Protein AF-A0A7S4VEE1-F1 (afdb_monomer_lite)

Foldseek 3Di:
DPDPPVVLVVVVVVLVVVLVVQLVVLCVPPNPDVSVVVSVVSVVVVVVVSVVVVVVVVVVVVVVVVVVVVVVVVVVVVPPPDDPVVVVVVVVVVVVVVVVVCVPVVVVVVVVVVVVVVVVVVVPDDDDDDDDDDDPDDDDDDDDDDDDDDDDDDDDDDDDDDDDDDPPDPPPDLQNVLLCQLPDPPDDLLSNLVSLLVVLCQFQDHRCPVPQLSVLLSLQCSLVSDLQGAQLAEEEEEEEAEFQQCADVVSVHLVLFPDHLCVLVVLVVCVLVLNHLLSVLCVVLVYHAAYEYQHRADDPDDDDRPVRRYDYFPLHDYRGFHHLLVWWRADLVSLVSLLVSLQVVLVVVCVVRVGQAYEYFYGYRCLLLLLLLLLCLAVVDQSLLFFDQFPVQDPVGRPVVSSVSSNVSSVSSPVVDDSVQRYLNLSSSCRNRNGSSLSSLLSNLLNCLVSSHAYEAAERSSLSSLLSNCSVPVSSQSRYDAQEDERGSNSVVSLVSNQVSCVVVVHHRRDDHPDYPNDRPIRSSRSSVCSVSSRVSSCSSNPRHGSVVVVPDPPPDD

Secondary structure (DSSP, 8-state):
--SHHHHHHHHHHHHHHHHHHHHHHHHHHH-THHHHHHHHHHHHHHHHHHHHHHHHHHHHHHHHHHHHHHHHHHHHHHH-TT-HHHHHHHHHHHHHHHHHS-HHHHHHHHHHHHHHHHHHHHHHSPPPPPP-PPP--------------------------------SS----HHHHHHHHHH-TT--HHHHHHHHHHHHHHBSS-TTTTTHHHHHHHHHHHHHTSSS---SSEEEEEEEE--GGGS-GGGTS---SSS-TTHHHHHHHHHHTT-SHHHHHHHHTTEEEEEEEEEPPP-SS-----SSSEEE-TT--TT----TTSS-SS-HHHHHHHHHHHHHHHHHHHHHHT-SEEEEEEE-TTHHHHHHHHHHHHH---HHHH---GGG-BTTB--HHHHHHHHHHHHHHHHHS-HHHHTT-HHHHHHHH--HHHHHHHHHHHHHHHTT--EEE-SHHHHHHHHHHHHH-GGGGGGEEE-B--S-THHHHHHHHHHHHHHHTT-PPPPPPSB-S-----TTHHHHHHHHHHHHHHHHHHHPPBHHHHHT------

Structure (mmCIF, N/CA/C/O backbone):
data_AF-A0A7S4VEE1-F1
#
_entry.id   AF-A0A7S4VEE1-F1
#
loop_
_atom_site.group_PDB
_atom_site.id
_atom_site.type_symbol
_atom_site.label_atom_id
_atom_site.label_alt_id
_atom_site.label_comp_id
_atom_site.label_asym_id
_atom_site.label_entity_id
_atom_site.label_seq_id
_atom_site.pdbx_PDB_ins_code
_atom_site.Cartn_x
_atom_site.Cartn_y
_atom_site.Cartn_z
_atom_site.occupancy
_atom_site.B_iso_or_equiv
_atom_site.auth_seq_id
_atom_site.auth_comp_id
_atom_site.auth_asym_id
_atom_site.auth_atom_id
_atom_site.pdbx_PDB_model_num
ATOM 1 N N . MET A 1 1 ? 54.048 18.039 34.818 1.00 51.41 1 MET A N 1
ATOM 2 C CA . MET A 1 1 ? 53.442 19.394 34.863 1.00 51.41 1 MET A CA 1
ATOM 3 C C . MET A 1 1 ? 53.688 20.056 33.507 1.00 51.41 1 MET A C 1
ATOM 5 O O . MET A 1 1 ? 54.845 20.262 33.199 1.00 51.41 1 MET A O 1
ATOM 9 N N . THR A 1 2 ? 52.765 20.179 32.546 1.00 41.47 2 THR A N 1
ATOM 10 C CA . THR A 1 2 ? 51.559 21.043 32.506 1.00 41.47 2 THR A CA 1
ATOM 11 C C . THR A 1 2 ? 50.584 20.598 31.384 1.00 41.47 2 THR A C 1
ATOM 13 O O . THR A 1 2 ? 49.963 21.420 30.729 1.00 41.47 2 THR A O 1
ATOM 16 N N . TYR A 1 3 ? 50.426 19.295 31.116 1.00 40.19 3 TYR A N 1
ATOM 17 C CA . TYR A 1 3 ? 49.527 18.819 30.039 1.00 40.19 3 TYR A CA 1
ATOM 18 C C . TYR A 1 3 ? 48.192 18.215 30.510 1.00 40.19 3 TYR A C 1
ATOM 20 O O . TYR A 1 3 ? 47.357 17.897 29.669 1.00 40.19 3 TYR A O 1
ATOM 28 N N . GLY A 1 4 ? 47.960 18.075 31.821 1.00 51.72 4 GLY A N 1
ATOM 29 C CA . GLY A 1 4 ? 46.763 17.407 32.360 1.00 51.72 4 GLY A CA 1
ATOM 30 C C . GLY A 1 4 ? 45.521 18.300 32.429 1.00 51.72 4 GLY A C 1
ATOM 31 O O . GLY A 1 4 ? 44.492 17.979 31.844 1.00 51.72 4 GLY A O 1
ATOM 32 N N . LEU A 1 5 ? 45.622 19.455 33.098 1.00 45.16 5 LEU A N 1
ATOM 33 C CA . LEU A 1 5 ? 44.452 20.284 33.411 1.00 45.16 5 LEU A CA 1
ATOM 34 C C . LEU A 1 5 ? 43.862 20.978 32.174 1.00 45.16 5 LEU A C 1
ATOM 36 O O . LEU A 1 5 ? 42.659 20.930 31.956 1.00 45.16 5 LEU A O 1
ATOM 40 N N . GLN A 1 6 ? 44.706 21.570 31.322 1.00 47.50 6 GLN A N 1
ATOM 41 C CA . GLN A 1 6 ? 44.251 22.265 30.111 1.00 47.50 6 GLN A CA 1
ATOM 42 C C . GLN A 1 6 ? 43.619 21.311 29.093 1.00 47.50 6 GLN A C 1
ATOM 44 O O . GLN A 1 6 ? 42.583 21.635 28.521 1.00 47.50 6 GLN A O 1
ATOM 49 N N . ARG A 1 7 ? 44.202 20.119 28.889 1.00 50.69 7 ARG A N 1
ATOM 50 C CA . ARG A 1 7 ? 43.610 19.099 28.011 1.00 50.69 7 ARG A CA 1
ATOM 51 C C . ARG A 1 7 ? 42.337 18.513 28.613 1.00 50.69 7 ARG A C 1
ATOM 53 O O . ARG A 1 7 ? 41.392 18.309 27.866 1.00 50.69 7 ARG A O 1
ATOM 60 N N . GLY A 1 8 ? 42.280 18.325 29.934 1.00 51.59 8 GLY A N 1
ATOM 61 C CA . GLY A 1 8 ? 41.064 17.914 30.638 1.00 51.59 8 GLY A CA 1
ATOM 62 C C . GLY A 1 8 ? 39.929 18.928 30.485 1.00 51.59 8 GLY A C 1
ATOM 63 O O . GLY A 1 8 ? 38.824 18.550 30.114 1.00 51.59 8 GLY A O 1
ATOM 64 N N . MET A 1 9 ? 40.208 20.223 30.665 1.00 50.81 9 MET A N 1
ATOM 65 C CA . MET A 1 9 ? 39.218 21.285 30.446 1.00 50.81 9 MET A CA 1
ATOM 66 C C . MET A 1 9 ? 38.770 21.359 28.982 1.00 50.81 9 MET A C 1
ATOM 68 O O . MET A 1 9 ? 37.578 21.500 28.723 1.00 50.81 9 MET A O 1
ATOM 72 N N . LEU A 1 10 ? 39.692 21.216 28.023 1.00 50.31 10 LEU A N 1
ATOM 73 C CA . LEU A 1 10 ? 39.355 21.194 26.597 1.00 50.31 10 LEU A CA 1
ATOM 74 C C . LEU A 1 10 ? 38.472 19.987 26.244 1.00 50.31 10 LEU A C 1
ATOM 76 O O . LEU A 1 10 ? 37.531 20.126 25.466 1.00 50.31 10 LEU A O 1
ATOM 80 N N . LEU A 1 11 ? 38.748 18.824 26.845 1.00 50.19 11 LEU A N 1
ATOM 81 C CA . LEU A 1 11 ? 37.956 17.610 26.668 1.00 50.19 11 LEU A CA 1
ATOM 82 C C . LEU A 1 11 ? 36.548 17.786 27.248 1.00 50.19 11 LEU A C 1
ATOM 84 O O . LEU A 1 11 ? 35.578 17.478 26.570 1.00 50.19 11 LEU A O 1
ATOM 88 N N . VAL A 1 12 ? 36.427 18.347 28.456 1.00 52.78 12 VAL A N 1
ATOM 89 C CA . VAL A 1 12 ? 35.132 18.637 29.097 1.00 52.78 12 VAL A CA 1
ATOM 90 C C . VAL A 1 12 ? 34.303 19.596 28.246 1.00 52.78 12 VAL A C 1
ATOM 92 O O . VAL A 1 12 ? 33.126 19.342 28.012 1.00 52.78 12 VAL A O 1
ATOM 95 N N . VAL A 1 13 ? 34.909 20.667 27.730 1.00 54.66 13 VAL A N 1
ATOM 96 C CA . VAL A 1 13 ? 34.211 21.618 26.852 1.00 54.66 13 VAL A CA 1
ATOM 97 C C . VAL A 1 13 ? 33.791 20.952 25.539 1.00 54.66 13 VAL A C 1
ATOM 99 O O . VAL A 1 13 ? 32.652 21.129 25.113 1.00 54.66 13 VAL A O 1
ATOM 102 N N . ALA A 1 14 ? 34.661 20.148 24.921 1.00 49.41 14 ALA A N 1
ATOM 103 C CA . ALA A 1 14 ? 34.333 19.415 23.699 1.00 49.41 14 ALA A CA 1
ATOM 104 C C . ALA A 1 14 ? 33.188 18.410 23.915 1.00 49.41 14 ALA A C 1
ATOM 106 O O . ALA A 1 14 ? 32.283 18.337 23.087 1.00 49.41 14 ALA A O 1
ATOM 107 N N . VAL A 1 15 ? 33.184 17.694 25.043 1.00 49.94 15 VAL A N 1
ATOM 108 C CA . VAL A 1 15 ? 32.118 16.751 25.410 1.00 49.94 15 VAL A CA 1
ATOM 109 C C . VAL A 1 15 ? 30.804 17.483 25.692 1.00 49.94 15 VAL A C 1
ATOM 111 O O . VAL A 1 15 ? 29.784 17.092 25.141 1.00 49.94 15 VAL A O 1
ATOM 114 N N . ILE A 1 16 ? 30.807 18.599 26.431 1.00 53.84 16 ILE A N 1
ATOM 115 C CA . ILE A 1 16 ? 29.593 19.412 26.662 1.00 53.84 16 ILE A CA 1
ATOM 116 C C . ILE A 1 16 ? 28.991 19.898 25.337 1.00 53.84 16 ILE A C 1
ATOM 118 O O . ILE A 1 16 ? 27.774 19.861 25.156 1.00 53.84 16 ILE A O 1
ATOM 122 N N . ILE A 1 17 ? 29.833 20.334 24.397 1.00 55.50 17 ILE A N 1
ATOM 123 C CA . ILE A 1 17 ? 29.384 20.761 23.067 1.00 55.50 17 ILE A CA 1
ATOM 124 C C . ILE A 1 17 ? 28.786 19.576 22.300 1.00 55.50 17 ILE A C 1
ATOM 126 O O . ILE A 1 17 ? 27.693 19.701 21.752 1.00 55.50 17 ILE A O 1
ATOM 130 N N . MET A 1 18 ? 29.456 18.421 22.287 1.00 50.56 18 MET A N 1
ATOM 131 C CA . MET A 1 18 ? 28.979 17.219 21.593 1.00 50.56 18 MET A CA 1
ATOM 132 C C . MET A 1 18 ? 27.688 16.660 22.204 1.00 50.56 18 MET A C 1
ATOM 134 O O . MET A 1 18 ? 26.802 16.248 21.456 1.00 50.56 18 MET A O 1
ATOM 138 N N . ALA A 1 19 ? 27.537 16.712 23.528 1.00 52.22 19 ALA A N 1
ATOM 139 C CA . ALA A 1 19 ? 26.326 16.324 24.244 1.00 52.22 19 ALA A CA 1
ATOM 140 C C . ALA A 1 19 ? 25.167 17.285 23.950 1.00 52.22 19 ALA A C 1
ATOM 142 O O . ALA A 1 19 ? 24.053 16.845 23.676 1.00 52.22 19 ALA A O 1
ATOM 143 N N . TYR A 1 20 ? 25.423 18.597 23.915 1.00 55.44 20 TYR A N 1
ATOM 144 C CA . TYR A 1 20 ? 24.416 19.588 23.528 1.00 55.44 20 TYR A CA 1
ATOM 145 C C . TYR A 1 20 ? 23.972 19.407 22.070 1.00 55.44 20 TYR A C 1
ATOM 147 O O . TYR A 1 20 ? 22.776 19.425 21.778 1.00 55.44 20 TYR A O 1
ATOM 155 N N . VAL A 1 21 ? 24.916 19.176 21.153 1.00 53.34 21 VAL A N 1
ATOM 156 C CA . VAL A 1 21 ? 24.619 18.904 19.738 1.00 53.34 21 VAL A CA 1
ATOM 157 C C . VAL A 1 21 ? 23.849 17.591 19.586 1.00 53.34 21 VAL A C 1
ATOM 159 O O . VAL A 1 21 ? 22.845 17.572 18.881 1.00 53.34 21 VAL A O 1
ATOM 162 N N . SER A 1 22 ? 24.255 16.526 20.280 1.00 51.62 22 SER A N 1
ATOM 163 C CA . SER A 1 22 ? 23.598 15.213 20.216 1.00 51.62 22 SER A CA 1
ATOM 164 C C . SER A 1 22 ? 22.211 15.227 20.852 1.00 51.62 22 SER A C 1
ATOM 166 O O . SER A 1 22 ? 21.291 14.652 20.286 1.00 51.62 22 SER A O 1
ATOM 168 N N . GLY A 1 23 ? 22.023 15.932 21.971 1.00 54.59 23 GLY A N 1
ATOM 169 C CA . GLY A 1 23 ? 20.714 16.127 22.596 1.00 54.59 23 GLY A CA 1
ATOM 170 C C . GLY A 1 23 ? 19.766 16.918 21.697 1.00 54.59 23 GLY A C 1
ATOM 171 O O . GLY A 1 23 ? 18.631 16.507 21.488 1.00 54.59 23 GLY A O 1
ATOM 172 N N . ARG A 1 24 ? 20.247 17.998 21.067 1.00 56.12 24 ARG A N 1
ATOM 173 C CA . ARG A 1 24 ? 19.463 18.765 20.081 1.00 56.12 24 ARG A CA 1
ATOM 174 C C . ARG A 1 24 ? 19.172 17.961 18.814 1.00 56.12 24 ARG A C 1
ATOM 176 O O . ARG A 1 24 ? 18.100 18.118 18.244 1.00 56.12 24 ARG A O 1
ATOM 183 N N . TYR A 1 25 ? 20.103 17.115 18.380 1.00 49.31 25 TYR A N 1
ATOM 184 C CA . TYR A 1 25 ? 19.931 16.224 17.233 1.00 49.31 25 TYR A CA 1
ATOM 185 C C . TYR A 1 25 ? 18.924 15.106 17.528 1.00 49.31 25 TYR A C 1
ATOM 187 O O . TYR A 1 25 ? 18.059 14.845 16.700 1.00 49.31 25 TYR A O 1
ATOM 195 N N . ALA A 1 26 ? 18.983 14.494 18.714 1.00 50.03 26 ALA A N 1
ATOM 196 C CA . ALA A 1 26 ? 18.046 13.465 19.159 1.00 50.03 26 ALA A CA 1
ATOM 197 C C . ALA A 1 26 ? 16.633 14.026 19.385 1.00 50.03 26 ALA A C 1
ATOM 199 O O . ALA A 1 26 ? 15.668 13.414 18.937 1.00 50.03 26 ALA A O 1
ATOM 200 N N . ASP A 1 27 ? 16.510 15.208 19.994 1.00 55.62 27 ASP A N 1
ATOM 201 C CA . ASP A 1 27 ? 15.243 15.943 20.132 1.00 55.62 27 ASP A CA 1
ATOM 202 C C . ASP A 1 27 ? 14.642 16.276 18.753 1.00 55.62 27 ASP A C 1
ATOM 204 O O . ASP A 1 27 ? 13.466 16.029 18.497 1.00 55.62 27 ASP A O 1
ATOM 208 N N . TYR A 1 28 ? 15.480 16.724 17.810 1.00 53.06 28 TYR A N 1
ATOM 209 C CA . TYR A 1 28 ? 15.073 17.016 16.433 1.00 53.06 28 TYR A CA 1
ATOM 210 C C . TYR A 1 28 ? 14.645 15.772 15.630 1.00 53.06 28 TYR A C 1
ATOM 212 O O . TYR A 1 28 ? 13.734 15.865 14.811 1.00 53.06 28 TYR A O 1
ATOM 220 N N . LEU A 1 29 ? 15.289 14.617 15.834 1.00 44.94 29 LEU A N 1
ATOM 221 C CA . LEU A 1 29 ? 15.017 13.390 15.071 1.00 44.94 29 LEU A CA 1
ATOM 222 C C . LEU A 1 29 ? 13.914 12.511 15.653 1.00 44.94 29 LEU A C 1
ATOM 224 O O . LEU A 1 29 ? 13.184 11.878 14.889 1.00 44.94 29 LEU A O 1
ATOM 228 N N . LEU A 1 30 ? 13.840 12.402 16.978 1.00 47.19 30 LEU A N 1
ATOM 229 C CA . LEU A 1 30 ? 13.014 11.396 17.647 1.00 47.19 30 LEU A CA 1
ATOM 230 C C . LEU A 1 30 ? 11.790 12.006 18.331 1.00 47.19 30 LEU A C 1
ATOM 232 O O . LEU A 1 30 ? 10.740 11.368 18.313 1.00 47.19 30 LEU A O 1
ATOM 236 N N . GLY A 1 31 ? 11.898 13.234 18.850 1.00 44.31 31 GLY A N 1
ATOM 237 C CA . GLY A 1 31 ? 10.835 13.927 19.578 1.00 44.31 31 GLY A CA 1
ATOM 238 C C . GLY A 1 31 ? 10.405 13.239 20.886 1.00 44.31 31 GLY A C 1
ATOM 239 O O . GLY A 1 31 ? 10.328 12.015 20.998 1.00 44.31 31 GLY A O 1
ATOM 240 N N . GLY A 1 32 ? 10.074 14.039 21.901 1.00 57.16 32 GLY A N 1
ATOM 241 C CA . GLY A 1 32 ? 9.481 13.554 23.151 1.00 57.16 32 GLY A CA 1
ATOM 242 C C . GLY A 1 32 ? 10.414 12.722 24.047 1.00 57.16 32 GLY A C 1
ATOM 243 O O . GLY A 1 32 ? 11.635 12.737 23.917 1.00 57.16 32 GLY A O 1
ATOM 244 N N . VAL A 1 33 ? 9.805 11.975 24.975 1.00 48.56 33 VAL A N 1
ATOM 245 C CA . VAL A 1 33 ? 10.440 11.349 26.159 1.00 48.56 33 VAL A CA 1
ATOM 246 C C . VAL A 1 33 ? 11.609 10.402 25.825 1.00 48.56 33 VAL A C 1
ATOM 248 O O . VAL A 1 33 ? 12.536 10.247 26.617 1.00 48.56 33 VAL A O 1
ATOM 251 N N . MET A 1 34 ? 11.608 9.787 24.639 1.00 45.50 34 MET A N 1
ATOM 252 C CA . MET A 1 34 ? 12.690 8.905 24.175 1.00 45.50 34 MET A CA 1
ATOM 253 C C . MET A 1 34 ? 13.987 9.664 23.849 1.00 45.50 34 MET A C 1
ATOM 255 O O . MET A 1 34 ? 15.077 9.153 24.114 1.00 45.50 34 MET A O 1
ATOM 259 N N . GLY A 1 35 ? 13.886 10.889 23.318 1.00 53.41 35 GLY A N 1
ATOM 260 C CA . GLY A 1 35 ? 15.044 11.752 23.067 1.00 53.41 35 GLY A CA 1
ATOM 261 C C . GLY A 1 35 ? 15.725 12.180 24.368 1.00 53.41 35 GLY A C 1
ATOM 262 O O . GLY A 1 35 ? 16.952 12.112 24.479 1.00 53.41 35 GLY A O 1
ATOM 263 N N . ASP A 1 36 ? 14.921 12.504 25.384 1.00 53.38 36 ASP A N 1
ATOM 264 C CA . ASP A 1 36 ? 15.398 12.863 26.724 1.00 53.38 36 ASP A CA 1
ATOM 265 C C . ASP A 1 36 ? 16.105 11.689 27.419 1.00 53.38 36 ASP A C 1
ATOM 267 O O . ASP A 1 36 ? 17.149 11.868 28.053 1.00 53.38 36 ASP A O 1
ATOM 271 N N . TYR A 1 37 ? 15.588 10.466 27.259 1.00 51.28 37 TYR A N 1
ATOM 272 C CA . TYR A 1 37 ? 16.158 9.264 27.874 1.00 51.28 37 TYR A CA 1
ATOM 273 C C . TYR A 1 37 ? 17.517 8.880 27.266 1.00 51.28 37 TYR A C 1
ATOM 275 O O . TYR A 1 37 ? 18.470 8.569 27.988 1.00 51.28 37 TYR A O 1
ATOM 283 N N . ILE A 1 38 ? 17.642 8.949 25.937 1.00 52.41 38 ILE A N 1
ATOM 284 C CA . ILE A 1 38 ? 18.903 8.665 25.235 1.00 52.41 38 ILE A CA 1
ATOM 285 C C . ILE A 1 38 ? 19.933 9.761 25.525 1.00 52.41 38 ILE A C 1
ATOM 287 O O . ILE A 1 38 ? 21.083 9.445 25.840 1.00 52.41 38 ILE A O 1
ATOM 291 N N . GLY A 1 39 ? 19.520 11.033 25.512 1.00 54.72 39 GLY A N 1
ATOM 292 C CA . GLY A 1 39 ? 20.377 12.152 25.912 1.00 54.72 39 GLY A CA 1
ATOM 293 C C . GLY A 1 39 ? 20.894 12.005 27.347 1.00 54.72 39 GLY A C 1
ATOM 294 O O . GLY A 1 39 ? 22.089 12.170 27.596 1.00 54.72 39 GLY A O 1
ATOM 295 N N . GLY A 1 40 ? 20.030 11.606 28.284 1.00 54.09 40 GLY A N 1
ATOM 296 C CA . GLY A 1 40 ? 20.411 11.332 29.672 1.00 54.09 40 GLY A CA 1
ATOM 297 C C . GLY A 1 40 ? 21.395 10.167 29.817 1.00 54.09 40 GLY A C 1
ATOM 298 O O . GLY A 1 40 ? 22.369 10.269 30.563 1.00 54.09 40 GLY A O 1
ATOM 299 N N . THR A 1 41 ? 21.191 9.083 29.067 1.00 54.16 41 THR A N 1
ATOM 300 C CA . THR A 1 41 ? 22.048 7.884 29.126 1.00 54.16 41 THR A CA 1
ATOM 301 C C . THR A 1 41 ? 23.458 8.161 28.594 1.00 54.16 41 THR A C 1
ATOM 303 O O . THR A 1 41 ? 24.447 7.696 29.173 1.00 54.16 41 THR A O 1
ATOM 306 N N . ILE A 1 42 ? 23.569 8.970 27.535 1.00 58.00 42 ILE A N 1
ATOM 307 C CA . ILE A 1 42 ? 24.856 9.424 26.987 1.00 58.00 42 ILE A CA 1
ATOM 308 C C . ILE A 1 42 ? 25.587 10.290 28.021 1.00 58.00 42 ILE A C 1
ATOM 310 O O . ILE A 1 42 ? 26.726 9.980 28.367 1.00 58.00 42 ILE A O 1
ATOM 314 N N . CYS A 1 43 ? 24.908 11.277 28.616 1.00 54.38 43 CYS A N 1
ATOM 315 C CA . CYS A 1 43 ? 25.486 12.131 29.658 1.00 54.38 43 CYS A CA 1
ATOM 316 C C . CYS A 1 43 ? 26.007 11.333 30.871 1.00 54.38 43 CYS A C 1
ATOM 318 O O . CYS A 1 43 ? 27.092 11.617 31.379 1.00 54.38 43 CYS A O 1
ATOM 320 N N . VAL A 1 44 ? 25.269 10.320 31.344 1.00 52.59 44 VAL A N 1
ATOM 321 C CA . VAL A 1 44 ? 25.695 9.477 32.481 1.00 52.59 44 VAL A CA 1
ATOM 322 C C . VAL A 1 44 ? 26.923 8.636 32.126 1.00 52.59 44 VAL A C 1
ATOM 324 O O . VAL A 1 44 ? 27.866 8.551 32.917 1.00 52.59 44 VAL A O 1
ATOM 327 N N . THR A 1 45 ? 26.945 8.054 30.926 1.00 51.34 45 THR A N 1
ATOM 328 C CA . THR A 1 45 ? 28.079 7.251 30.440 1.00 51.34 45 THR A CA 1
ATOM 329 C C . THR A 1 45 ? 29.337 8.110 30.271 1.00 51.34 45 THR A C 1
ATOM 331 O O . THR A 1 45 ? 30.441 7.685 30.617 1.00 51.34 45 THR A O 1
ATOM 334 N N . GLU A 1 46 ? 29.178 9.352 29.814 1.00 58.50 46 GLU A N 1
ATOM 335 C CA . GLU A 1 46 ? 30.267 10.319 29.661 1.00 58.50 46 GLU A CA 1
ATOM 336 C C . GLU A 1 46 ? 30.830 10.786 31.006 1.00 58.50 46 GLU A C 1
ATOM 338 O O . GLU A 1 46 ? 32.049 10.813 31.177 1.00 58.50 46 GLU A O 1
ATOM 343 N N . VAL A 1 47 ? 29.981 11.083 31.997 1.00 56.19 47 VAL A N 1
ATOM 344 C CA . VAL A 1 47 ? 30.433 11.419 33.361 1.00 56.19 47 VAL A CA 1
ATOM 345 C C . VAL A 1 47 ? 31.187 10.247 33.991 1.00 56.19 47 VAL A C 1
ATOM 347 O O . VAL A 1 47 ? 32.206 10.458 34.655 1.00 56.19 47 VAL A O 1
ATOM 350 N N . TYR A 1 48 ? 30.740 9.013 33.754 1.00 51.53 48 TYR A N 1
ATOM 351 C CA . TYR A 1 48 ? 31.418 7.807 34.227 1.00 51.53 48 TYR A CA 1
ATOM 352 C C . TYR A 1 48 ? 32.813 7.644 33.597 1.00 51.53 48 TYR A C 1
ATOM 354 O O . TYR A 1 48 ? 33.799 7.469 34.315 1.00 51.53 48 TYR A O 1
ATOM 362 N N . LEU A 1 49 ? 32.933 7.801 32.274 1.00 49.62 49 LEU A N 1
ATOM 363 C CA . LEU A 1 49 ? 34.217 7.746 31.562 1.00 49.62 49 LEU A CA 1
ATOM 364 C C . LEU A 1 49 ? 35.165 8.887 31.962 1.00 49.62 49 LEU A C 1
ATOM 366 O O . LEU A 1 49 ? 36.349 8.645 32.197 1.00 49.62 49 LEU A O 1
ATOM 370 N N . LEU A 1 50 ? 34.658 10.115 32.098 1.00 53.53 50 LEU A N 1
ATOM 371 C CA . LEU A 1 50 ? 35.437 11.270 32.559 1.00 53.53 50 LEU A CA 1
ATOM 372 C C . LEU A 1 50 ? 35.931 11.083 33.997 1.00 53.53 50 LEU A C 1
ATOM 374 O O . LEU A 1 50 ? 37.065 11.450 34.300 1.00 53.53 50 LEU A O 1
ATOM 378 N N . SER A 1 51 ? 35.123 10.463 34.860 1.00 53.22 51 SER A N 1
ATOM 379 C CA . SER A 1 51 ? 35.522 10.124 36.229 1.00 53.22 51 SER A CA 1
ATOM 380 C C . SER A 1 51 ? 36.655 9.099 36.232 1.00 53.22 51 SER A C 1
ATOM 382 O O . SER A 1 51 ? 37.641 9.296 36.937 1.00 53.22 51 SER A O 1
ATOM 384 N N . ILE A 1 52 ? 36.576 8.057 35.395 1.00 51.44 52 ILE A N 1
ATOM 385 C CA . ILE A 1 52 ? 37.644 7.053 35.244 1.00 51.44 52 ILE A CA 1
ATOM 386 C C . ILE A 1 52 ? 38.934 7.698 34.728 1.00 51.44 52 ILE A C 1
ATOM 388 O O . ILE A 1 52 ? 40.001 7.464 35.290 1.00 51.44 52 ILE A O 1
ATOM 392 N N . ILE A 1 53 ? 38.856 8.544 33.700 1.00 52.91 53 ILE A N 1
ATOM 393 C CA . ILE A 1 53 ? 40.033 9.189 33.097 1.00 52.91 53 ILE A CA 1
ATOM 394 C C . ILE A 1 53 ? 40.675 10.195 34.067 1.00 52.91 53 ILE A C 1
ATOM 396 O O . ILE A 1 53 ? 41.901 10.240 34.189 1.00 52.91 53 ILE A O 1
ATOM 400 N N . ALA A 1 54 ? 39.871 10.970 34.801 1.00 52.78 54 ALA A N 1
ATOM 401 C CA . ALA A 1 54 ? 40.365 11.880 35.833 1.00 52.78 54 ALA A CA 1
ATOM 402 C C . ALA A 1 54 ? 41.024 11.113 36.993 1.00 52.78 54 ALA A C 1
ATOM 404 O O . ALA A 1 54 ? 42.123 11.475 37.426 1.00 52.78 54 ALA A O 1
ATOM 405 N N . LEU A 1 55 ? 40.408 10.011 37.437 1.00 51.84 55 LEU A N 1
ATOM 406 C CA . LEU A 1 55 ? 40.941 9.136 38.484 1.00 51.84 55 LEU A CA 1
ATOM 407 C C . LEU A 1 55 ? 42.220 8.417 38.043 1.00 51.84 55 LEU A C 1
ATOM 409 O O . LEU A 1 55 ? 43.137 8.307 38.847 1.00 51.84 55 LEU A O 1
ATOM 413 N N . MET A 1 56 ? 42.351 8.010 36.776 1.00 48.12 56 MET A N 1
ATOM 414 C CA . MET A 1 56 ? 43.582 7.388 36.264 1.00 48.12 56 MET A CA 1
ATOM 415 C C . MET A 1 56 ? 44.802 8.309 36.388 1.00 48.12 56 MET A C 1
ATOM 417 O O . MET A 1 56 ? 45.899 7.827 36.665 1.00 48.12 56 MET A O 1
ATOM 421 N N . SER A 1 57 ? 44.618 9.625 36.235 1.00 50.84 57 SER A N 1
ATOM 422 C CA . SER A 1 57 ? 45.708 10.597 36.388 1.00 50.84 57 SER A CA 1
ATOM 423 C C . SER A 1 57 ? 46.116 10.836 37.848 1.00 50.84 57 SER A C 1
ATOM 425 O O . SER A 1 57 ? 47.297 11.046 38.110 1.00 50.84 57 SER A O 1
ATOM 427 N N . LEU A 1 58 ? 45.176 10.731 38.800 1.00 50.69 58 LEU A N 1
ATOM 428 C CA . LEU A 1 58 ? 45.475 10.772 40.238 1.00 50.69 58 LEU A CA 1
ATOM 429 C C . LEU A 1 58 ? 46.057 9.443 40.744 1.00 50.69 58 LEU A C 1
ATOM 431 O O . LEU A 1 58 ? 46.951 9.433 41.586 1.00 50.69 58 LEU A O 1
ATOM 435 N N . CYS A 1 59 ? 45.586 8.307 40.231 1.00 45.69 59 CYS A N 1
ATOM 436 C CA . CYS A 1 59 ? 46.009 6.992 40.701 1.00 45.69 59 CYS A CA 1
ATOM 437 C C . CYS A 1 59 ? 47.464 6.662 40.352 1.00 45.69 59 CYS A C 1
ATOM 439 O O . CYS A 1 59 ? 48.052 5.836 41.035 1.00 45.69 59 CYS A O 1
ATOM 441 N N . GLN A 1 60 ? 48.081 7.285 39.344 1.00 47.03 60 GLN A N 1
ATOM 442 C CA . GLN A 1 60 ? 49.435 6.905 38.926 1.00 47.03 60 GLN A CA 1
ATOM 443 C C . GLN A 1 60 ? 50.524 7.315 39.941 1.00 47.03 60 GLN A C 1
ATOM 445 O O . GLN A 1 60 ? 51.425 6.522 40.210 1.00 47.03 60 GLN A O 1
ATOM 450 N N . GLU A 1 61 ? 50.414 8.494 40.567 1.00 47.97 61 GLU A N 1
ATOM 451 C CA . GLU A 1 61 ? 51.321 8.913 41.655 1.00 47.97 61 GLU A CA 1
ATOM 452 C C . GLU A 1 61 ? 51.033 8.156 42.961 1.00 47.97 61 GLU A C 1
ATOM 454 O O . GLU A 1 61 ? 51.960 7.732 43.653 1.00 47.97 61 GLU A O 1
ATOM 459 N N . HIS A 1 62 ? 49.757 7.895 43.264 1.00 48.34 62 HIS A N 1
ATOM 460 C CA . HIS A 1 62 ? 49.373 7.155 44.467 1.00 48.34 62 HIS A CA 1
ATOM 461 C C . HIS A 1 62 ? 49.695 5.655 44.385 1.00 48.34 62 HIS A C 1
ATOM 463 O O . HIS A 1 62 ? 50.086 5.077 45.392 1.00 48.34 62 HIS A O 1
ATOM 469 N N . ILE A 1 63 ? 49.608 5.019 43.212 1.00 44.69 63 ILE A N 1
ATOM 470 C CA . ILE A 1 63 ? 49.987 3.608 43.025 1.00 44.69 63 ILE A CA 1
ATOM 471 C C . ILE A 1 63 ? 51.493 3.425 43.222 1.00 44.69 63 ILE A C 1
ATOM 473 O O . ILE A 1 63 ? 51.895 2.455 43.858 1.00 44.69 63 ILE A O 1
ATOM 477 N N . LEU A 1 64 ? 52.329 4.348 42.735 1.00 48.28 64 LEU A N 1
ATOM 478 C CA . LEU A 1 64 ? 53.781 4.292 42.942 1.00 48.28 64 LEU A CA 1
ATOM 479 C C . LEU A 1 64 ? 54.159 4.495 44.416 1.00 48.28 64 LEU A C 1
ATOM 481 O O . LEU A 1 64 ? 54.974 3.735 44.934 1.00 48.28 64 LEU A O 1
ATOM 485 N N . LEU A 1 65 ? 53.523 5.453 45.099 1.00 49.62 65 LEU A N 1
ATOM 486 C CA . LEU A 1 65 ? 53.748 5.718 46.523 1.00 49.62 65 LEU A CA 1
ATOM 487 C C . LEU A 1 65 ? 53.269 4.560 47.415 1.00 49.62 65 LEU A C 1
ATOM 489 O O . LEU A 1 65 ? 53.982 4.134 48.319 1.00 49.62 65 LEU A O 1
ATOM 493 N N . VAL A 1 66 ? 52.083 4.010 47.137 1.00 46.84 66 VAL A N 1
ATOM 494 C CA . VAL A 1 66 ? 51.531 2.859 47.869 1.00 46.84 66 VAL A CA 1
ATOM 495 C C . VAL A 1 66 ? 52.360 1.605 47.602 1.00 46.84 66 VAL A C 1
ATOM 497 O O . VAL A 1 66 ? 52.625 0.853 48.533 1.00 46.84 66 VAL A O 1
ATOM 500 N N . SER A 1 67 ? 52.836 1.396 46.371 1.00 44.19 67 SER A N 1
ATOM 501 C CA . SER A 1 67 ? 53.691 0.249 46.040 1.00 44.19 67 SER A CA 1
ATOM 502 C C . SER A 1 67 ? 55.069 0.343 46.699 1.00 44.19 67 SER A C 1
ATOM 504 O O . SER A 1 67 ? 55.570 -0.674 47.175 1.00 44.19 67 SER A O 1
ATOM 506 N N . SER A 1 68 ? 55.677 1.536 46.779 1.00 49.53 68 SER A N 1
ATOM 507 C CA . SER A 1 68 ? 56.972 1.707 47.453 1.00 49.53 68 SER A CA 1
ATOM 508 C C . SER A 1 68 ? 56.851 1.544 48.967 1.00 49.53 68 SER A C 1
ATOM 510 O O . SER A 1 68 ? 57.671 0.862 49.573 1.00 49.53 68 SER A O 1
ATOM 512 N N . GLN A 1 69 ? 55.797 2.102 49.573 1.00 51.62 69 GLN A N 1
ATOM 513 C CA . GLN A 1 69 ? 55.524 1.924 51.000 1.00 51.62 69 GLN A CA 1
ATOM 514 C C . GLN A 1 69 ? 55.214 0.459 51.324 1.00 51.62 69 GLN A C 1
ATOM 516 O O . GLN A 1 69 ? 55.743 -0.070 52.295 1.00 51.62 69 GLN A O 1
ATOM 521 N N . PHE A 1 70 ? 54.429 -0.228 50.489 1.00 43.78 70 PHE A N 1
ATOM 522 C CA . PHE A 1 70 ? 54.119 -1.651 50.650 1.00 43.78 70 PHE A CA 1
ATOM 523 C C . PHE A 1 70 ? 55.371 -2.539 50.585 1.00 43.78 70 PHE A C 1
ATOM 525 O O . PHE A 1 70 ? 55.505 -3.463 51.383 1.00 43.78 70 PHE A O 1
ATOM 532 N N . LEU A 1 71 ? 56.320 -2.233 49.695 1.00 47.31 71 LEU A N 1
ATOM 533 C CA . LEU A 1 71 ? 57.604 -2.938 49.601 1.00 47.31 71 LEU A CA 1
ATOM 534 C C . LEU A 1 71 ? 58.497 -2.728 50.835 1.00 47.31 71 LEU A C 1
ATOM 536 O O . LEU A 1 71 ? 59.043 -3.707 51.346 1.00 47.31 71 LEU A O 1
ATOM 540 N N . ASP A 1 72 ? 58.597 -1.503 51.360 1.00 51.03 72 ASP A N 1
ATOM 541 C CA . ASP A 1 72 ? 59.316 -1.232 52.619 1.00 51.03 72 ASP A CA 1
ATOM 542 C C . ASP A 1 72 ? 58.682 -1.974 53.805 1.00 51.03 72 ASP A C 1
ATOM 544 O O . ASP A 1 72 ? 59.377 -2.525 54.663 1.00 51.03 72 ASP A O 1
ATOM 548 N N . ILE A 1 73 ? 57.351 -2.065 53.827 1.00 48.00 73 ILE A N 1
ATOM 549 C CA . ILE A 1 73 ? 56.605 -2.792 54.857 1.00 48.00 73 ILE A CA 1
ATOM 550 C C . ILE A 1 73 ? 56.861 -4.292 54.761 1.00 48.00 73 ILE A C 1
ATOM 552 O O . ILE A 1 73 ? 57.144 -4.908 55.783 1.00 48.00 73 ILE A O 1
ATOM 556 N N . CYS A 1 74 ? 56.814 -4.885 53.565 1.00 43.38 74 CYS A N 1
ATOM 557 C CA . CYS A 1 74 ? 57.129 -6.301 53.375 1.00 43.38 74 CYS A CA 1
ATOM 558 C C . CYS A 1 74 ? 58.560 -6.632 53.819 1.00 43.38 74 CYS A C 1
ATOM 560 O O . CYS A 1 74 ? 58.763 -7.658 54.464 1.00 43.38 74 CYS A O 1
ATOM 562 N N . ASN A 1 75 ? 59.529 -5.753 53.554 1.00 49.28 75 ASN A N 1
ATOM 563 C CA . ASN A 1 75 ? 60.909 -5.935 54.015 1.00 49.28 75 ASN A CA 1
ATOM 564 C C . ASN A 1 75 ? 61.023 -5.850 55.545 1.00 49.28 75 ASN A C 1
ATOM 566 O O . ASN A 1 75 ? 61.655 -6.704 56.162 1.00 49.28 75 ASN A O 1
ATOM 570 N N . THR A 1 76 ? 60.323 -4.901 56.173 1.00 50.69 76 THR A N 1
ATOM 571 C CA . THR A 1 76 ? 60.266 -4.781 57.643 1.00 50.69 76 THR A CA 1
ATOM 572 C C . THR A 1 76 ? 59.553 -5.985 58.288 1.00 50.69 76 THR A C 1
ATOM 574 O O . THR A 1 76 ? 59.901 -6.417 59.385 1.00 50.69 76 THR A O 1
ATOM 577 N N . PHE A 1 77 ? 58.575 -6.571 57.587 1.00 43.50 77 PHE A N 1
ATOM 578 C CA . PHE A 1 77 ? 57.824 -7.761 58.008 1.00 43.50 77 PHE A CA 1
ATOM 579 C C . PHE A 1 77 ? 58.663 -9.047 57.937 1.00 43.50 77 PHE A C 1
ATOM 581 O O . PHE A 1 77 ? 58.460 -9.958 58.737 1.00 43.50 77 PHE A O 1
ATOM 588 N N . ILE A 1 78 ? 59.609 -9.121 56.994 1.00 47.50 78 ILE A N 1
ATOM 589 C CA . ILE A 1 78 ? 60.536 -10.251 56.835 1.00 47.50 78 ILE A CA 1
ATOM 590 C C . ILE A 1 78 ? 61.612 -10.247 57.935 1.00 47.50 78 ILE A C 1
ATOM 592 O O . ILE A 1 78 ? 62.038 -11.317 58.365 1.00 47.50 78 ILE A O 1
ATOM 596 N N . GLU A 1 79 ? 62.017 -9.077 58.439 1.00 50.72 79 GLU A N 1
ATOM 597 C CA . GLU A 1 79 ? 63.024 -8.962 59.508 1.00 50.72 79 GLU A CA 1
ATOM 598 C C . GLU A 1 79 ? 62.455 -9.181 60.925 1.00 50.72 79 GLU A C 1
ATOM 600 O O . GLU A 1 79 ? 63.182 -9.586 61.833 1.00 50.72 79 GLU A O 1
ATOM 605 N N . ALA A 1 80 ? 61.151 -8.978 61.132 1.00 53.62 80 ALA A N 1
ATOM 606 C CA . ALA A 1 80 ? 60.491 -9.099 62.434 1.00 53.62 80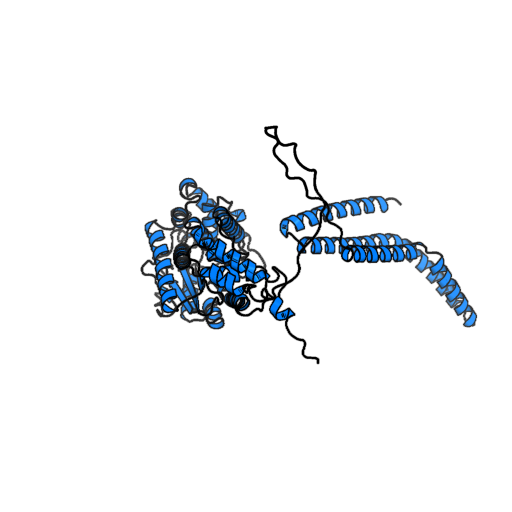 ALA A CA 1
ATOM 607 C C . ALA A 1 80 ? 59.867 -10.491 62.677 1.00 53.62 80 ALA A C 1
ATOM 609 O O . ALA A 1 80 ? 58.686 -10.622 63.003 1.00 53.62 80 ALA A O 1
ATOM 610 N N . THR A 1 81 ? 60.646 -11.566 62.551 1.00 51.47 81 THR A N 1
ATOM 611 C CA . THR A 1 81 ? 60.196 -12.909 62.952 1.00 51.47 81 THR A CA 1
ATOM 612 C C . THR A 1 81 ? 60.361 -13.102 64.464 1.00 51.47 81 THR A C 1
ATOM 614 O O . THR A 1 81 ? 61.473 -13.397 64.900 1.00 51.47 81 THR A O 1
ATOM 617 N N . ASN A 1 82 ? 59.284 -12.907 65.251 1.00 52.31 82 ASN A N 1
ATOM 618 C CA . ASN A 1 82 ? 58.903 -13.733 66.430 1.00 52.31 82 ASN A CA 1
ATOM 619 C C . ASN A 1 82 ? 57.858 -13.124 67.400 1.00 52.31 82 ASN A C 1
ATOM 621 O O . ASN A 1 82 ? 57.640 -13.701 68.463 1.00 52.31 82 ASN A O 1
ATOM 625 N N . ASP A 1 83 ? 57.156 -12.032 67.077 1.00 53.00 83 ASP A N 1
ATOM 626 C CA . ASP A 1 83 ? 56.083 -11.538 67.963 1.00 53.00 83 ASP A CA 1
ATOM 627 C C . ASP A 1 83 ? 54.851 -11.020 67.205 1.00 53.00 83 ASP A C 1
ATOM 629 O O . ASP A 1 83 ? 54.826 -9.899 66.701 1.00 53.00 83 ASP A O 1
ATOM 633 N N . THR A 1 84 ? 53.811 -11.856 67.150 1.00 47.47 84 THR A N 1
ATOM 634 C CA . THR A 1 84 ? 52.552 -11.653 66.412 1.00 47.47 84 THR A CA 1
ATOM 635 C C . THR A 1 84 ? 51.628 -10.572 66.990 1.00 47.47 84 THR A C 1
ATOM 637 O O . THR A 1 84 ? 50.770 -10.044 66.275 1.00 47.47 84 THR A O 1
ATOM 640 N N . ALA A 1 85 ? 51.762 -10.217 68.273 1.00 43.97 85 ALA A N 1
ATOM 641 C CA . ALA A 1 85 ? 50.889 -9.214 68.896 1.00 43.97 85 ALA A CA 1
ATOM 642 C C . ALA A 1 85 ? 51.276 -7.789 68.464 1.00 43.97 85 ALA A C 1
ATOM 644 O O . ALA A 1 85 ? 50.418 -6.962 68.140 1.00 43.97 85 ALA A O 1
ATOM 645 N N . THR A 1 86 ? 52.580 -7.536 68.373 1.00 49.38 86 THR A N 1
ATOM 646 C CA . THR A 1 86 ? 53.146 -6.237 67.999 1.00 49.38 86 THR A CA 1
ATOM 647 C C . THR A 1 86 ? 52.924 -5.932 66.509 1.00 49.38 86 THR A C 1
ATOM 649 O O . THR A 1 86 ? 52.614 -4.795 66.143 1.00 49.38 86 THR A O 1
ATOM 652 N N . THR A 1 87 ? 52.935 -6.961 65.655 1.00 48.66 87 THR A N 1
ATOM 653 C CA . THR A 1 87 ? 52.676 -6.852 64.205 1.00 48.66 87 THR A CA 1
ATOM 654 C C . THR A 1 87 ? 51.239 -6.433 63.887 1.00 48.66 87 THR A C 1
ATOM 656 O O . THR A 1 87 ? 50.993 -5.632 62.985 1.00 48.66 87 THR A O 1
ATOM 659 N N . THR A 1 88 ? 50.271 -6.939 64.655 1.00 42.66 88 THR A N 1
ATOM 660 C CA . THR A 1 88 ? 48.844 -6.669 64.425 1.00 42.66 88 THR A CA 1
ATOM 661 C C . THR A 1 88 ? 48.476 -5.237 64.835 1.00 42.66 88 THR A C 1
ATOM 663 O O . THR A 1 88 ? 47.750 -4.546 64.120 1.00 42.66 88 THR A O 1
ATOM 666 N N . ALA A 1 89 ? 49.040 -4.742 65.942 1.00 46.16 89 ALA A N 1
ATOM 667 C CA . ALA A 1 89 ? 48.838 -3.365 66.395 1.00 46.16 89 ALA A CA 1
ATOM 668 C C . ALA A 1 89 ? 49.455 -2.329 65.434 1.00 46.16 89 ALA A C 1
ATOM 670 O O . ALA A 1 89 ? 48.860 -1.275 65.186 1.00 46.16 89 ALA A O 1
ATOM 671 N N . GLN A 1 90 ? 50.612 -2.638 64.841 1.00 49.84 90 GLN A N 1
ATOM 672 C CA . GLN A 1 90 ? 51.247 -1.779 63.839 1.00 49.84 90 GLN A CA 1
ATOM 673 C C . GLN A 1 90 ? 50.445 -1.736 62.531 1.00 49.84 90 GLN A C 1
ATOM 675 O O . GLN A 1 90 ? 50.201 -0.645 62.022 1.00 49.84 90 GLN A O 1
ATOM 680 N N . ALA A 1 91 ? 49.932 -2.872 62.046 1.00 43.94 91 ALA A N 1
ATOM 681 C CA . ALA A 1 91 ? 49.091 -2.926 60.845 1.00 43.94 91 ALA A CA 1
ATOM 682 C C . ALA A 1 91 ? 47.788 -2.110 60.984 1.00 43.94 91 ALA A C 1
ATOM 684 O O . ALA A 1 91 ? 47.403 -1.383 60.067 1.00 43.94 91 ALA A O 1
ATOM 685 N N . VAL A 1 92 ? 47.136 -2.165 62.151 1.00 45.28 92 VAL A N 1
ATOM 686 C CA . VAL A 1 92 ? 45.901 -1.406 62.431 1.00 45.28 92 VAL A CA 1
ATOM 687 C C . VAL A 1 92 ? 46.166 0.099 62.559 1.00 45.28 92 VAL A C 1
ATOM 689 O O . VAL A 1 92 ? 45.402 0.904 62.028 1.00 45.28 92 VAL A O 1
ATOM 692 N N . THR A 1 93 ? 47.272 0.494 63.199 1.00 47.41 93 THR A N 1
ATOM 693 C CA . THR A 1 93 ? 47.684 1.910 63.314 1.00 47.41 93 THR A CA 1
ATOM 694 C C . THR A 1 93 ? 48.085 2.505 61.956 1.00 47.41 93 THR A C 1
ATOM 696 O O . THR A 1 93 ? 47.980 3.709 61.726 1.00 47.41 93 THR A O 1
ATOM 699 N N . MET A 1 94 ? 48.529 1.660 61.028 1.00 49.31 94 MET A N 1
ATOM 700 C CA . MET A 1 94 ? 48.914 2.063 59.678 1.00 49.31 94 MET A CA 1
ATOM 701 C C . MET A 1 94 ? 47.707 2.176 58.736 1.00 49.31 94 MET A C 1
ATOM 703 O O . MET A 1 94 ? 47.612 3.137 57.973 1.00 49.31 94 MET A O 1
ATOM 707 N N . ALA A 1 95 ? 46.749 1.247 58.833 1.00 43.91 95 ALA A N 1
ATOM 708 C CA . ALA A 1 95 ? 45.489 1.306 58.091 1.00 43.91 95 ALA A CA 1
ATOM 709 C C . ALA A 1 95 ? 44.665 2.550 58.462 1.00 43.91 95 ALA A C 1
ATOM 711 O O . ALA A 1 95 ? 44.078 3.192 57.591 1.00 43.91 95 ALA A O 1
ATOM 712 N N . SER A 1 96 ? 44.671 2.939 59.741 1.00 43.03 96 SER A N 1
ATOM 713 C CA . SER A 1 96 ? 44.011 4.164 60.195 1.00 43.03 96 SER A CA 1
ATOM 714 C C . SER A 1 96 ? 44.700 5.435 59.684 1.00 43.03 96 SER A C 1
ATOM 716 O O . SER A 1 96 ? 44.001 6.361 59.286 1.00 43.03 96 SER A O 1
ATOM 718 N N . LYS A 1 97 ? 46.037 5.480 59.580 1.00 45.16 97 LYS A N 1
ATOM 719 C CA . LYS A 1 97 ? 46.757 6.610 58.952 1.00 45.16 97 LYS A CA 1
ATOM 720 C C . LYS A 1 97 ? 46.449 6.771 57.460 1.00 45.16 97 LYS A C 1
ATOM 722 O O . LYS A 1 97 ? 46.161 7.878 57.019 1.00 45.16 97 LYS A O 1
ATOM 727 N N . LEU A 1 98 ? 46.416 5.671 56.705 1.00 46.22 98 LEU A N 1
ATOM 728 C CA . LEU A 1 98 ? 46.061 5.665 55.276 1.00 46.22 98 LEU A CA 1
ATOM 729 C C . LEU A 1 98 ? 44.628 6.158 55.003 1.00 46.22 98 LEU A C 1
ATOM 731 O O . LEU A 1 98 ? 44.382 6.791 53.975 1.00 46.22 98 LEU A O 1
ATOM 735 N N . LEU A 1 99 ? 43.699 5.882 55.924 1.00 43.84 99 LEU A N 1
ATOM 736 C CA . LEU A 1 99 ? 42.297 6.307 55.849 1.00 43.84 99 LEU A CA 1
ATOM 737 C C . LEU A 1 99 ? 42.064 7.751 56.322 1.00 43.84 99 LEU A C 1
ATOM 739 O O . LEU A 1 99 ? 41.139 8.395 55.835 1.00 43.84 99 LEU A O 1
ATOM 743 N N . ILE A 1 100 ? 42.877 8.261 57.254 1.00 45.47 100 ILE A N 1
ATOM 744 C CA . ILE A 1 100 ? 42.721 9.606 57.834 1.00 45.47 100 ILE A CA 1
ATOM 745 C C . ILE A 1 100 ? 43.431 10.686 56.997 1.00 45.47 100 ILE A C 1
ATOM 747 O O . ILE A 1 100 ? 42.938 11.807 56.925 1.00 45.47 100 ILE A O 1
ATOM 751 N N . GLU A 1 101 ? 44.543 10.376 56.324 1.00 44.59 101 GLU A N 1
ATOM 752 C CA . GLU A 1 101 ? 45.339 11.379 55.587 1.00 44.59 101 GLU A CA 1
ATOM 753 C C . GLU A 1 101 ? 44.856 11.652 54.144 1.00 44.59 101 GLU A C 1
ATOM 755 O O . GLU A 1 101 ? 45.353 12.568 53.493 1.00 44.59 101 GLU A O 1
ATOM 760 N N . ASN A 1 102 ? 43.865 10.911 53.631 1.00 51.97 102 ASN A N 1
ATOM 761 C CA . ASN A 1 102 ? 43.363 11.053 52.254 1.00 51.97 102 ASN A CA 1
ATOM 762 C C . ASN A 1 102 ? 41.961 11.694 52.184 1.00 51.97 102 ASN A C 1
ATOM 764 O O . ASN A 1 102 ? 40.971 11.037 51.848 1.00 51.97 102 ASN A O 1
ATOM 768 N N . GLU A 1 103 ? 41.871 13.010 52.426 1.00 46.31 103 GLU A N 1
ATOM 769 C CA . GLU A 1 103 ? 40.628 13.795 52.244 1.00 46.31 103 GLU A CA 1
ATOM 770 C C . GLU A 1 103 ? 40.015 13.639 50.836 1.00 46.31 103 GLU A C 1
ATOM 772 O O . GLU A 1 103 ? 38.793 13.677 50.671 1.00 46.31 103 GLU A O 1
ATOM 777 N N . SER A 1 104 ? 40.846 13.398 49.819 1.00 46.53 104 SER A N 1
ATOM 778 C CA . SER A 1 104 ? 40.447 13.276 48.412 1.00 46.53 104 SER A CA 1
ATOM 779 C C . SER A 1 104 ? 39.531 12.078 48.138 1.00 46.53 104 SER A C 1
ATOM 781 O O . SER A 1 104 ? 38.595 12.185 47.347 1.00 46.53 104 SER A O 1
ATOM 783 N N . ILE A 1 105 ? 39.741 10.947 48.820 1.00 47.25 105 ILE A N 1
ATOM 784 C CA . ILE A 1 105 ? 38.896 9.750 48.655 1.00 47.25 105 ILE A CA 1
ATOM 785 C C . ILE A 1 105 ? 37.527 9.986 49.307 1.00 47.25 105 ILE A C 1
ATOM 787 O O . ILE A 1 105 ? 36.488 9.635 48.744 1.00 47.25 105 ILE A O 1
ATOM 791 N N . PHE A 1 106 ? 37.505 10.675 50.450 1.00 42.12 106 PHE A N 1
ATOM 792 C CA . PHE A 1 106 ? 36.270 11.050 51.138 1.00 42.12 106 PHE A CA 1
ATOM 793 C C . PHE A 1 106 ? 35.469 12.111 50.359 1.00 42.12 106 PHE A C 1
ATOM 795 O O . PHE A 1 106 ? 34.236 12.073 50.340 1.00 42.12 106 PHE A O 1
ATOM 802 N N . ALA A 1 107 ? 36.152 13.023 49.658 1.00 45.69 107 ALA A N 1
ATOM 803 C CA . ALA A 1 107 ? 35.539 14.017 48.779 1.00 45.69 107 ALA A CA 1
ATOM 804 C C . ALA A 1 107 ? 34.884 13.381 47.542 1.00 45.69 107 ALA A C 1
ATOM 806 O O . ALA A 1 107 ? 33.774 13.770 47.183 1.00 45.69 107 ALA A O 1
ATOM 807 N N . VAL A 1 108 ? 35.511 12.367 46.936 1.00 47.25 108 VAL A N 1
ATOM 808 C CA . VAL A 1 108 ? 34.944 11.631 45.791 1.00 47.25 108 VAL A CA 1
ATOM 809 C C . VAL A 1 108 ? 33.695 10.849 46.200 1.00 47.25 108 VAL A C 1
ATOM 811 O O . VAL A 1 108 ? 32.679 10.917 45.510 1.00 47.25 108 VAL A O 1
ATOM 814 N N . VAL A 1 109 ? 33.708 10.182 47.357 1.00 45.28 109 VAL A N 1
ATOM 815 C CA . VAL A 1 109 ? 32.523 9.470 47.870 1.00 45.28 109 VAL A CA 1
ATOM 816 C C . VAL A 1 109 ? 31.396 10.447 48.223 1.00 45.28 109 VAL A C 1
ATOM 818 O O . VAL A 1 109 ? 30.244 10.204 47.857 1.00 45.28 109 VAL A O 1
ATOM 821 N N . LYS A 1 110 ? 31.697 11.598 48.844 1.00 40.97 110 LYS A N 1
ATOM 822 C CA . LYS A 1 110 ? 30.703 12.665 49.078 1.00 40.97 110 LYS A CA 1
ATOM 823 C C . LYS A 1 110 ? 30.144 13.235 47.773 1.00 40.97 110 LYS A C 1
ATOM 825 O O . LYS A 1 110 ? 28.934 13.404 47.668 1.00 40.97 110 LYS A O 1
ATOM 830 N N . PHE A 1 111 ? 30.990 13.495 46.778 1.00 45.00 111 PHE A N 1
ATOM 831 C CA . PHE A 1 111 ? 30.587 14.041 45.479 1.00 45.00 111 PHE A CA 1
ATOM 832 C C . PHE A 1 111 ? 29.674 13.077 44.712 1.00 45.00 111 PHE A C 1
ATOM 834 O O . PHE A 1 111 ? 28.613 13.480 44.237 1.00 45.00 111 PHE A O 1
ATOM 841 N N . LEU A 1 112 ? 30.019 11.786 44.681 1.00 43.84 112 LEU A N 1
ATOM 842 C CA . LEU A 1 112 ? 29.190 10.743 44.073 1.00 43.84 112 LEU A CA 1
ATOM 843 C C . LEU A 1 112 ? 27.858 10.570 44.813 1.00 43.84 112 LEU A C 1
ATOM 845 O O . LEU A 1 112 ? 26.814 10.442 44.175 1.00 43.84 112 LEU A O 1
ATOM 849 N N . THR A 1 113 ? 27.863 10.649 46.145 1.00 41.41 113 THR A N 1
ATOM 850 C CA . THR A 1 113 ? 26.634 10.570 46.951 1.00 41.41 113 THR A CA 1
ATOM 851 C C . THR A 1 113 ? 25.720 11.772 46.686 1.00 41.41 113 THR A C 1
ATOM 853 O O . THR A 1 113 ? 24.526 11.589 46.469 1.00 41.41 113 THR A O 1
ATOM 856 N N . VAL A 1 114 ? 26.267 12.992 46.608 1.00 41.00 114 VAL A N 1
ATOM 857 C CA . VAL A 1 114 ? 25.505 14.221 46.316 1.00 41.00 114 VAL A CA 1
ATOM 858 C C . VAL A 1 114 ? 24.938 14.214 44.895 1.00 41.00 114 VAL A C 1
ATOM 860 O O . VAL A 1 114 ? 23.779 14.584 44.715 1.00 41.00 114 VAL A O 1
ATOM 863 N N . ILE A 1 115 ? 25.691 13.761 43.889 1.00 44.88 115 ILE A N 1
ATOM 864 C CA . ILE A 1 115 ? 25.193 13.665 42.505 1.00 44.88 115 ILE A CA 1
ATOM 865 C C . ILE A 1 115 ? 24.075 12.633 42.398 1.00 44.88 115 ILE A C 1
ATOM 867 O O . ILE A 1 115 ? 23.035 12.928 41.811 1.00 44.88 115 ILE A O 1
ATOM 871 N N . THR A 1 116 ? 24.251 11.461 43.009 1.00 40.97 116 THR A N 1
ATOM 872 C CA . THR A 1 116 ? 23.235 10.401 42.985 1.00 40.97 116 THR A CA 1
ATOM 873 C C . THR A 1 116 ? 21.958 10.870 43.686 1.00 40.97 116 THR A C 1
ATOM 875 O O . THR A 1 116 ? 20.863 10.694 43.159 1.00 40.97 116 THR A O 1
ATOM 878 N N . PHE A 1 117 ? 22.085 11.578 44.812 1.00 36.38 117 PHE A N 1
ATOM 879 C CA . PHE A 1 117 ? 20.939 12.148 45.522 1.00 36.38 117 PHE A CA 1
ATOM 880 C C . PHE A 1 117 ? 20.277 13.301 44.748 1.00 36.38 117 PHE A C 1
ATOM 882 O O . PHE A 1 117 ? 19.056 13.390 44.714 1.00 36.38 117 PHE A O 1
ATOM 889 N N . THR A 1 118 ? 21.050 14.152 44.063 1.00 39.16 118 THR A N 1
ATOM 890 C CA . THR A 1 118 ? 20.525 15.277 43.260 1.00 39.16 118 THR A CA 1
ATOM 891 C C . THR A 1 118 ? 19.828 14.798 41.985 1.00 39.16 118 THR A C 1
ATOM 893 O O . THR A 1 118 ? 18.809 15.366 41.593 1.00 39.16 118 THR A O 1
ATOM 896 N N . ALA A 1 119 ? 20.338 13.739 41.351 1.00 42.59 119 ALA A N 1
ATOM 897 C CA . ALA A 1 119 ? 19.717 13.102 40.193 1.00 42.59 119 ALA A CA 1
ATOM 898 C C . ALA A 1 119 ? 18.384 12.435 40.570 1.00 42.59 119 ALA A C 1
ATOM 900 O O . ALA A 1 119 ? 17.386 12.661 39.892 1.00 42.59 119 ALA A O 1
ATOM 901 N N . VAL A 1 120 ? 18.341 11.721 41.703 1.00 38.31 120 VAL A N 1
ATOM 902 C CA . VAL A 1 120 ? 17.115 11.096 42.236 1.00 38.31 120 VAL A CA 1
ATOM 903 C C . VAL A 1 120 ? 16.102 12.142 42.731 1.00 38.31 120 VAL A C 1
ATOM 905 O O . VAL A 1 120 ? 14.894 11.970 42.559 1.00 38.31 120 VAL A O 1
ATOM 908 N N . TYR A 1 121 ? 16.564 13.259 43.302 1.00 35.31 121 TYR A N 1
ATOM 909 C CA . TYR A 1 121 ? 15.694 14.360 43.734 1.00 35.31 121 TYR A CA 1
ATOM 910 C C . TYR A 1 121 ? 15.095 15.128 42.543 1.00 35.31 121 TYR A C 1
ATOM 912 O O . TYR A 1 121 ? 13.925 15.505 42.583 1.00 35.31 121 TYR A O 1
ATOM 920 N N . ARG A 1 122 ? 15.848 15.302 41.445 1.00 42.47 122 ARG A N 1
ATOM 921 C CA . ARG A 1 122 ? 15.344 15.920 40.203 1.00 42.47 122 ARG A CA 1
ATOM 922 C C . ARG A 1 122 ? 14.303 15.075 39.473 1.00 42.47 122 ARG A C 1
ATOM 924 O O . ARG A 1 122 ? 13.461 15.646 38.793 1.00 42.47 122 ARG A O 1
ATOM 931 N N . THR A 1 123 ? 14.338 13.753 39.618 1.00 47.31 123 THR A N 1
ATOM 932 C CA . THR A 1 123 ? 13.321 12.865 39.036 1.00 47.31 123 THR A CA 1
ATOM 933 C C . THR A 1 123 ? 12.045 12.762 39.877 1.00 47.31 123 THR A C 1
ATOM 935 O O . THR A 1 123 ? 11.012 12.402 39.328 1.00 47.31 123 THR A O 1
ATOM 938 N N . ASN A 1 124 ? 12.085 13.094 41.177 1.00 36.69 124 ASN A N 1
ATOM 939 C CA . ASN A 1 124 ? 10.954 12.894 42.101 1.00 36.69 124 ASN A CA 1
ATOM 940 C C . ASN A 1 124 ? 10.279 14.175 42.621 1.00 36.69 124 ASN A C 1
ATOM 942 O O . ASN A 1 124 ? 9.219 14.081 43.236 1.00 36.69 124 ASN A O 1
ATOM 946 N N . VAL A 1 125 ? 10.832 15.368 42.382 1.00 38.16 125 VAL A N 1
ATOM 947 C CA . VAL A 1 125 ? 10.174 16.634 42.748 1.00 38.16 125 VAL A CA 1
ATOM 948 C C . VAL A 1 125 ? 9.804 17.386 41.475 1.00 38.16 125 VAL A C 1
ATOM 950 O O . VAL A 1 125 ? 10.642 18.035 40.852 1.00 38.16 125 VAL A O 1
ATOM 953 N N . GLY A 1 126 ? 8.536 17.251 41.076 1.00 36.84 126 GLY A N 1
ATOM 954 C CA . GLY A 1 126 ? 7.956 17.936 39.924 1.00 36.84 126 GLY A CA 1
ATOM 955 C C . GLY A 1 126 ? 8.193 19.445 39.986 1.00 36.84 126 GLY A C 1
ATOM 956 O O . GLY A 1 126 ? 7.922 20.092 40.999 1.00 36.84 126 GLY A O 1
ATOM 957 N N . TYR A 1 127 ? 8.710 20.009 38.896 1.00 33.72 127 TYR A N 1
ATOM 958 C CA . TYR A 1 127 ? 8.816 21.456 38.763 1.00 33.72 127 TYR A CA 1
ATOM 959 C C . TYR A 1 127 ? 7.436 22.072 38.463 1.00 33.72 127 TYR A C 1
ATOM 961 O O . TYR A 1 127 ? 6.677 21.511 37.670 1.00 33.72 127 TYR A O 1
ATOM 969 N N . PRO A 1 128 ? 7.114 23.239 39.056 1.00 32.62 128 PRO A N 1
ATOM 970 C CA . PRO A 1 128 ? 5.946 24.033 38.685 1.00 32.62 128 PRO A CA 1
ATOM 971 C C . PRO A 1 128 ? 6.085 24.565 37.245 1.00 32.62 128 PRO A C 1
ATOM 973 O O . PRO A 1 128 ? 7.207 24.685 36.741 1.00 32.62 128 PRO A O 1
ATOM 976 N N . PRO A 1 129 ? 4.972 24.907 36.569 1.00 30.34 129 PRO A N 1
ATOM 977 C CA . PRO A 1 129 ? 4.999 25.280 35.162 1.00 30.34 129 PRO A CA 1
ATOM 978 C C . PRO A 1 129 ? 5.766 26.594 34.971 1.00 30.34 129 PRO A C 1
ATOM 980 O O . PRO A 1 129 ? 5.462 27.606 35.603 1.00 30.34 129 PRO A O 1
ATOM 983 N N . LEU A 1 130 ? 6.761 26.584 34.082 1.00 29.45 130 LEU A N 1
ATOM 984 C CA . LEU A 1 130 ? 7.440 27.792 33.609 1.00 29.45 130 LEU A CA 1
ATOM 985 C C . LEU A 1 130 ? 6.732 28.349 32.357 1.00 29.45 130 LEU A C 1
ATOM 987 O O . LEU A 1 130 ? 6.113 27.596 31.606 1.00 29.45 130 LEU A O 1
ATOM 991 N N . PRO A 1 131 ? 6.766 29.678 32.155 1.00 28.59 131 PRO A N 1
ATOM 992 C CA . PRO A 1 131 ? 5.737 30.413 31.430 1.00 28.59 131 PRO A CA 1
ATOM 993 C C . PRO A 1 131 ? 5.802 30.220 29.912 1.00 28.59 131 PRO A C 1
ATOM 995 O O . PRO A 1 131 ? 6.876 30.160 29.312 1.00 28.59 131 PRO A O 1
ATOM 998 N N . LEU A 1 132 ? 4.613 30.205 29.303 1.00 29.25 132 LEU A N 1
ATOM 999 C CA . LEU A 1 132 ? 4.371 30.167 27.862 1.00 29.25 132 LEU A CA 1
ATOM 1000 C C . LEU A 1 132 ? 5.279 31.144 27.098 1.00 29.25 132 LEU A C 1
ATOM 1002 O O . LEU A 1 132 ? 5.288 32.357 27.333 1.00 29.25 132 LEU A O 1
ATOM 1006 N N . ARG A 1 133 ? 6.030 30.599 26.137 1.00 26.08 133 ARG A N 1
ATOM 1007 C CA . ARG A 1 133 ? 6.847 31.360 25.193 1.00 26.08 133 ARG A CA 1
ATOM 1008 C C . ARG A 1 133 ? 5.919 32.152 24.271 1.00 26.08 133 ARG A C 1
ATOM 1010 O O . ARG A 1 133 ? 5.120 31.576 23.542 1.00 26.08 133 ARG A O 1
ATOM 1017 N N . LYS A 1 134 ? 6.053 33.481 24.320 1.00 26.94 134 LYS A N 1
ATOM 1018 C CA . LYS A 1 134 ? 5.353 34.445 23.463 1.00 26.94 134 LYS A CA 1
ATOM 1019 C C . LYS A 1 134 ? 5.436 34.034 21.991 1.00 26.94 134 LYS A C 1
ATOM 1021 O O . LYS A 1 134 ? 6.526 33.942 21.426 1.00 26.94 134 LYS A O 1
ATOM 1026 N N . THR A 1 135 ? 4.267 33.862 21.389 1.00 26.80 135 THR A N 1
ATOM 1027 C CA . THR A 1 135 ? 4.031 33.949 19.952 1.00 26.80 135 THR A CA 1
ATOM 1028 C C . THR A 1 135 ? 4.661 35.225 19.401 1.00 26.80 135 THR A C 1
ATOM 1030 O O . THR A 1 135 ? 4.413 36.324 19.906 1.00 26.80 135 THR A O 1
ATOM 1033 N N . VAL A 1 136 ? 5.466 35.073 18.350 1.00 27.23 136 VAL A N 1
ATOM 1034 C CA . VAL A 1 136 ? 5.854 36.171 17.464 1.00 27.23 136 VAL A CA 1
ATOM 1035 C C . VAL A 1 136 ? 4.567 36.671 16.814 1.00 27.23 136 VAL A C 1
ATOM 1037 O O . VAL A 1 136 ? 4.058 36.073 15.874 1.00 27.23 136 VAL A O 1
ATOM 1040 N N . THR A 1 137 ? 3.998 37.731 17.377 1.00 26.33 137 THR A N 1
ATOM 1041 C CA . THR A 1 137 ? 2.952 38.514 16.731 1.00 26.33 137 THR A CA 1
ATOM 1042 C C . THR A 1 137 ? 3.631 39.533 15.831 1.00 26.33 137 THR A C 1
ATOM 1044 O O . THR A 1 137 ? 4.445 40.349 16.269 1.00 26.33 137 THR A O 1
ATOM 1047 N N . SER A 1 138 ? 3.300 39.458 14.547 1.00 27.12 138 SER A N 1
ATOM 1048 C CA . SER A 1 138 ? 3.487 40.534 13.587 1.00 27.12 138 SER A CA 1
ATOM 1049 C C . SER A 1 138 ? 2.827 41.800 14.132 1.00 27.12 138 SER A C 1
ATOM 1051 O O . SER A 1 138 ? 1.603 41.873 14.243 1.00 27.12 138 SER A O 1
ATOM 1053 N N . LYS A 1 139 ? 3.629 42.807 14.483 1.00 27.84 139 LYS A N 1
ATOM 1054 C CA . LYS A 1 139 ? 3.126 44.171 14.640 1.00 27.84 139 LYS A CA 1
ATOM 1055 C C . LYS A 1 139 ? 2.947 44.774 13.251 1.00 27.84 139 LYS A C 1
ATOM 1057 O O . LYS A 1 139 ? 3.926 45.099 12.588 1.00 27.84 139 LYS A O 1
ATOM 1062 N N . GLY A 1 140 ? 1.687 44.927 12.874 1.00 23.47 140 GLY A N 1
ATOM 1063 C CA . GLY A 1 140 ? 1.206 45.733 11.765 1.00 23.47 140 GLY A CA 1
ATOM 1064 C C . GLY A 1 140 ? -0.237 46.136 12.057 1.00 23.47 140 GLY A C 1
ATOM 1065 O O . GLY A 1 140 ? -1.150 45.420 11.683 1.00 23.47 140 GLY A O 1
ATOM 1066 N N . GLU A 1 141 ? -0.368 47.272 12.746 1.00 26.11 141 GLU A N 1
ATOM 1067 C CA . GLU A 1 141 ? -1.509 48.200 12.725 1.00 26.11 141 GLU A CA 1
ATOM 1068 C C . GLU A 1 141 ? -2.768 47.976 13.595 1.00 26.11 141 GLU A C 1
ATOM 1070 O O . GLU A 1 141 ? -3.353 46.906 13.693 1.00 26.11 141 GLU A O 1
ATOM 1075 N N . MET A 1 142 ? -3.187 49.130 14.136 1.00 25.09 142 MET A N 1
ATOM 1076 C CA . MET A 1 142 ? -4.486 49.537 14.688 1.00 25.09 142 MET A CA 1
ATOM 1077 C C . MET A 1 142 ? -4.799 49.307 16.175 1.00 25.09 142 MET A C 1
ATOM 1079 O O . MET A 1 142 ? -5.431 48.355 16.616 1.00 25.09 142 MET A O 1
ATOM 1083 N N . ASP A 1 143 ? -4.362 50.331 16.904 1.00 24.78 143 ASP A N 1
ATOM 1084 C CA . ASP A 1 143 ? -4.971 51.012 18.044 1.00 24.78 143 ASP A CA 1
ATOM 1085 C C . ASP A 1 143 ? -6.514 51.002 18.179 1.00 24.78 143 ASP A C 1
ATOM 1087 O O . ASP A 1 143 ? -7.259 51.027 17.203 1.00 24.78 143 ASP A O 1
ATOM 1091 N N . GLN A 1 144 ? -6.919 51.197 19.444 1.00 25.78 144 GLN A N 1
ATOM 1092 C CA . GLN A 1 144 ? -8.202 51.691 19.980 1.00 25.78 144 GLN A CA 1
ATOM 1093 C C . GLN A 1 144 ? -9.376 50.722 20.220 1.00 25.78 144 GLN A C 1
ATOM 1095 O O . GLN A 1 144 ? -10.155 50.410 19.327 1.00 25.78 144 GLN A O 1
ATOM 1100 N N . LYS A 1 145 ? -9.585 50.480 21.527 1.00 25.58 145 LYS A N 1
ATOM 1101 C CA . LYS A 1 145 ? -10.840 50.347 22.309 1.00 25.58 145 LYS A CA 1
ATOM 1102 C C . LYS A 1 145 ? -10.797 49.085 23.166 1.00 25.58 145 LYS A C 1
ATOM 1104 O O . LYS A 1 145 ? -10.878 47.991 22.636 1.00 25.58 145 LYS A O 1
ATOM 1109 N N . GLN A 1 146 ? -10.668 49.243 24.485 1.00 25.38 146 GLN A N 1
ATOM 1110 C CA . GLN A 1 146 ? -11.762 49.024 25.445 1.00 25.38 146 GLN A CA 1
ATOM 1111 C C . GLN A 1 146 ? -11.190 49.036 26.873 1.00 25.38 146 GLN A C 1
ATOM 1113 O O . GLN A 1 146 ? -10.752 48.026 27.413 1.00 25.38 146 GLN A O 1
ATOM 1118 N N . THR A 1 147 ? -11.189 50.209 27.498 1.00 24.28 147 THR A N 1
ATOM 1119 C CA . THR A 1 147 ? -11.157 50.353 28.954 1.00 24.28 147 THR A CA 1
ATOM 1120 C C . THR A 1 147 ? -12.582 50.625 29.404 1.00 24.28 147 THR A C 1
ATOM 1122 O O . THR A 1 147 ? -13.067 51.740 29.243 1.00 24.28 147 THR A O 1
ATOM 1125 N N . SER A 1 148 ? -13.253 49.621 29.962 1.00 23.75 148 SER A N 1
ATOM 1126 C CA . SER A 1 148 ? -14.248 49.814 31.020 1.00 23.75 148 SER A CA 1
ATOM 1127 C C . SER A 1 148 ? -14.739 48.469 31.557 1.00 23.75 148 SER A C 1
ATOM 1129 O O . SER A 1 148 ? -14.930 47.524 30.800 1.00 23.75 148 SER A O 1
ATOM 1131 N N . LEU A 1 149 ? -15.003 48.470 32.867 1.00 26.72 149 LEU A N 1
ATOM 1132 C CA . LEU A 1 149 ? -15.832 47.531 33.632 1.00 26.72 149 LEU A CA 1
ATOM 1133 C C . LEU A 1 149 ? -15.105 46.346 34.281 1.00 26.72 149 LEU A C 1
ATOM 1135 O O . LEU A 1 149 ? -15.156 45.214 33.821 1.00 26.72 149 LEU A O 1
ATOM 1139 N N . ASN A 1 150 ? -14.539 46.631 35.452 1.00 23.27 150 ASN A N 1
ATOM 1140 C CA . ASN A 1 150 ? -14.734 45.797 36.633 1.00 23.27 150 ASN A CA 1
ATOM 1141 C C . ASN A 1 150 ? -14.925 46.736 37.825 1.00 23.27 150 ASN A C 1
ATOM 1143 O O . ASN A 1 150 ? -13.995 47.461 38.155 1.00 23.27 150 ASN A O 1
ATOM 1147 N N . GLU A 1 151 ? -16.123 46.751 38.415 1.00 25.06 151 GLU A N 1
ATOM 1148 C CA . GLU A 1 151 ? -16.337 46.808 39.868 1.00 25.06 151 GLU A CA 1
ATOM 1149 C C . GLU A 1 151 ? -17.834 46.804 40.224 1.00 25.06 151 GLU A C 1
ATOM 1151 O O . GLU A 1 151 ? -18.680 47.338 39.507 1.00 25.06 151 GLU A O 1
ATOM 1156 N N . SER A 1 152 ? -18.117 46.230 41.397 1.00 24.28 152 SER A N 1
ATOM 1157 C CA . SER A 1 152 ? -19.426 45.970 42.016 1.00 24.28 152 SER A CA 1
ATOM 1158 C C . SER A 1 152 ? -20.101 44.691 41.482 1.00 24.28 152 SER A C 1
ATOM 1160 O O . SER A 1 152 ? -20.297 44.528 40.288 1.00 24.28 152 SER A O 1
ATOM 1162 N N . THR A 1 153 ? -20.468 43.696 42.287 1.00 27.02 153 THR A N 1
ATOM 1163 C CA . THR A 1 153 ? -20.955 43.729 43.670 1.00 27.02 153 THR A CA 1
ATOM 1164 C C . THR A 1 153 ? -20.824 42.338 44.305 1.00 27.02 153 THR A C 1
ATOM 1166 O O . THR A 1 153 ? -21.064 41.320 43.662 1.00 27.02 153 THR A O 1
ATOM 1169 N N . ALA A 1 154 ? -20.489 42.309 45.595 1.00 24.84 154 ALA A N 1
ATOM 1170 C CA . ALA A 1 154 ? -20.704 41.177 46.491 1.00 24.84 154 ALA A CA 1
ATOM 1171 C C . ALA A 1 154 ? -21.729 41.577 47.570 1.00 24.84 154 ALA A C 1
ATOM 1173 O O . ALA A 1 154 ? -21.783 42.747 47.947 1.00 24.84 154 ALA A O 1
ATOM 1174 N N . ALA A 1 155 ? -22.456 40.573 48.084 1.00 25.08 155 ALA A N 1
ATOM 1175 C CA . ALA A 1 155 ? -23.571 40.601 49.052 1.00 25.08 155 ALA A CA 1
ATOM 1176 C C . ALA A 1 155 ? -24.942 40.943 48.419 1.00 25.08 155 ALA A C 1
ATOM 1178 O O . ALA A 1 155 ? -25.086 41.936 47.726 1.00 25.08 155 ALA A O 1
ATOM 1179 N N . THR A 1 156 ? -26.029 40.184 48.620 1.00 25.89 156 THR A N 1
ATOM 1180 C CA . THR A 1 156 ? -26.566 39.760 49.924 1.00 25.89 156 THR A CA 1
ATOM 1181 C C . THR A 1 156 ? -27.617 38.629 49.781 1.00 25.89 156 THR A C 1
ATOM 1183 O O . THR A 1 156 ? -28.513 38.715 48.955 1.00 25.89 156 THR A O 1
ATOM 1186 N N . SER A 1 157 ? -27.474 37.595 50.621 1.00 24.92 157 SER A N 1
ATOM 1187 C CA . SER A 1 157 ? -28.485 36.780 51.336 1.00 24.92 157 SER A CA 1
ATOM 1188 C C . SER A 1 157 ? -29.786 36.218 50.699 1.00 24.92 157 SER A C 1
ATOM 1190 O O . SER A 1 157 ? -30.735 36.923 50.391 1.00 24.92 157 SER A O 1
ATOM 1192 N N . LYS A 1 158 ? -29.889 34.885 50.880 1.00 25.70 158 LYS A N 1
ATOM 1193 C CA . LYS A 1 158 ? -31.009 34.099 51.459 1.00 25.70 158 LYS A CA 1
ATOM 1194 C C . LYS A 1 158 ? -32.303 33.903 50.649 1.00 25.70 158 LYS A C 1
ATOM 1196 O O . LYS A 1 158 ? -33.110 34.815 50.533 1.00 25.70 158 LYS A O 1
ATOM 1201 N N . SER A 1 159 ? -32.599 32.620 50.379 1.00 24.31 159 SER A N 1
ATOM 1202 C CA . SER A 1 159 ? -33.794 31.878 50.857 1.00 24.31 159 SER A CA 1
ATOM 1203 C C . SER A 1 159 ? -34.400 30.960 49.782 1.00 24.31 159 SER A C 1
ATOM 1205 O O . SER A 1 159 ? -35.121 31.441 48.914 1.00 24.31 159 SER A O 1
ATOM 1207 N N . LYS A 1 160 ? -34.168 29.642 49.872 1.00 28.03 160 LYS A N 1
ATOM 1208 C CA . LYS A 1 160 ? -35.204 28.614 50.128 1.00 28.03 160 LYS A CA 1
ATOM 1209 C C . LYS A 1 160 ? -34.661 27.199 49.900 1.00 28.03 160 LYS A C 1
ATOM 1211 O O . LYS A 1 160 ? -34.066 26.900 48.875 1.00 28.03 160 LYS A O 1
ATOM 1216 N N . ASN A 1 161 ? -34.895 26.380 50.918 1.00 28.34 161 ASN A N 1
ATOM 1217 C CA . ASN A 1 161 ? -34.705 24.939 50.977 1.00 28.34 161 ASN A CA 1
ATOM 1218 C C . ASN A 1 161 ? -35.799 24.190 50.190 1.00 28.34 161 ASN A C 1
ATOM 1220 O O . ASN A 1 161 ? -36.932 24.666 50.129 1.00 28.34 161 ASN A O 1
ATOM 1224 N N . GLU A 1 162 ? -35.431 22.965 49.797 1.00 30.66 162 GLU A N 1
ATOM 1225 C CA . GLU A 1 162 ? -36.248 21.739 49.668 1.00 30.66 162 GLU A CA 1
ATOM 1226 C C . GLU A 1 162 ? -37.075 21.472 48.390 1.00 30.66 162 GLU A C 1
ATOM 1228 O O . GLU A 1 162 ? -37.809 22.328 47.905 1.00 30.66 162 GLU A O 1
ATOM 1233 N N . ASN A 1 163 ? -36.990 20.190 47.968 1.00 25.14 163 ASN A N 1
ATOM 1234 C CA . ASN A 1 163 ? -37.635 19.454 46.854 1.00 25.14 163 ASN A CA 1
ATOM 1235 C C . ASN A 1 163 ? -36.899 19.568 45.500 1.00 25.14 163 ASN A C 1
ATOM 1237 O O . ASN A 1 163 ? -36.768 20.667 44.987 1.00 25.14 163 ASN A O 1
ATOM 1241 N N . ASN A 1 164 ? -36.381 18.537 44.817 1.00 28.11 164 ASN A N 1
ATOM 1242 C CA . ASN A 1 164 ? -36.430 17.064 44.865 1.00 28.11 164 ASN A CA 1
ATOM 1243 C C . ASN A 1 164 ? -35.065 16.576 44.310 1.00 28.11 164 ASN A C 1
ATOM 1245 O O . ASN A 1 164 ? -34.580 17.135 43.339 1.00 28.11 164 ASN A O 1
ATOM 1249 N N . LYS A 1 165 ? -34.291 15.671 44.923 1.00 29.92 165 LYS A N 1
ATOM 1250 C CA . LYS A 1 165 ? -34.389 14.204 44.766 1.00 29.92 165 LYS A CA 1
ATOM 1251 C C . LYS A 1 165 ? -35.078 13.734 43.473 1.00 29.92 165 LYS A C 1
ATOM 1253 O O . LYS A 1 165 ? -36.096 13.073 43.560 1.00 29.92 165 LYS A O 1
ATOM 1258 N N . GLU A 1 166 ? -34.516 14.078 42.317 1.00 31.22 166 GLU A N 1
ATOM 1259 C CA . GLU A 1 166 ? -34.727 13.405 41.019 1.00 31.22 166 GLU A CA 1
ATOM 1260 C C . GLU A 1 166 ? -33.712 13.976 40.006 1.00 31.22 166 GLU A C 1
ATOM 1262 O O . GLU A 1 166 ? -34.052 14.679 39.069 1.00 31.22 166 GLU A O 1
ATOM 1267 N N . GLU A 1 167 ? -32.419 13.762 40.258 1.00 28.98 167 GLU A N 1
ATOM 1268 C CA . GLU A 1 167 ? -31.339 14.116 39.315 1.00 28.98 167 GLU A CA 1
ATOM 1269 C C . GLU A 1 167 ? -30.159 13.147 39.510 1.00 28.98 167 GLU A C 1
ATOM 1271 O O . GLU A 1 167 ? -29.001 13.505 39.709 1.00 28.98 167 GLU A O 1
ATOM 1276 N N . LYS A 1 168 ? -30.490 11.858 39.563 1.00 33.97 168 LYS A N 1
ATOM 1277 C CA . LYS A 1 168 ? -29.554 10.764 39.319 1.00 33.97 168 LYS A CA 1
ATOM 1278 C C . LYS A 1 168 ? -30.181 9.935 38.210 1.00 33.97 168 LYS A C 1
ATOM 1280 O O . LYS A 1 168 ? -31.373 9.662 38.303 1.00 33.97 168 LYS A O 1
ATOM 1285 N N . ASP A 1 169 ? -29.376 9.597 37.207 1.00 35.00 169 ASP A N 1
ATOM 1286 C CA . ASP A 1 169 ? -29.670 8.677 36.093 1.00 35.00 169 ASP A CA 1
ATOM 1287 C C . ASP A 1 169 ? -29.947 9.316 34.718 1.00 35.00 169 ASP A C 1
ATOM 1289 O O . ASP A 1 169 ? -30.724 8.776 33.945 1.00 35.00 169 ASP A O 1
ATOM 1293 N N . ASN A 1 170 ? -29.266 10.415 34.367 1.00 32.72 170 ASN A N 1
ATOM 1294 C CA . ASN A 1 170 ? -29.113 10.848 32.964 1.00 32.72 170 ASN A CA 1
ATOM 1295 C C . ASN A 1 170 ? -27.674 11.327 32.664 1.00 32.72 170 ASN A C 1
ATOM 1297 O O . ASN A 1 170 ? -27.471 12.314 31.964 1.00 32.72 170 ASN A O 1
ATOM 1301 N N . GLU A 1 171 ? -26.651 10.655 33.204 1.00 43.53 171 GLU A N 1
ATOM 1302 C CA . GLU A 1 171 ? -25.353 10.657 32.513 1.00 43.53 171 GLU A CA 1
ATOM 1303 C C . GLU A 1 171 ? -25.498 9.660 31.358 1.00 43.53 171 GLU A C 1
ATOM 1305 O O . GLU A 1 171 ? -25.514 8.447 31.581 1.00 43.53 171 GLU A O 1
ATOM 1310 N N . GLU A 1 172 ? -25.718 10.158 30.136 1.00 50.59 172 GLU A N 1
ATOM 1311 C CA . GLU A 1 172 ? -25.675 9.317 28.938 1.00 50.59 172 GLU A CA 1
ATOM 1312 C C . GLU A 1 172 ? -24.327 8.587 28.918 1.00 50.59 172 GLU A C 1
ATOM 1314 O O . GLU A 1 172 ? -23.263 9.196 29.012 1.00 50.59 172 GLU A O 1
ATOM 1319 N N . GLN A 1 173 ? -24.366 7.252 28.877 1.00 61.97 173 GLN A N 1
ATOM 1320 C CA . GLN A 1 173 ? -23.140 6.461 28.855 1.00 61.97 173 GLN A CA 1
ATOM 1321 C C . GLN A 1 173 ? -22.323 6.837 27.604 1.00 61.97 173 GLN A C 1
ATOM 1323 O O . GLN A 1 173 ? -22.911 6.898 26.521 1.00 61.97 173 GLN A O 1
ATOM 1328 N N . PRO A 1 174 ? -20.988 7.013 27.699 1.00 69.44 174 PRO A N 1
ATOM 1329 C CA . PRO A 1 174 ? -20.131 7.414 26.573 1.00 69.44 174 PRO A CA 1
ATOM 1330 C C . PRO A 1 174 ? -20.290 6.552 25.309 1.00 69.44 174 PRO A C 1
ATOM 1332 O O . PRO A 1 174 ? -20.048 7.008 24.193 1.00 69.44 174 PRO A O 1
ATOM 1335 N N . SER A 1 175 ? -20.718 5.296 25.469 1.00 76.31 175 SER A N 1
ATOM 1336 C CA . SER A 1 175 ? -21.050 4.392 24.366 1.00 76.31 175 SER A CA 1
ATOM 1337 C C . SER A 1 175 ? -22.268 4.842 23.552 1.00 76.31 175 SER A C 1
ATOM 1339 O O . SER A 1 175 ? -22.255 4.713 22.332 1.00 76.31 175 SER A O 1
ATOM 1341 N N . ASN A 1 176 ? -23.302 5.388 24.197 1.00 82.25 176 ASN A N 1
ATOM 1342 C CA . ASN A 1 176 ? -24.548 5.797 23.541 1.00 82.25 176 ASN A CA 1
ATOM 1343 C C . ASN A 1 176 ? -24.342 7.064 22.700 1.00 82.25 176 ASN A C 1
ATOM 1345 O O . ASN A 1 176 ? -24.843 7.150 21.578 1.00 82.25 176 ASN A O 1
ATOM 1349 N N . GLU A 1 177 ? -23.553 8.016 23.206 1.00 88.94 177 GLU A N 1
ATOM 1350 C CA . GLU A 1 177 ? -23.165 9.218 22.458 1.00 88.94 177 GLU A CA 1
ATOM 1351 C C . GLU A 1 177 ? -22.338 8.858 21.216 1.00 88.94 177 GLU A C 1
ATOM 1353 O O . GLU A 1 177 ? -22.576 9.384 20.124 1.00 88.94 177 GLU A O 1
ATOM 1358 N N . LEU A 1 178 ? -21.399 7.914 21.354 1.00 94.38 178 LEU A N 1
ATOM 1359 C CA . LEU A 1 178 ? -20.609 7.437 20.224 1.00 94.38 178 LEU A CA 1
ATOM 1360 C C . LEU A 1 178 ? -21.482 6.741 19.171 1.00 94.38 178 LEU A C 1
ATOM 1362 O O . LEU A 1 178 ? -21.321 7.007 17.979 1.00 94.38 178 LEU A O 1
ATOM 1366 N N . GLU A 1 179 ? -22.400 5.862 19.578 1.00 94.75 179 GLU A N 1
ATOM 1367 C CA . GLU A 1 179 ? -23.313 5.192 18.643 1.00 94.75 179 GLU A CA 1
ATOM 1368 C C . GLU A 1 179 ? -24.129 6.204 17.836 1.00 94.75 179 GLU A C 1
ATOM 1370 O O . GLU A 1 179 ? -24.201 6.083 16.609 1.00 94.75 179 GLU A O 1
ATOM 1375 N N . ALA A 1 180 ? -24.658 7.241 18.492 1.00 94.31 180 ALA A N 1
ATOM 1376 C CA . ALA A 1 180 ? -25.375 8.325 17.827 1.00 94.31 180 ALA A CA 1
ATOM 1377 C C . ALA A 1 180 ? -24.486 9.072 16.816 1.00 94.31 180 ALA A C 1
ATOM 1379 O O . ALA A 1 180 ? -24.898 9.287 15.673 1.00 94.31 180 ALA A O 1
ATOM 1380 N N . ALA A 1 181 ? -23.248 9.410 17.193 1.00 95.38 181 ALA A N 1
ATOM 1381 C CA . ALA A 1 181 ? -22.301 10.088 16.307 1.00 95.38 181 ALA A CA 1
ATOM 1382 C C . ALA A 1 181 ? -21.902 9.234 15.086 1.00 95.38 181 ALA A C 1
ATOM 1384 O O . ALA A 1 181 ? -21.724 9.759 13.984 1.00 95.38 181 ALA A O 1
ATOM 1385 N N . LEU A 1 182 ? -21.771 7.914 15.248 1.00 96.62 182 LEU A N 1
ATOM 1386 C CA . LEU A 1 182 ? -21.379 7.008 14.164 1.00 96.62 182 LEU A CA 1
ATOM 1387 C C . LEU A 1 182 ? -22.470 6.870 13.094 1.00 96.62 182 LEU A C 1
ATOM 1389 O O . LEU A 1 182 ? -22.151 6.870 11.899 1.00 96.62 182 LEU A O 1
ATOM 1393 N N . ILE A 1 183 ? -23.738 6.778 13.501 1.00 95.88 183 ILE A N 1
ATOM 1394 C CA . ILE A 1 183 ? -24.865 6.573 12.576 1.00 95.88 183 ILE A CA 1
ATOM 1395 C C . ILE A 1 183 ? -25.419 7.874 11.985 1.00 95.88 183 ILE A C 1
ATOM 1397 O O . ILE A 1 183 ? -26.140 7.818 10.987 1.00 95.88 183 ILE A O 1
ATOM 1401 N N . ASP A 1 184 ? -25.084 9.033 12.558 1.00 94.69 184 ASP A N 1
ATOM 1402 C CA . ASP A 1 184 ? -25.552 10.330 12.072 1.00 94.69 184 ASP A CA 1
ATOM 1403 C C . ASP A 1 184 ? -25.051 10.586 10.630 1.00 94.69 184 ASP A C 1
ATOM 1405 O O . ASP A 1 184 ? -23.837 10.649 10.380 1.00 94.69 184 ASP A O 1
ATOM 1409 N N . PRO A 1 185 ? -25.962 10.727 9.643 1.00 91.00 185 PRO A N 1
ATOM 1410 C CA . PRO A 1 185 ? -25.593 10.968 8.252 1.00 91.00 185 PRO A CA 1
ATOM 1411 C C . PRO A 1 185 ? -24.984 12.358 8.021 1.00 91.00 185 PRO A C 1
ATOM 1413 O O . PRO A 1 185 ? -24.360 12.560 6.979 1.00 91.00 185 PRO A O 1
ATOM 1416 N N . GLN A 1 186 ? -25.148 13.306 8.950 1.00 93.88 186 GLN A N 1
ATOM 1417 C CA . GLN A 1 186 ? -24.550 14.641 8.858 1.00 93.88 186 GLN A CA 1
ATOM 1418 C C . GLN A 1 186 ? -23.071 14.652 9.254 1.00 93.88 186 GLN A C 1
ATOM 1420 O O . GLN A 1 186 ? -22.337 15.544 8.825 1.00 93.88 186 GLN A O 1
ATOM 1425 N N . GLN A 1 187 ? -22.617 13.659 10.025 1.00 93.06 187 GLN A N 1
ATOM 1426 C CA . GLN A 1 187 ? -21.215 13.549 10.409 1.00 93.06 187 GLN A CA 1
ATOM 1427 C C . GLN A 1 187 ? -20.375 13.090 9.218 1.00 93.06 187 GLN A C 1
ATOM 1429 O O . GLN A 1 187 ? -20.670 12.089 8.553 1.00 93.06 187 GLN A O 1
ATOM 1434 N N . ASN A 1 188 ? -19.288 13.803 8.953 1.00 96.62 188 ASN A N 1
ATOM 1435 C CA . ASN A 1 188 ? -18.264 13.343 8.027 1.00 96.62 188 ASN A CA 1
ATOM 1436 C C . ASN A 1 188 ? -17.311 12.344 8.713 1.00 96.62 188 ASN A C 1
ATOM 1438 O O . ASN A 1 188 ? -17.387 12.095 9.916 1.00 96.62 188 ASN A O 1
ATOM 1442 N N . PHE A 1 189 ? -16.404 11.751 7.933 1.00 97.88 189 PHE A N 1
ATOM 1443 C CA . PHE A 1 189 ? -15.428 10.789 8.452 1.00 97.88 189 PHE A CA 1
ATOM 1444 C C . PHE A 1 189 ? -14.593 11.352 9.612 1.00 97.88 189 PHE A C 1
ATOM 1446 O O . PHE A 1 189 ? -14.439 10.670 10.619 1.00 97.88 189 PHE A O 1
ATOM 1453 N N . THR A 1 190 ? -14.075 12.577 9.486 1.00 98.00 190 THR A N 1
ATOM 1454 C CA . THR A 1 190 ? -13.206 13.199 10.496 1.00 98.00 190 THR A CA 1
ATOM 1455 C C . THR A 1 190 ? -13.937 13.370 11.822 1.00 98.00 190 THR A C 1
ATOM 1457 O O . THR A 1 190 ? -13.404 12.999 12.858 1.00 98.00 190 THR A O 1
ATOM 1460 N N . GLN A 1 191 ? -15.193 13.819 11.792 1.00 98.12 191 GLN A N 1
ATOM 1461 C CA . GLN A 1 191 ? -15.993 13.965 13.008 1.00 98.12 191 GLN A CA 1
ATOM 1462 C C . GLN A 1 191 ? -16.280 12.617 13.682 1.00 98.12 191 GLN A C 1
ATOM 1464 O O . GLN A 1 191 ? -16.155 12.502 14.899 1.00 98.12 191 GLN A O 1
ATOM 1469 N N . ARG A 1 192 ? -16.602 11.572 12.900 1.00 98.38 192 ARG A N 1
ATOM 1470 C CA . ARG A 1 192 ? -16.745 10.207 13.436 1.00 98.38 192 ARG A CA 1
ATOM 1471 C C . ARG A 1 192 ? -15.434 9.708 14.038 1.00 98.38 192 ARG A C 1
ATOM 1473 O O . ARG A 1 192 ? -15.438 9.154 15.128 1.00 98.38 192 ARG A O 1
ATOM 1480 N N . TYR A 1 193 ? -14.318 9.915 13.344 1.00 98.50 193 TYR A N 1
ATOM 1481 C CA . TYR A 1 193 ? -12.990 9.536 13.818 1.00 98.50 193 TYR A CA 1
ATOM 1482 C C . TYR A 1 193 ? -12.648 10.226 15.148 1.00 98.50 193 TYR A C 1
ATOM 1484 O O . TYR A 1 193 ? -12.197 9.555 16.075 1.00 98.50 193 TYR A O 1
ATOM 1492 N N . ASP A 1 194 ? -12.915 11.527 15.275 1.00 98.00 194 ASP A N 1
ATOM 1493 C CA . ASP A 1 194 ? -12.658 12.291 16.500 1.00 98.00 194 ASP A CA 1
ATOM 1494 C C . ASP A 1 194 ? -13.559 11.830 17.659 1.00 98.00 194 ASP A C 1
ATOM 1496 O O . ASP A 1 194 ? -13.084 11.684 18.785 1.00 98.00 194 ASP A O 1
ATOM 1500 N N . ALA A 1 195 ? -14.829 11.506 17.390 1.00 98.00 195 ALA A N 1
ATOM 1501 C CA . ALA A 1 195 ? -15.724 10.917 18.388 1.00 98.00 195 ALA A CA 1
ATOM 1502 C C . ALA A 1 195 ? -15.207 9.558 18.893 1.00 98.00 195 ALA A C 1
ATOM 1504 O O . ALA A 1 195 ? -15.205 9.301 20.098 1.00 98.00 195 ALA A O 1
ATOM 1505 N N . VAL A 1 196 ? -14.697 8.704 17.996 1.00 98.19 196 VAL A N 1
ATOM 1506 C CA . VAL A 1 196 ? -14.091 7.422 18.394 1.00 98.19 196 VAL A CA 1
ATOM 1507 C C . VAL A 1 196 ? -12.829 7.644 19.227 1.00 98.19 196 VAL A C 1
ATOM 1509 O O . VAL A 1 196 ? -12.617 6.934 20.208 1.00 98.19 196 VAL A O 1
ATOM 1512 N N . ARG A 1 197 ? -12.004 8.644 18.895 1.00 97.56 197 ARG A N 1
ATOM 1513 C CA . ARG A 1 197 ? -10.822 8.998 19.695 1.00 97.56 197 ARG A CA 1
ATOM 1514 C C . ARG A 1 197 ? -11.184 9.408 21.117 1.00 97.56 197 ARG A C 1
ATOM 1516 O O . ARG A 1 197 ? -10.584 8.889 22.053 1.00 97.56 197 ARG A O 1
ATOM 1523 N N . LEU A 1 198 ? -12.196 10.259 21.273 1.00 96.44 198 LEU A N 1
ATOM 1524 C CA . LEU A 1 198 ? -12.698 10.661 22.589 1.00 96.44 198 LEU A CA 1
ATOM 1525 C C . LEU A 1 198 ? -13.208 9.459 23.393 1.00 96.44 198 LEU A C 1
ATOM 1527 O O . LEU A 1 198 ? -12.912 9.338 24.580 1.00 96.44 198 LEU A O 1
ATOM 1531 N N . TYR A 1 199 ? -13.914 8.533 22.742 1.00 96.75 199 TYR A N 1
ATOM 1532 C CA . TYR A 1 199 ? -14.343 7.300 23.394 1.00 96.75 199 TYR A CA 1
ATOM 1533 C C . TYR A 1 199 ? -13.155 6.422 23.816 1.00 96.75 199 TYR A C 1
ATOM 1535 O O . TYR A 1 199 ? -13.105 5.972 24.960 1.00 96.75 199 TYR A O 1
ATOM 1543 N N . LEU A 1 200 ? -12.159 6.224 22.944 1.00 96.75 200 LEU A N 1
ATOM 1544 C CA . LEU A 1 200 ? -10.947 5.456 23.259 1.00 96.75 200 LEU A CA 1
ATOM 1545 C C . LEU A 1 200 ? -10.170 6.038 24.450 1.00 96.75 200 LEU A C 1
ATOM 1547 O O . LEU A 1 200 ? -9.515 5.278 25.167 1.00 96.75 200 LEU A O 1
ATOM 1551 N N . ASP A 1 201 ? -10.228 7.349 24.676 1.00 96.25 201 ASP A N 1
ATOM 1552 C CA . ASP A 1 201 ? -9.605 8.016 25.826 1.00 96.25 201 ASP A CA 1
ATOM 1553 C C . ASP A 1 201 ? -10.333 7.740 27.152 1.00 96.25 201 ASP A C 1
ATOM 1555 O O . ASP A 1 201 ? -9.723 7.845 28.216 1.00 96.25 201 ASP A O 1
ATOM 1559 N N . SER A 1 202 ? -11.605 7.329 27.099 1.00 94.56 202 SER A N 1
ATOM 1560 C CA . SER A 1 202 ? -12.394 6.925 28.274 1.00 94.56 202 SER A CA 1
ATOM 1561 C C . SER A 1 202 ? -12.163 5.470 28.712 1.00 94.56 202 SER A C 1
ATOM 1563 O O . SER A 1 202 ? -12.559 5.073 29.814 1.00 94.56 202 SER A O 1
ATOM 1565 N N . LEU A 1 203 ? -11.523 4.660 27.862 1.00 95.56 203 LEU A N 1
ATOM 1566 C CA . LEU A 1 203 ? -11.278 3.243 28.129 1.00 95.56 203 LEU A CA 1
ATOM 1567 C C . LEU A 1 203 ? -10.258 3.036 29.252 1.00 95.56 203 LEU A C 1
ATOM 1569 O O . LEU A 1 203 ? -9.454 3.916 29.549 1.00 95.56 203 LEU A O 1
ATOM 1573 N N . ALA A 1 204 ? -10.273 1.852 29.871 1.00 94.75 204 ALA A N 1
ATOM 1574 C CA . ALA A 1 204 ? -9.437 1.476 31.014 1.00 94.75 204 ALA A CA 1
ATOM 1575 C C . ALA A 1 204 ? -7.946 1.295 30.653 1.00 94.75 204 ALA A C 1
ATOM 1577 O O . ALA A 1 204 ? -7.362 0.217 30.789 1.00 94.75 204 ALA A O 1
ATOM 1578 N N . LYS A 1 205 ? -7.321 2.373 30.183 1.00 94.88 205 LYS A N 1
ATOM 1579 C CA . LYS A 1 205 ? -5.919 2.496 29.783 1.00 94.88 205 LYS A CA 1
ATOM 1580 C C . LYS A 1 205 ? -5.463 3.952 29.961 1.00 94.88 205 LYS A C 1
ATOM 1582 O O . LYS A 1 205 ? -6.295 4.855 29.913 1.00 94.88 205 LYS A O 1
ATOM 1587 N N . PRO A 1 206 ? -4.160 4.232 30.131 1.00 95.75 206 PRO A N 1
ATOM 1588 C CA . PRO A 1 206 ? -3.675 5.600 30.000 1.00 95.75 206 PRO A CA 1
ATOM 1589 C C . PRO A 1 206 ? -3.984 6.149 28.597 1.00 95.75 206 PRO A C 1
ATOM 1591 O O . PRO A 1 206 ? -3.856 5.439 27.598 1.00 95.75 206 PRO A O 1
ATOM 1594 N N . VAL A 1 207 ? -4.377 7.420 28.519 1.00 94.94 207 VAL A N 1
ATOM 1595 C CA . VAL A 1 207 ? -4.662 8.111 27.251 1.00 94.94 207 VAL A CA 1
ATOM 1596 C C . VAL A 1 207 ? -3.482 7.959 26.284 1.00 94.94 207 VAL A C 1
ATOM 1598 O O . VAL A 1 207 ? -2.329 8.195 26.655 1.00 94.94 207 VAL A O 1
ATOM 1601 N N . GLY A 1 208 ? -3.764 7.521 25.054 1.00 92.62 208 GLY A N 1
ATOM 1602 C CA . GLY A 1 208 ? -2.766 7.294 24.006 1.00 92.62 208 GLY A CA 1
ATOM 1603 C C . GLY A 1 208 ? -1.830 6.090 24.194 1.00 92.62 208 GLY A C 1
ATOM 1604 O O . GLY A 1 208 ? -0.925 5.904 23.375 1.00 92.62 208 GLY A O 1
ATOM 1605 N N . SER A 1 209 ? -1.986 5.263 25.237 1.00 95.69 209 SER A N 1
ATOM 1606 C CA . SER A 1 209 ? -1.017 4.199 25.550 1.00 95.69 209 SER A CA 1
ATOM 1607 C C . SER A 1 209 ? -0.936 3.079 24.511 1.00 95.69 209 SER A C 1
ATOM 1609 O O . SER A 1 209 ? 0.035 2.323 24.524 1.00 95.69 209 SER A O 1
ATOM 1611 N N . LEU A 1 210 ? -1.931 2.941 23.627 1.00 95.44 210 LEU A N 1
ATOM 1612 C CA . LEU A 1 210 ? -1.919 1.948 22.543 1.00 95.44 210 LEU A CA 1
ATOM 1613 C C . LEU A 1 210 ? -1.376 2.520 21.216 1.00 95.44 210 LEU A C 1
ATOM 1615 O O . LEU A 1 210 ? -1.292 1.806 20.213 1.00 95.44 210 LEU A O 1
ATOM 1619 N N . GLY A 1 211 ? -0.961 3.792 21.198 1.00 94.06 211 GLY A N 1
ATOM 1620 C CA . GLY A 1 211 ? -0.254 4.417 20.079 1.00 94.06 211 GLY A CA 1
ATOM 1621 C C . GLY A 1 211 ? -1.007 4.324 18.747 1.00 94.06 211 GLY A C 1
ATOM 1622 O O . GLY A 1 211 ? -2.180 4.682 18.648 1.00 94.06 211 GLY A O 1
ATOM 1623 N N . SER A 1 212 ? -0.330 3.834 17.702 1.00 94.19 212 SER A N 1
ATOM 1624 C CA . SER A 1 212 ? -0.888 3.704 16.344 1.00 94.19 212 SER A CA 1
ATOM 1625 C C . SER A 1 212 ? -2.109 2.779 16.267 1.00 94.19 212 SER A C 1
ATOM 1627 O O . SER A 1 212 ? -2.928 2.933 15.367 1.00 94.19 212 SER A O 1
ATOM 1629 N N . MET A 1 213 ? -2.280 1.847 17.210 1.00 96.50 213 MET A N 1
ATOM 1630 C CA . MET A 1 213 ? -3.453 0.967 17.229 1.00 96.50 213 MET A CA 1
ATOM 1631 C C . MET A 1 213 ? -4.748 1.752 17.456 1.00 96.50 213 MET A C 1
ATOM 1633 O O . MET A 1 213 ? -5.779 1.408 16.889 1.00 96.50 213 MET A O 1
ATOM 1637 N N . GLU A 1 214 ? -4.691 2.841 18.224 1.00 97.75 214 GLU A N 1
ATOM 1638 C CA . GLU A 1 214 ? -5.849 3.710 18.442 1.00 97.75 214 GLU A CA 1
ATOM 1639 C C . GLU A 1 214 ? -6.245 4.463 17.161 1.00 97.75 214 GLU A C 1
ATOM 1641 O O . GLU A 1 214 ? -7.427 4.710 16.934 1.00 97.75 214 GLU A O 1
ATOM 1646 N N . ASP A 1 215 ? -5.281 4.785 16.286 1.00 97.88 215 ASP A N 1
ATOM 1647 C CA . ASP A 1 215 ? -5.557 5.345 14.950 1.00 97.88 215 ASP A CA 1
ATOM 1648 C C . ASP A 1 215 ? -6.297 4.339 14.081 1.00 97.88 215 ASP A C 1
ATOM 1650 O O . ASP A 1 215 ? -7.315 4.668 13.473 1.00 97.88 215 ASP A O 1
ATOM 1654 N N . TRP A 1 216 ? -5.823 3.096 14.070 1.00 98.31 216 TRP A N 1
ATOM 1655 C CA . TRP A 1 216 ? -6.438 2.037 13.279 1.00 98.31 216 TRP A CA 1
ATOM 1656 C C . TRP A 1 216 ? -7.845 1.723 13.772 1.00 98.31 216 TRP A C 1
ATOM 1658 O O . TRP A 1 216 ? -8.772 1.695 12.966 1.00 98.31 216 TRP A O 1
ATOM 1668 N N . ALA A 1 217 ? -8.020 1.574 15.088 1.00 98.25 217 ALA A N 1
ATOM 1669 C CA . ALA A 1 217 ? -9.327 1.378 15.705 1.00 98.25 217 ALA A CA 1
ATOM 1670 C C . ALA A 1 217 ? -10.284 2.513 15.315 1.00 98.25 217 ALA A C 1
ATOM 1672 O O . ALA A 1 217 ? -11.383 2.250 14.830 1.00 98.25 217 ALA A O 1
ATOM 1673 N N . SER A 1 218 ? -9.839 3.769 15.417 1.00 98.50 218 SER A N 1
ATOM 1674 C CA . SER A 1 218 ? -10.660 4.937 15.078 1.00 98.50 218 SER A CA 1
ATOM 1675 C C . SER A 1 218 ? -11.078 4.965 13.610 1.00 98.50 218 SER A C 1
ATOM 1677 O O . SER A 1 218 ? -12.247 5.197 13.308 1.00 98.50 218 SER A O 1
ATOM 1679 N N . ARG A 1 219 ? -10.156 4.671 12.684 1.00 98.56 219 ARG A N 1
ATOM 1680 C CA . ARG A 1 219 ? -10.441 4.625 11.239 1.00 98.56 219 ARG A CA 1
ATOM 1681 C C . ARG A 1 219 ? -11.461 3.553 10.897 1.00 98.56 219 ARG A C 1
ATOM 1683 O O . ARG A 1 219 ? -12.446 3.849 10.229 1.00 98.56 219 ARG A O 1
ATOM 1690 N N . ILE A 1 220 ? -11.239 2.327 11.364 1.00 98.56 220 ILE A N 1
ATOM 1691 C CA . ILE A 1 220 ? -12.106 1.188 11.042 1.00 98.56 220 ILE A CA 1
ATOM 1692 C C . ILE A 1 220 ? -13.509 1.423 11.613 1.00 98.56 220 ILE A C 1
ATOM 1694 O O . ILE A 1 220 ? -14.495 1.252 10.902 1.00 98.56 220 ILE A O 1
ATOM 1698 N N . THR A 1 221 ? -13.599 1.895 12.857 1.00 98.56 221 THR A N 1
ATOM 1699 C CA . THR A 1 221 ? -14.869 2.205 13.536 1.00 98.56 221 THR A CA 1
ATOM 1700 C C . THR A 1 221 ? -15.632 3.320 12.822 1.00 98.56 221 THR A C 1
ATOM 1702 O O . THR A 1 221 ? -16.823 3.174 12.547 1.00 98.56 221 THR A O 1
ATOM 1705 N N . ALA A 1 222 ? -14.952 4.408 12.446 1.00 98.44 222 ALA A N 1
ATOM 1706 C CA . ALA A 1 222 ? -15.563 5.526 11.727 1.00 98.44 222 ALA A CA 1
ATOM 1707 C C . ALA A 1 222 ? -16.047 5.141 10.318 1.00 98.44 222 ALA A C 1
ATOM 1709 O O . ALA A 1 222 ? -17.076 5.647 9.864 1.00 98.44 222 ALA A O 1
ATOM 1710 N N . LEU A 1 223 ? -15.328 4.244 9.635 1.00 98.12 223 LEU A N 1
ATOM 1711 C CA . LEU A 1 223 ? -15.699 3.727 8.316 1.00 98.12 223 LEU A CA 1
ATOM 1712 C C . LEU A 1 223 ? -16.886 2.767 8.385 1.00 98.12 223 LEU A C 1
ATOM 1714 O O . LEU A 1 223 ? -17.846 2.921 7.635 1.00 98.12 223 LEU A O 1
ATOM 1718 N N . GLN A 1 224 ? -16.849 1.815 9.320 1.00 97.88 224 GLN A N 1
ATOM 1719 C CA . GLN A 1 224 ? -17.899 0.806 9.483 1.00 97.88 224 GLN A CA 1
ATOM 1720 C C . GLN A 1 224 ? -19.130 1.329 10.236 1.00 97.88 224 GLN A C 1
ATOM 1722 O O . GLN A 1 224 ? -20.168 0.670 10.230 1.00 97.88 224 GLN A O 1
ATOM 1727 N N . ARG A 1 225 ? -19.031 2.512 10.862 1.00 97.56 225 ARG A N 1
ATOM 1728 C CA . ARG A 1 225 ? -20.123 3.212 11.563 1.00 97.56 225 ARG A CA 1
ATOM 1729 C C . ARG A 1 225 ? -20.782 2.345 12.638 1.00 97.56 225 ARG A C 1
ATOM 1731 O O . ARG A 1 225 ? -22.001 2.304 12.770 1.00 97.56 225 ARG A O 1
ATOM 1738 N N . THR A 1 226 ? -19.956 1.634 13.396 1.00 96.75 226 THR A N 1
ATOM 1739 C CA . THR A 1 226 ? -20.386 0.715 14.454 1.00 96.75 226 THR A CA 1
ATOM 1740 C C . THR A 1 226 ? -19.371 0.712 15.585 1.00 96.75 226 THR A C 1
ATOM 1742 O O . THR A 1 226 ? -18.173 0.745 15.325 1.00 96.75 226 THR A O 1
ATOM 1745 N N . THR A 1 227 ? -19.838 0.623 16.831 1.00 95.56 227 THR A N 1
ATOM 1746 C CA . THR A 1 227 ? -18.999 0.435 18.029 1.00 95.56 227 THR A CA 1
ATOM 1747 C C . THR A 1 227 ? -18.369 -0.954 18.106 1.00 95.56 227 THR A C 1
ATOM 1749 O O . THR A 1 227 ? -17.478 -1.181 18.916 1.00 95.56 227 THR A O 1
ATOM 1752 N N . LYS A 1 228 ? -18.798 -1.878 17.237 1.00 96.31 228 LYS A N 1
ATOM 1753 C CA . LYS A 1 228 ? -18.275 -3.246 17.128 1.00 96.31 228 LYS A CA 1
ATOM 1754 C C . LYS A 1 228 ? -17.637 -3.466 15.755 1.00 96.31 228 LYS A C 1
ATOM 1756 O O . LYS A 1 228 ? -18.186 -4.236 14.955 1.00 96.31 228 LYS A O 1
ATOM 1761 N N . PRO A 1 229 ? -16.549 -2.744 15.427 1.00 97.56 229 PRO A N 1
ATOM 1762 C CA . PRO A 1 229 ? -15.867 -2.905 14.152 1.00 97.56 229 PRO A CA 1
ATOM 1763 C C . PRO A 1 229 ? -15.319 -4.326 14.002 1.00 97.56 229 PRO A C 1
ATOM 1765 O O . PRO A 1 229 ? -14.985 -4.992 14.982 1.00 97.56 229 PRO A O 1
ATOM 1768 N N . LYS A 1 230 ? -15.192 -4.791 12.761 1.00 95.75 230 LYS A N 1
ATOM 1769 C CA . LYS A 1 230 ? -14.709 -6.137 12.439 1.00 95.75 230 LYS A CA 1
ATOM 1770 C C . LYS A 1 230 ? -13.618 -6.113 11.383 1.00 95.75 230 LYS A C 1
ATOM 1772 O O . LYS A 1 230 ? -13.612 -5.273 10.491 1.00 95.75 230 LYS A O 1
ATOM 1777 N N . ALA A 1 231 ? -12.709 -7.073 11.492 1.00 96.12 231 ALA A N 1
ATOM 1778 C CA . ALA A 1 231 ? -11.662 -7.347 10.507 1.00 96.12 231 ALA A CA 1
ATOM 1779 C C . ALA A 1 231 ? -11.526 -8.865 10.271 1.00 96.12 231 ALA A C 1
ATOM 1781 O O . ALA A 1 231 ? -10.430 -9.384 10.046 1.00 96.12 231 ALA A O 1
ATOM 1782 N N . ASP A 1 232 ? -12.644 -9.586 10.406 1.00 89.88 232 ASP A N 1
ATOM 1783 C CA . ASP A 1 232 ? -12.686 -11.049 10.344 1.00 89.88 232 ASP A CA 1
ATOM 1784 C C . ASP A 1 232 ? -12.345 -11.514 8.923 1.00 89.88 232 ASP A C 1
ATOM 1786 O O . ASP A 1 232 ? -11.362 -12.227 8.710 1.00 89.88 232 ASP A O 1
ATOM 1790 N N . ASN A 1 233 ? -13.092 -10.988 7.947 1.00 94.25 233 ASN A N 1
ATOM 1791 C CA . ASN A 1 233 ? -12.933 -11.289 6.532 1.00 94.25 233 ASN A CA 1
ATOM 1792 C C . ASN A 1 233 ? -11.981 -10.279 5.891 1.00 94.25 233 ASN A C 1
ATOM 1794 O O . ASN A 1 233 ? -12.366 -9.128 5.645 1.00 94.25 233 ASN A O 1
ATOM 1798 N N . ALA A 1 234 ? -10.756 -10.712 5.609 1.00 97.75 234 ALA A N 1
ATOM 1799 C CA . ALA A 1 234 ? -9.772 -9.938 4.867 1.00 97.75 234 ALA A CA 1
ATOM 1800 C C . ALA A 1 234 ? -9.472 -10.601 3.519 1.00 97.75 234 ALA A C 1
ATOM 1802 O O . ALA A 1 234 ? -9.377 -11.829 3.416 1.00 97.75 234 ALA A O 1
ATOM 1803 N N . VAL A 1 235 ? -9.283 -9.773 2.495 1.00 98.56 235 VAL A N 1
ATOM 1804 C CA . VAL A 1 235 ? -8.853 -10.213 1.162 1.00 98.56 235 VAL A CA 1
ATOM 1805 C C . VAL A 1 235 ? -7.502 -9.613 0.814 1.00 98.56 235 VAL A C 1
ATOM 1807 O O . VAL A 1 235 ? -7.213 -8.471 1.165 1.00 98.56 235 VAL A O 1
ATOM 1810 N N . CYS A 1 236 ? -6.676 -10.370 0.102 1.00 98.75 236 CYS A N 1
ATOM 1811 C CA . CYS A 1 236 ? -5.395 -9.932 -0.427 1.00 98.75 236 CYS A CA 1
ATOM 1812 C C . CYS A 1 236 ? -5.399 -10.047 -1.951 1.00 98.75 236 CYS A C 1
ATOM 1814 O O . CYS A 1 236 ? -5.567 -11.143 -2.488 1.00 98.75 236 CYS A O 1
ATOM 1816 N N . LEU A 1 237 ? -5.207 -8.918 -2.636 1.00 98.62 237 LEU A N 1
ATOM 1817 C CA . LEU A 1 237 ? -5.033 -8.855 -4.083 1.00 98.62 237 LEU A CA 1
ATOM 1818 C C . LEU A 1 237 ? -3.580 -8.535 -4.414 1.00 98.62 237 LEU A C 1
ATOM 1820 O O . LEU A 1 237 ? -3.077 -7.465 -4.069 1.00 98.62 237 LEU A O 1
ATOM 1824 N N . ILE A 1 238 ? -2.917 -9.446 -5.117 1.00 98.75 238 ILE A N 1
ATOM 1825 C CA . ILE A 1 238 ? -1.565 -9.235 -5.634 1.00 98.75 238 ILE A CA 1
ATOM 1826 C C . ILE A 1 238 ? -1.654 -8.963 -7.129 1.00 98.75 238 ILE A C 1
ATOM 1828 O O . ILE A 1 238 ? -2.097 -9.820 -7.888 1.00 98.75 238 ILE A O 1
ATOM 1832 N N . PHE A 1 239 ? -1.195 -7.795 -7.567 1.00 98.69 239 PHE A N 1
ATOM 1833 C CA . PHE A 1 239 ? -1.099 -7.481 -8.992 1.00 98.69 239 PHE A CA 1
ATOM 1834 C C . PHE A 1 239 ? 0.322 -7.722 -9.491 1.00 98.69 239 PHE A C 1
ATOM 1836 O O . PHE A 1 239 ? 1.294 -7.327 -8.845 1.00 98.69 239 PHE A O 1
ATOM 1843 N N . ALA A 1 240 ? 0.450 -8.364 -10.649 1.00 98.06 240 ALA A N 1
ATOM 1844 C CA . ALA A 1 240 ? 1.740 -8.761 -11.191 1.00 98.06 240 ALA A CA 1
ATOM 1845 C C . ALA A 1 240 ? 1.989 -8.184 -12.583 1.00 98.06 240 ALA A C 1
ATOM 1847 O O . ALA A 1 240 ? 1.163 -8.338 -13.490 1.00 98.06 240 ALA A O 1
ATOM 1848 N N . ALA A 1 241 ? 3.147 -7.548 -12.761 1.00 97.56 241 ALA A N 1
ATOM 1849 C CA . ALA A 1 241 ? 3.597 -7.055 -14.054 1.00 97.56 241 ALA A CA 1
ATOM 1850 C C . ALA A 1 241 ? 5.117 -6.907 -14.137 1.00 97.56 241 ALA A C 1
ATOM 1852 O O . ALA A 1 241 ? 5.798 -6.635 -13.152 1.00 97.56 241 ALA A O 1
ATOM 1853 N N . ASP A 1 242 ? 5.641 -7.041 -15.352 1.00 96.19 242 ASP A N 1
ATOM 1854 C CA . ASP A 1 242 ? 7.055 -6.876 -15.650 1.00 96.19 242 ASP A CA 1
ATOM 1855 C C . ASP A 1 242 ? 7.370 -5.495 -16.226 1.00 96.19 242 ASP A C 1
ATOM 1857 O O . ASP A 1 242 ? 6.598 -4.913 -16.996 1.00 96.19 242 ASP A O 1
ATOM 1861 N N . HIS A 1 243 ? 8.557 -4.989 -15.885 1.00 96.62 243 HIS A N 1
ATOM 1862 C CA . HIS A 1 243 ? 8.976 -3.632 -16.225 1.00 96.62 243 HIS A CA 1
ATOM 1863 C C . HIS A 1 243 ? 10.004 -3.613 -17.347 1.00 96.62 243 HIS A C 1
ATOM 1865 O O . HIS A 1 243 ? 11.072 -4.215 -17.232 1.00 96.62 243 HIS A O 1
ATOM 1871 N N . GLY A 1 244 ? 9.756 -2.855 -18.416 1.00 95.69 244 GLY A N 1
ATOM 1872 C CA . GLY A 1 244 ? 10.686 -2.778 -19.549 1.00 95.69 244 GLY A CA 1
ATOM 1873 C C . GLY A 1 244 ? 12.074 -2.243 -19.185 1.00 95.69 244 GLY A C 1
ATOM 1874 O O . GLY A 1 244 ? 13.060 -2.624 -19.811 1.00 95.69 244 GLY A O 1
ATOM 1875 N N . VAL A 1 245 ? 12.176 -1.410 -18.144 1.00 95.44 245 VAL A N 1
ATOM 1876 C CA . VAL A 1 245 ? 13.462 -0.922 -17.612 1.00 95.44 245 VAL A CA 1
ATOM 1877 C C . VAL A 1 245 ? 14.315 -2.046 -17.008 1.00 95.44 245 VAL A C 1
ATOM 1879 O O . VAL A 1 245 ? 15.539 -1.944 -16.978 1.00 95.44 245 VAL A O 1
ATOM 1882 N N . ALA A 1 246 ? 13.695 -3.137 -16.558 1.00 93.75 246 ALA A N 1
ATOM 1883 C CA . ALA A 1 246 ? 14.389 -4.243 -15.911 1.00 93.75 246 ALA A CA 1
ATOM 1884 C C . ALA A 1 246 ? 14.955 -5.277 -16.886 1.00 93.75 246 ALA A C 1
ATOM 1886 O O . ALA A 1 246 ? 15.748 -6.115 -16.466 1.00 93.75 246 ALA A O 1
ATOM 1887 N N . LYS A 1 247 ? 14.573 -5.212 -18.169 1.00 93.06 247 LYS A N 1
ATOM 1888 C CA . LYS A 1 247 ? 15.139 -6.071 -19.216 1.00 93.06 247 LYS A CA 1
ATOM 1889 C C . LYS A 1 247 ? 16.659 -5.912 -19.281 1.00 93.06 247 LYS A C 1
ATOM 1891 O O . LYS A 1 247 ? 17.199 -4.855 -18.925 1.00 93.06 247 LYS A O 1
ATOM 1896 N N . ASP A 1 248 ? 17.329 -6.946 -19.772 1.00 89.81 248 ASP A N 1
ATOM 1897 C CA . ASP A 1 248 ? 18.749 -6.868 -20.081 1.00 89.81 248 ASP A CA 1
ATOM 1898 C C . ASP A 1 248 ? 19.026 -5.746 -21.085 1.00 89.81 248 ASP A C 1
ATOM 1900 O O . ASP A 1 248 ? 18.179 -5.373 -21.905 1.00 89.81 248 ASP A O 1
ATOM 1904 N N . GLU A 1 249 ? 20.229 -5.178 -21.016 1.00 88.81 249 GLU A N 1
ATOM 1905 C CA . GLU A 1 249 ? 20.633 -4.091 -21.915 1.00 88.81 249 GLU A CA 1
ATOM 1906 C C . GLU A 1 249 ? 20.625 -4.553 -23.384 1.00 88.81 249 GLU A C 1
ATOM 1908 O O . GLU A 1 249 ? 20.239 -3.779 -24.264 1.00 88.81 249 GLU A O 1
ATOM 1913 N N . SER A 1 250 ? 20.934 -5.833 -23.638 1.00 90.31 250 SER A N 1
ATOM 1914 C CA . SER A 1 250 ? 20.814 -6.480 -24.955 1.00 90.31 250 SER A CA 1
ATOM 1915 C C . SER A 1 250 ? 19.379 -6.527 -25.482 1.00 90.31 250 SER A C 1
ATOM 1917 O O . SER A 1 250 ? 19.172 -6.422 -26.687 1.00 90.31 250 SER A O 1
ATOM 1919 N N . ASP A 1 251 ? 18.396 -6.605 -24.584 1.00 86.88 251 ASP A N 1
ATOM 1920 C CA . ASP A 1 251 ? 16.961 -6.631 -24.899 1.00 86.88 251 ASP A CA 1
ATOM 1921 C C . ASP A 1 251 ? 16.316 -5.244 -24.753 1.00 86.88 251 ASP A C 1
ATOM 1923 O O . ASP A 1 251 ? 15.093 -5.080 -24.692 1.00 86.88 251 ASP A O 1
ATOM 1927 N N . GLY A 1 252 ? 17.154 -4.207 -24.700 1.00 87.81 252 GLY A N 1
ATOM 1928 C CA . GLY A 1 252 ? 16.744 -2.816 -24.713 1.00 87.81 252 GLY A CA 1
ATOM 1929 C C . GLY A 1 252 ? 16.295 -2.254 -23.363 1.00 87.81 252 GLY A C 1
ATOM 1930 O O . GLY A 1 252 ? 15.796 -1.120 -23.354 1.00 87.81 252 GLY A O 1
ATOM 1931 N N . GLY A 1 253 ? 16.487 -2.973 -22.257 1.00 92.19 253 GLY A N 1
ATOM 1932 C CA . GLY A 1 253 ? 16.265 -2.471 -20.900 1.00 92.19 253 GLY A CA 1
ATOM 1933 C C . GLY A 1 253 ? 17.464 -1.709 -20.333 1.00 92.19 253 GLY A C 1
ATOM 1934 O O . GLY A 1 253 ? 18.292 -1.183 -21.077 1.00 92.19 253 GLY A O 1
ATOM 1935 N N . ALA A 1 254 ? 17.519 -1.610 -19.007 1.00 91.38 254 ALA A N 1
ATOM 1936 C CA . ALA A 1 254 ? 18.605 -0.983 -18.255 1.00 91.38 254 ALA A CA 1
ATOM 1937 C C . ALA A 1 254 ? 19.167 -1.906 -17.159 1.00 91.38 254 ALA A C 1
ATOM 1939 O O . ALA A 1 254 ? 19.974 -1.453 -16.350 1.00 91.38 254 ALA A O 1
ATOM 1940 N N . ASN A 1 255 ? 18.731 -3.172 -17.106 1.00 90.25 255 ASN A N 1
ATOM 1941 C CA . ASN A 1 255 ? 19.139 -4.177 -16.125 1.00 90.25 255 ASN A CA 1
ATOM 1942 C C . ASN A 1 255 ? 19.221 -3.595 -14.696 1.00 90.25 255 ASN A C 1
ATOM 1944 O O . ASN A 1 255 ? 20.302 -3.440 -14.119 1.00 90.25 255 ASN A O 1
ATOM 1948 N N . CYS A 1 256 ? 18.066 -3.151 -14.187 1.00 87.12 256 CYS A N 1
ATOM 1949 C CA . CYS A 1 256 ? 17.935 -2.419 -12.923 1.00 87.12 256 CYS A CA 1
ATOM 1950 C C . CYS A 1 256 ? 17.698 -3.320 -11.697 1.00 87.12 256 CYS A C 1
ATOM 1952 O O . CYS A 1 256 ? 17.470 -2.815 -10.597 1.00 87.12 256 CYS A O 1
ATOM 1954 N N . SER A 1 257 ? 17.723 -4.640 -11.885 1.00 85.75 257 SER A N 1
ATOM 1955 C CA . SER A 1 257 ? 17.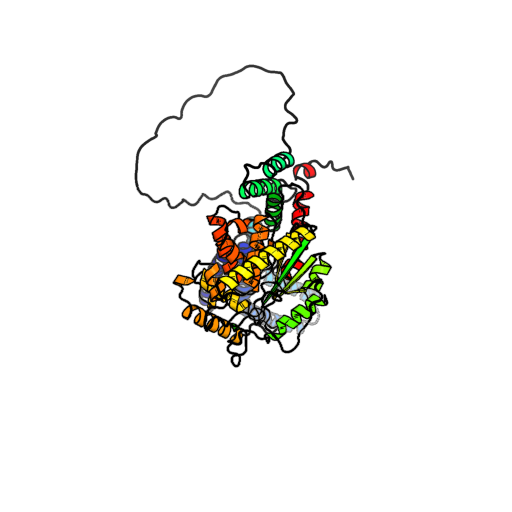441 -5.653 -10.869 1.00 85.75 257 SER A CA 1
ATOM 1956 C C . SER A 1 257 ? 18.582 -6.663 -10.802 1.00 85.75 257 SER A C 1
ATOM 1958 O O . SER A 1 257 ? 19.234 -6.936 -11.801 1.00 85.75 257 SER A O 1
ATOM 1960 N N . ALA A 1 258 ? 18.800 -7.252 -9.626 1.00 81.75 258 ALA A N 1
ATOM 1961 C CA . ALA A 1 258 ? 19.727 -8.374 -9.466 1.00 81.75 258 ALA A CA 1
ATOM 1962 C C . ALA A 1 258 ? 19.157 -9.703 -10.000 1.00 81.75 258 ALA A C 1
ATOM 1964 O O . ALA A 1 258 ? 19.897 -10.667 -10.176 1.00 81.75 258 ALA A O 1
ATOM 1965 N N . TYR A 1 259 ? 17.844 -9.760 -10.226 1.00 85.38 259 TYR A N 1
ATOM 1966 C CA . TYR A 1 259 ? 17.137 -10.943 -10.704 1.00 85.38 259 TYR A CA 1
ATOM 1967 C C . TYR A 1 259 ? 16.678 -10.756 -12.151 1.00 85.38 259 TYR A C 1
ATOM 1969 O O . TYR A 1 259 ? 16.197 -9.667 -12.483 1.00 85.38 259 TYR A O 1
ATOM 1977 N N . PRO A 1 260 ? 16.753 -11.809 -12.987 1.00 87.06 260 PRO A N 1
ATOM 1978 C CA . PRO A 1 260 ? 16.234 -11.757 -14.345 1.00 87.06 260 PRO A CA 1
ATOM 1979 C C . PRO A 1 260 ? 14.707 -11.640 -14.334 1.00 87.06 260 PRO A C 1
ATOM 1981 O O . PRO A 1 260 ? 14.034 -12.183 -13.457 1.00 87.06 260 PRO A O 1
ATOM 1984 N N . GLN A 1 261 ? 14.147 -10.979 -15.348 1.00 86.12 261 GLN A N 1
ATOM 1985 C CA . GLN A 1 261 ? 12.708 -10.697 -15.443 1.00 86.12 261 GLN A CA 1
ATOM 1986 C C . GLN A 1 261 ? 11.828 -11.960 -15.376 1.00 86.12 261 GLN A C 1
ATOM 1988 O O . GLN A 1 261 ? 10.750 -11.940 -14.792 1.00 86.12 261 GLN A O 1
ATOM 1993 N N . ALA A 1 262 ? 12.326 -13.097 -15.872 1.00 86.19 262 ALA A N 1
ATOM 1994 C CA . ALA A 1 262 ? 11.628 -14.383 -15.806 1.00 86.19 262 ALA A CA 1
ATOM 1995 C C . ALA A 1 262 ? 11.283 -14.849 -14.372 1.00 86.19 262 ALA A C 1
ATOM 1997 O O . ALA A 1 262 ? 10.418 -15.712 -14.207 1.00 86.19 262 ALA A O 1
ATOM 1998 N N . VAL A 1 263 ? 11.923 -14.288 -13.335 1.00 91.00 263 VAL A N 1
ATOM 1999 C CA . VAL A 1 263 ? 11.632 -14.608 -11.927 1.00 91.00 263 VAL A CA 1
ATOM 2000 C C . VAL A 1 263 ? 10.206 -14.218 -11.536 1.00 91.00 263 VAL A C 1
ATOM 2002 O O . VAL A 1 263 ? 9.579 -14.988 -10.813 1.00 91.00 263 VAL A O 1
ATOM 2005 N N . SER A 1 264 ? 9.652 -13.115 -12.060 1.00 92.06 264 SER A N 1
ATOM 2006 C CA . SER A 1 264 ? 8.267 -12.693 -11.778 1.00 92.06 264 SER A CA 1
ATOM 2007 C C . SER A 1 264 ? 7.267 -13.825 -12.031 1.00 92.06 264 SER A C 1
ATOM 2009 O O . SER A 1 264 ? 6.416 -14.124 -11.195 1.00 92.06 264 SER A O 1
ATOM 2011 N N . ARG A 1 265 ? 7.416 -14.529 -13.161 1.00 92.31 265 ARG A N 1
ATOM 2012 C CA . ARG A 1 265 ? 6.565 -15.674 -13.499 1.00 92.31 265 ARG A CA 1
ATOM 2013 C C . ARG A 1 265 ? 6.738 -16.828 -12.520 1.00 92.31 265 ARG A C 1
ATOM 2015 O O . ARG A 1 265 ? 5.747 -17.420 -12.122 1.00 92.31 265 ARG A O 1
ATOM 2022 N N . LYS A 1 266 ? 7.972 -17.138 -12.112 1.00 92.62 266 LYS A N 1
ATOM 2023 C CA . LYS A 1 266 ? 8.241 -18.214 -11.145 1.00 92.62 266 LYS A CA 1
ATOM 2024 C C . LYS A 1 266 ? 7.661 -17.929 -9.766 1.00 92.62 266 LYS A C 1
ATOM 2026 O O . LYS A 1 266 ? 7.189 -18.857 -9.116 1.00 92.62 266 LYS A O 1
ATOM 2031 N N . VAL A 1 267 ? 7.634 -16.666 -9.351 1.00 94.31 267 VAL A N 1
ATOM 2032 C CA . VAL A 1 267 ? 6.927 -16.253 -8.133 1.00 94.31 267 VAL A CA 1
ATOM 2033 C C . VAL A 1 267 ? 5.424 -16.498 -8.281 1.00 94.31 267 VAL A C 1
ATOM 2035 O O . VAL A 1 267 ? 4.826 -17.101 -7.394 1.00 94.31 267 VAL A O 1
ATOM 2038 N N . LEU A 1 268 ? 4.823 -16.135 -9.421 1.00 94.88 268 LEU A N 1
ATOM 2039 C CA . LEU A 1 268 ? 3.401 -16.395 -9.686 1.00 94.88 268 LEU A CA 1
ATOM 2040 C C . LEU A 1 268 ? 3.065 -17.886 -9.754 1.00 94.88 268 LEU A C 1
ATOM 2042 O O . LEU A 1 268 ? 2.058 -18.298 -9.191 1.00 94.88 268 LEU A O 1
ATOM 2046 N N . GLU A 1 269 ? 3.920 -18.705 -10.367 1.00 94.25 269 GLU A N 1
ATOM 2047 C CA . GLU A 1 269 ? 3.789 -20.165 -10.312 1.00 94.25 269 GLU A CA 1
ATOM 2048 C C . GLU A 1 269 ? 3.798 -20.647 -8.850 1.00 94.25 269 GLU A C 1
ATOM 2050 O O . GLU A 1 269 ? 2.955 -21.448 -8.459 1.00 94.25 269 GLU A O 1
ATOM 2055 N N . GLY A 1 270 ? 4.701 -20.132 -8.009 1.00 95.25 270 GLY A N 1
ATOM 2056 C CA . GLY A 1 270 ? 4.735 -20.454 -6.580 1.00 95.25 270 GLY A CA 1
ATOM 2057 C C . GLY A 1 270 ? 3.479 -20.014 -5.817 1.00 95.25 270 GLY A C 1
ATOM 2058 O O . GLY A 1 270 ? 3.026 -20.737 -4.928 1.00 95.25 270 GLY A O 1
ATOM 2059 N N . LEU A 1 271 ? 2.901 -18.862 -6.170 1.00 96.38 271 LEU A N 1
ATOM 2060 C CA . LEU A 1 271 ? 1.637 -18.373 -5.612 1.00 96.38 271 LEU A CA 1
ATOM 2061 C C . LEU A 1 271 ? 0.458 -19.270 -6.014 1.00 96.38 271 LEU A C 1
ATOM 2063 O O . LEU A 1 271 ? -0.351 -19.615 -5.154 1.00 96.38 271 LEU A O 1
ATOM 2067 N N . ASP A 1 272 ? 0.406 -19.703 -7.277 1.00 95.69 272 ASP A N 1
ATOM 2068 C CA . ASP A 1 272 ? -0.624 -20.609 -7.812 1.00 95.69 272 ASP A CA 1
ATOM 2069 C C . ASP A 1 272 ? -0.582 -21.987 -7.137 1.00 95.69 272 ASP A C 1
ATOM 2071 O O . ASP A 1 272 ? -1.615 -22.569 -6.815 1.00 95.69 272 ASP A O 1
ATOM 2075 N N . HIS A 1 273 ? 0.624 -22.480 -6.838 1.00 95.25 273 HIS A N 1
ATOM 2076 C CA . HIS A 1 273 ? 0.830 -23.722 -6.086 1.00 95.25 273 HIS A CA 1
ATOM 2077 C C . HIS A 1 273 ? 0.677 -23.555 -4.564 1.00 95.25 273 HIS A C 1
ATOM 2079 O O . HIS A 1 273 ? 0.779 -24.536 -3.825 1.00 95.25 273 HIS A O 1
ATOM 2085 N N . GLY A 1 274 ? 0.463 -22.334 -4.069 1.00 95.25 274 GLY A N 1
ATOM 2086 C CA . GLY A 1 274 ? 0.276 -22.068 -2.645 1.00 95.25 274 GLY A CA 1
ATOM 2087 C C . GLY A 1 274 ? 1.548 -22.177 -1.791 1.00 95.25 274 GLY A C 1
ATOM 2088 O O . GLY A 1 274 ? 1.445 -22.368 -0.579 1.00 95.25 274 GLY A O 1
ATOM 2089 N N . ILE A 1 275 ? 2.736 -22.076 -2.395 1.00 95.12 275 ILE A N 1
ATOM 2090 C CA . ILE A 1 275 ? 4.038 -22.264 -1.723 1.00 95.12 275 ILE A CA 1
ATOM 2091 C C . ILE A 1 275 ? 4.875 -20.981 -1.609 1.00 95.12 275 ILE A C 1
ATOM 2093 O O . ILE A 1 275 ? 5.902 -20.987 -0.931 1.00 95.12 275 ILE A O 1
ATOM 2097 N N . ALA A 1 276 ? 4.466 -19.891 -2.262 1.00 95.38 276 ALA A N 1
ATOM 2098 C CA . ALA A 1 276 ? 5.112 -18.586 -2.120 1.00 95.38 276 ALA A CA 1
ATOM 2099 C C . ALA A 1 276 ? 4.808 -17.951 -0.751 1.00 95.38 276 ALA A C 1
ATOM 2101 O O . ALA A 1 276 ? 3.878 -18.357 -0.046 1.00 95.38 276 ALA A O 1
ATOM 2102 N N . GLY A 1 277 ? 5.590 -16.947 -0.343 1.00 93.81 277 GLY A N 1
ATOM 2103 C CA . GLY A 1 277 ? 5.487 -16.426 1.023 1.00 93.81 277 GLY A CA 1
ATOM 2104 C C . GLY A 1 277 ? 4.141 -15.756 1.310 1.00 93.81 277 GLY A C 1
ATOM 2105 O O . GLY A 1 277 ? 3.610 -15.941 2.406 1.00 93.81 277 GLY A O 1
ATOM 2106 N N . ALA A 1 278 ? 3.523 -15.085 0.331 1.00 96.88 278 ALA A N 1
ATOM 2107 C CA . ALA A 1 278 ? 2.159 -14.580 0.504 1.00 96.88 278 ALA A CA 1
ATOM 2108 C C . ALA A 1 278 ? 1.122 -15.701 0.657 1.00 96.88 278 ALA A C 1
ATOM 2110 O O . ALA A 1 278 ? 0.209 -15.577 1.470 1.00 96.88 278 ALA A O 1
ATOM 2111 N N . SER A 1 279 ? 1.275 -16.828 -0.046 1.00 97.00 279 SER A N 1
ATOM 2112 C CA . SER A 1 279 ? 0.404 -18.001 0.122 1.00 97.00 279 SER A CA 1
ATOM 2113 C C . SER A 1 279 ? 0.508 -18.586 1.532 1.00 97.00 279 SER A C 1
ATOM 2115 O O . SER A 1 279 ? -0.500 -18.910 2.157 1.00 97.00 279 SER A O 1
ATOM 2117 N N . VAL A 1 280 ? 1.729 -18.677 2.066 1.00 97.00 280 VAL A N 1
ATOM 2118 C CA . VAL A 1 280 ? 1.966 -19.177 3.427 1.00 97.00 280 VAL A CA 1
ATOM 2119 C C . VAL A 1 280 ? 1.348 -18.241 4.466 1.00 97.00 280 VAL A C 1
ATOM 2121 O O . VAL A 1 280 ? 0.645 -18.701 5.368 1.00 97.00 280 VAL A O 1
ATOM 2124 N N . LEU A 1 281 ? 1.578 -16.930 4.344 1.00 97.69 281 LEU A N 1
ATOM 2125 C CA . LEU A 1 281 ? 1.102 -15.950 5.324 1.00 97.69 281 LEU A CA 1
ATOM 2126 C C . LEU A 1 281 ? -0.405 -15.702 5.241 1.00 97.69 281 LEU A C 1
ATOM 2128 O O . LEU A 1 281 ? -1.034 -15.544 6.285 1.00 97.69 281 LEU A O 1
ATOM 2132 N N . SER A 1 282 ? -0.991 -15.711 4.044 1.00 97.44 282 SER A N 1
ATOM 2133 C CA . SER A 1 282 ? -2.446 -15.610 3.869 1.00 97.44 282 SER A CA 1
ATOM 2134 C C . SER A 1 282 ? -3.162 -16.800 4.496 1.00 97.44 282 SER A C 1
ATOM 2136 O O . SER A 1 282 ? -4.058 -16.603 5.311 1.00 97.44 282 SER A O 1
ATOM 2138 N N . LYS A 1 283 ? -2.686 -18.028 4.252 1.00 96.81 283 LYS A N 1
ATOM 2139 C CA . LYS A 1 283 ? -3.211 -19.230 4.914 1.00 96.81 283 LYS A CA 1
ATOM 2140 C C . LYS A 1 283 ? -3.040 -19.186 6.435 1.00 96.81 283 LYS A C 1
ATOM 2142 O O . LYS A 1 283 ? -3.954 -19.561 7.159 1.00 96.81 283 LYS A O 1
ATOM 2147 N N . CYS A 1 284 ? -1.882 -18.740 6.927 1.00 96.94 284 CYS A N 1
ATOM 2148 C CA . CYS A 1 284 ? -1.613 -18.640 8.365 1.00 96.94 284 CYS A CA 1
ATOM 2149 C C . CYS A 1 284 ? -2.541 -17.644 9.076 1.00 96.94 284 CYS A C 1
ATOM 2151 O O . CYS A 1 284 ? -2.838 -17.822 10.254 1.00 96.94 284 CYS A O 1
ATOM 2153 N N . ASN A 1 285 ? -2.968 -16.593 8.376 1.00 97.12 285 ASN A N 1
ATOM 2154 C CA . ASN A 1 285 ? -3.782 -15.523 8.941 1.00 97.12 285 ASN A CA 1
ATOM 2155 C C . ASN A 1 285 ? -5.248 -15.567 8.494 1.00 97.12 285 ASN A C 1
ATOM 2157 O O . ASN A 1 285 ? -5.976 -14.616 8.774 1.00 97.12 285 ASN A O 1
ATOM 2161 N N . ASP A 1 286 ? -5.683 -16.641 7.834 1.00 96.44 286 ASP A N 1
ATOM 2162 C CA . ASP A 1 286 ? -7.045 -16.786 7.309 1.00 96.44 286 ASP A CA 1
ATOM 2163 C C . ASP A 1 286 ? -7.464 -15.580 6.446 1.00 96.44 286 ASP A C 1
ATOM 2165 O O . ASP A 1 286 ? -8.416 -14.856 6.733 1.00 96.44 286 ASP A O 1
ATOM 2169 N N . VAL A 1 287 ? -6.650 -15.294 5.428 1.00 98.25 287 VAL A N 1
ATOM 2170 C CA . VAL A 1 287 ? -6.872 -14.224 4.449 1.00 98.25 287 VAL A CA 1
ATOM 2171 C C . VAL A 1 287 ? -7.085 -14.860 3.084 1.00 98.25 287 VAL A C 1
ATOM 2173 O O . VAL A 1 287 ? -6.265 -15.661 2.633 1.00 98.25 287 VAL A O 1
ATOM 2176 N N . SER A 1 288 ? -8.160 -14.477 2.398 1.00 97.88 288 SER A N 1
ATOM 2177 C CA . SER A 1 288 ? -8.420 -14.959 1.038 1.00 97.88 288 SER A CA 1
ATOM 2178 C C . SER A 1 288 ? -7.460 -14.285 0.056 1.00 97.88 288 SER A C 1
ATOM 2180 O O . SER A 1 288 ? -7.354 -13.061 0.039 1.00 97.88 288 SER A O 1
ATOM 2182 N N . LEU A 1 289 ? -6.753 -15.066 -0.763 1.00 98.19 289 LEU A N 1
ATOM 2183 C CA . LEU A 1 289 ? -5.718 -14.575 -1.678 1.00 98.19 289 LEU A CA 1
ATOM 2184 C C . LEU A 1 289 ? -6.159 -14.699 -3.139 1.00 98.19 289 LEU A C 1
ATOM 2186 O O . LEU A 1 289 ? -6.585 -15.769 -3.569 1.00 98.19 289 LEU A O 1
ATOM 2190 N N . ARG A 1 290 ? -5.970 -13.624 -3.907 1.00 97.94 290 ARG A N 1
ATOM 2191 C CA . ARG A 1 290 ? -6.125 -13.589 -5.363 1.00 97.94 290 ARG A CA 1
ATOM 2192 C C . ARG A 1 290 ? -4.940 -12.876 -5.994 1.00 97.94 290 ARG A C 1
ATOM 2194 O O . ARG A 1 290 ? -4.457 -11.868 -5.480 1.00 97.94 290 ARG A O 1
ATOM 2201 N N . VAL A 1 291 ? -4.476 -13.392 -7.119 1.00 98.31 291 VAL A N 1
ATOM 2202 C CA . VAL A 1 291 ? -3.313 -12.884 -7.839 1.00 98.31 291 VAL A CA 1
ATOM 2203 C C . VAL A 1 291 ? -3.704 -12.631 -9.285 1.00 98.31 291 VAL A C 1
ATOM 2205 O O . VAL A 1 291 ? -4.236 -13.507 -9.962 1.00 98.31 291 VAL A O 1
ATOM 2208 N N . ILE A 1 292 ? -3.423 -11.426 -9.761 1.00 98.25 292 ILE A N 1
ATOM 2209 C CA . ILE A 1 292 ? -3.873 -10.952 -11.059 1.00 98.25 292 ILE A CA 1
ATOM 2210 C C . ILE A 1 292 ? -2.657 -10.567 -11.892 1.00 98.25 292 ILE A C 1
ATOM 2212 O O . ILE A 1 292 ? -1.962 -9.587 -11.616 1.00 98.25 292 ILE A O 1
ATOM 2216 N N . ASP A 1 293 ? -2.419 -11.328 -12.953 1.00 97.38 293 ASP A N 1
ATOM 2217 C CA . ASP A 1 293 ? -1.436 -10.990 -13.976 1.00 97.38 293 ASP A CA 1
ATOM 2218 C C . ASP A 1 293 ? -2.002 -9.895 -14.892 1.00 97.38 293 ASP A C 1
ATOM 2220 O O . ASP A 1 293 ? -2.874 -10.141 -15.733 1.00 97.38 293 ASP A O 1
ATOM 2224 N N . VAL A 1 294 ? -1.497 -8.674 -14.709 1.00 97.94 294 VAL A N 1
ATOM 2225 C CA . VAL A 1 294 ? -1.863 -7.484 -15.492 1.00 97.94 294 VAL A CA 1
ATOM 2226 C C . VAL A 1 294 ? -0.779 -7.087 -16.491 1.00 97.94 294 VAL A C 1
ATOM 2228 O O . VAL A 1 294 ? -1.003 -6.205 -17.321 1.00 97.94 294 VAL A O 1
ATOM 2231 N N . GLY A 1 295 ? 0.381 -7.745 -16.475 1.00 96.06 295 GLY A N 1
ATOM 2232 C CA . GLY A 1 295 ? 1.445 -7.399 -17.408 1.00 96.06 295 GLY A CA 1
ATOM 2233 C C . GLY A 1 295 ? 2.736 -8.192 -17.297 1.00 96.06 295 GLY A C 1
ATOM 2234 O O . GLY A 1 295 ? 3.798 -7.606 -17.489 1.00 96.06 295 GLY A O 1
ATOM 2235 N N . LEU A 1 296 ? 2.708 -9.484 -16.962 1.00 93.88 296 LEU A N 1
ATOM 2236 C CA . LEU A 1 296 ? 3.923 -10.297 -17.055 1.00 93.88 296 LEU A CA 1
ATOM 2237 C C . LEU A 1 296 ? 4.442 -10.358 -18.497 1.00 93.88 296 LEU A C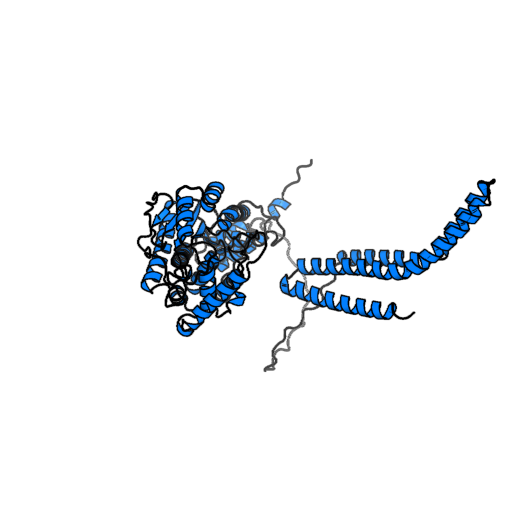 1
ATOM 2239 O O . LEU A 1 296 ? 3.664 -10.476 -19.453 1.00 93.88 296 LEU A O 1
ATOM 2243 N N . ALA A 1 297 ? 5.767 -10.331 -18.641 1.00 86.38 297 ALA A N 1
ATOM 2244 C CA . ALA A 1 297 ? 6.440 -10.480 -19.918 1.00 86.38 297 ALA A CA 1
ATOM 2245 C C . ALA A 1 297 ? 6.099 -11.841 -20.529 1.00 86.38 297 ALA A C 1
ATOM 2247 O O . ALA A 1 297 ? 5.969 -12.844 -19.821 1.00 86.38 297 ALA A O 1
ATOM 2248 N N . ASP A 1 298 ? 5.958 -11.882 -21.853 1.00 76.75 298 ASP A N 1
ATOM 2249 C CA . ASP A 1 298 ? 5.815 -13.138 -22.578 1.00 76.75 298 ASP A CA 1
ATOM 2250 C C . ASP A 1 298 ? 7.132 -13.917 -22.470 1.00 76.75 298 ASP A C 1
ATOM 2252 O O . ASP A 1 298 ? 8.219 -13.346 -22.422 1.00 76.75 298 ASP A O 1
ATOM 2256 N N . GLY A 1 299 ? 7.049 -15.238 -22.364 1.00 67.25 299 GLY A N 1
ATOM 2257 C CA . GLY A 1 299 ? 8.211 -16.080 -22.085 1.00 67.25 299 GLY A CA 1
ATOM 2258 C C . GLY A 1 299 ? 8.103 -17.376 -22.860 1.00 67.25 299 GLY A C 1
ATOM 2259 O O . GLY A 1 299 ? 7.025 -17.705 -23.345 1.00 67.25 299 GLY A O 1
ATOM 2260 N N . ALA A 1 300 ? 9.216 -18.099 -22.972 1.00 60.22 300 ALA A N 1
ATOM 2261 C CA . ALA A 1 300 ? 9.351 -19.227 -23.895 1.00 60.22 300 ALA A CA 1
ATOM 2262 C C . ALA A 1 300 ? 8.358 -20.380 -23.651 1.00 60.22 300 ALA A C 1
ATOM 2264 O O . ALA A 1 300 ? 8.029 -21.106 -24.584 1.00 60.22 300 ALA A O 1
ATOM 2265 N N . CYS A 1 301 ? 7.876 -20.549 -22.417 1.00 57.12 301 CYS A N 1
ATOM 2266 C CA . CYS A 1 301 ? 6.851 -21.526 -22.063 1.00 57.12 301 CYS A CA 1
ATOM 2267 C C . CYS A 1 301 ? 5.540 -20.836 -21.663 1.00 57.12 301 CYS A C 1
ATOM 2269 O O . CYS A 1 301 ? 5.540 -19.870 -20.896 1.00 57.12 301 CYS A O 1
ATOM 2271 N N . HIS A 1 302 ? 4.420 -21.357 -22.166 1.00 69.69 302 HIS A N 1
ATOM 2272 C CA . HIS A 1 302 ? 3.094 -21.013 -21.667 1.00 69.69 302 HIS A CA 1
ATOM 2273 C C . HIS A 1 302 ? 2.851 -21.765 -20.356 1.00 69.69 302 HIS A C 1
ATOM 2275 O O . HIS A 1 302 ? 3.035 -22.979 -20.300 1.00 69.69 302 HIS A O 1
ATOM 2281 N N . TYR A 1 303 ? 2.472 -21.034 -19.310 1.00 78.06 303 TYR A N 1
ATOM 2282 C CA . TYR A 1 303 ? 1.934 -21.604 -18.080 1.00 78.06 303 TYR A CA 1
ATOM 2283 C C . TYR A 1 303 ? 0.435 -21.312 -18.065 1.00 78.06 303 TYR A C 1
ATOM 2285 O O . TYR A 1 303 ? 0.033 -20.166 -18.280 1.00 78.06 303 TYR A O 1
ATOM 2293 N N . GLU A 1 304 ? -0.378 -22.342 -17.862 1.00 85.62 304 GLU A N 1
ATOM 2294 C CA . GLU A 1 304 ? -1.821 -22.196 -17.691 1.00 85.62 304 GLU A CA 1
ATOM 2295 C C . GLU A 1 304 ? -2.113 -22.032 -16.203 1.00 85.62 304 GLU A C 1
ATOM 2297 O O . GLU A 1 304 ? -1.865 -22.941 -15.413 1.00 85.62 304 GLU A O 1
ATOM 2302 N N . TRP A 1 305 ? -2.596 -20.848 -15.818 1.00 90.81 305 TRP A N 1
ATOM 2303 C CA . TRP A 1 305 ? -2.988 -20.578 -14.438 1.00 90.81 305 TRP A CA 1
ATOM 2304 C C . TRP A 1 305 ? -4.138 -21.485 -14.016 1.00 90.81 305 TRP A C 1
ATOM 2306 O O . TRP A 1 305 ? -5.049 -21.730 -14.809 1.00 90.81 305 TRP A O 1
ATOM 2316 N N . SER A 1 306 ? -4.134 -21.926 -12.756 1.00 86.56 306 SER A N 1
ATOM 2317 C CA . SER A 1 306 ? -5.225 -22.746 -12.216 1.00 86.56 306 SER A CA 1
ATOM 2318 C C . SER A 1 306 ? -6.600 -22.075 -12.330 1.00 86.56 306 SER A C 1
ATOM 2320 O O . SER A 1 306 ? -7.616 -22.766 -12.376 1.00 86.56 306 SER A O 1
ATOM 2322 N N . GLY A 1 307 ? -6.634 -20.736 -12.341 1.00 81.88 307 GLY A N 1
ATOM 2323 C CA . GLY A 1 307 ? -7.852 -19.929 -12.315 1.00 81.88 307 GLY A CA 1
ATOM 2324 C C . GLY A 1 307 ? -8.479 -19.794 -10.925 1.00 81.88 307 GLY A C 1
ATOM 2325 O O . GLY A 1 307 ? -9.444 -19.052 -10.781 1.00 81.88 307 GLY A O 1
ATOM 2326 N N . ASN A 1 308 ? -7.941 -20.478 -9.907 1.00 83.06 308 ASN A N 1
ATOM 2327 C CA . ASN A 1 308 ? -8.462 -20.428 -8.537 1.00 83.06 308 ASN A CA 1
ATOM 2328 C C . ASN A 1 308 ? -7.821 -19.301 -7.720 1.00 83.06 308 ASN A C 1
ATOM 2330 O O . ASN A 1 308 ? -8.512 -18.566 -7.022 1.00 83.06 308 ASN A O 1
ATOM 2334 N N . VAL A 1 309 ? -6.490 -19.196 -7.787 1.00 92.06 309 VAL A N 1
ATOM 2335 C CA . VAL A 1 309 ? -5.708 -18.185 -7.057 1.00 92.06 309 VAL A CA 1
ATOM 2336 C C . VAL A 1 309 ? -5.112 -17.182 -8.027 1.00 92.06 309 VAL A C 1
ATOM 2338 O O . VAL A 1 309 ? -5.210 -15.981 -7.792 1.00 92.06 309 VAL A O 1
ATOM 2341 N N . VAL A 1 310 ? -4.501 -17.669 -9.109 1.00 95.12 310 VAL A N 1
ATOM 2342 C CA . VAL A 1 310 ? -3.906 -16.828 -10.145 1.00 95.12 310 VAL A CA 1
ATOM 2343 C C . VAL A 1 310 ? -4.778 -16.846 -11.394 1.00 95.12 310 VAL A C 1
ATOM 2345 O O . VAL A 1 310 ? -5.193 -17.910 -11.859 1.00 95.12 310 VAL A O 1
ATOM 2348 N N . HIS A 1 311 ? -4.999 -15.675 -11.983 1.00 95.06 311 HIS A N 1
ATOM 2349 C CA . HIS A 1 311 ? -5.549 -15.538 -13.329 1.00 95.06 311 HIS A CA 1
ATOM 2350 C C . HIS A 1 311 ? -4.982 -14.301 -14.032 1.00 95.06 311 HIS A C 1
ATOM 2352 O O . HIS A 1 311 ? -4.381 -13.418 -13.418 1.00 95.06 311 HIS A O 1
ATOM 2358 N N . SER A 1 312 ? -5.149 -14.234 -15.353 1.00 95.38 312 SER A N 1
ATOM 2359 C CA . SER A 1 312 ? -4.776 -13.047 -16.126 1.00 95.38 312 SER A CA 1
ATOM 2360 C C . SER A 1 312 ? -5.958 -12.096 -16.253 1.00 95.38 312 SER A C 1
ATOM 2362 O O . SER A 1 312 ? -7.067 -12.513 -16.591 1.00 95.38 312 SER A O 1
ATOM 2364 N N . SER A 1 313 ? -5.704 -10.804 -16.055 1.00 95.31 313 SER A N 1
ATOM 2365 C CA . SER A 1 313 ? -6.705 -9.773 -16.312 1.00 95.31 313 SER A CA 1
ATOM 2366 C C . SER A 1 313 ? -7.063 -9.726 -17.797 1.00 95.31 313 SER A C 1
ATOM 2368 O O . SER A 1 313 ? -6.197 -9.850 -18.671 1.00 95.31 313 SER A O 1
ATOM 2370 N N . ARG A 1 314 ? -8.328 -9.420 -18.101 1.00 94.44 314 ARG A N 1
ATOM 2371 C CA . ARG A 1 314 ? -8.765 -9.110 -19.474 1.00 94.44 314 ARG A CA 1
ATOM 2372 C C . ARG A 1 314 ? -8.035 -7.905 -20.082 1.00 94.44 314 ARG A C 1
ATOM 2374 O O . ARG A 1 314 ? -7.978 -7.776 -21.300 1.00 94.44 314 ARG A O 1
ATOM 2381 N N . TYR A 1 315 ? -7.467 -7.048 -19.235 1.00 95.00 315 TYR A N 1
ATOM 2382 C CA . TYR A 1 315 ? -6.722 -5.846 -19.602 1.00 95.00 315 TYR A CA 1
ATOM 2383 C C . TYR A 1 315 ? -5.201 -6.043 -19.609 1.00 95.00 315 TYR A C 1
ATOM 2385 O O . TYR A 1 315 ? -4.459 -5.064 -19.686 1.00 95.00 315 TYR A O 1
ATOM 2393 N N . LYS A 1 316 ? -4.717 -7.290 -19.522 1.00 95.69 316 LYS A N 1
ATOM 2394 C CA . LYS A 1 316 ? -3.285 -7.587 -19.438 1.00 95.69 316 LYS A CA 1
ATOM 2395 C C . LYS A 1 316 ? -2.486 -6.920 -20.566 1.00 95.69 316 LYS A C 1
ATOM 2397 O O . LYS A 1 316 ? -2.725 -7.163 -21.752 1.00 95.69 316 LYS A O 1
ATOM 2402 N N . ILE A 1 317 ? -1.451 -6.170 -20.188 1.00 95.38 317 ILE A N 1
ATOM 2403 C CA . ILE A 1 317 ? -0.450 -5.641 -21.117 1.00 95.38 317 ILE A CA 1
ATOM 2404 C C . ILE A 1 317 ? 0.513 -6.768 -21.505 1.00 95.38 317 ILE A C 1
ATOM 2406 O O . ILE A 1 317 ? 1.332 -7.221 -20.707 1.00 95.38 317 ILE A O 1
ATOM 2410 N N . ARG A 1 318 ? 0.432 -7.234 -22.752 1.00 90.44 318 ARG A N 1
ATOM 2411 C CA . ARG A 1 318 ? 1.327 -8.286 -23.261 1.00 90.44 318 ARG A CA 1
ATOM 2412 C C . ARG A 1 318 ? 2.775 -7.791 -23.327 1.00 90.44 318 ARG A C 1
ATOM 2414 O O . ARG A 1 318 ? 3.030 -6.704 -23.841 1.00 90.44 318 ARG A O 1
ATOM 2421 N N . GLY A 1 319 ? 3.714 -8.596 -22.827 1.00 88.56 319 GLY A N 1
ATOM 2422 C CA . GLY A 1 319 ? 5.149 -8.292 -22.877 1.00 88.56 319 GLY A CA 1
ATOM 2423 C C . GLY A 1 319 ? 5.676 -7.321 -21.807 1.00 88.56 319 GLY A C 1
ATOM 2424 O O . GLY A 1 319 ? 6.864 -6.974 -21.861 1.00 88.56 319 GLY A O 1
ATOM 2425 N N . GLY A 1 320 ? 4.832 -6.913 -20.853 1.00 94.31 320 GLY A N 1
ATOM 2426 C CA . GLY A 1 320 ? 5.163 -5.936 -19.812 1.00 94.31 320 GLY A CA 1
ATOM 2427 C C . GLY A 1 320 ? 5.226 -4.491 -20.305 1.00 94.31 320 GLY A C 1
ATOM 2428 O O . GLY A 1 320 ? 4.973 -4.192 -21.476 1.00 94.31 320 GLY A O 1
ATOM 2429 N N . THR A 1 321 ? 5.549 -3.566 -19.400 1.00 97.44 321 THR A N 1
ATOM 2430 C CA . THR A 1 321 ? 5.683 -2.144 -19.754 1.00 97.44 321 THR A CA 1
ATOM 2431 C C . THR A 1 321 ? 6.911 -1.900 -20.636 1.00 97.44 321 THR A C 1
ATOM 2433 O O . THR A 1 321 ? 7.839 -2.713 -20.716 1.00 97.44 321 THR A O 1
ATOM 2436 N N . LYS A 1 322 ? 6.946 -0.756 -21.324 1.00 97.12 322 LYS A N 1
ATOM 2437 C CA . LYS A 1 322 ? 8.124 -0.327 -22.092 1.00 97.12 322 LYS A CA 1
ATOM 2438 C C . LYS A 1 322 ? 9.216 0.217 -21.167 1.00 97.12 322 LYS A C 1
ATOM 2440 O O . LYS A 1 322 ? 8.972 0.585 -20.022 1.00 97.12 322 LYS A O 1
ATOM 2445 N N . ASN A 1 323 ? 10.450 0.275 -21.671 1.00 96.69 323 ASN A N 1
ATOM 2446 C CA . ASN A 1 323 ? 11.552 0.907 -20.949 1.00 96.69 323 ASN A CA 1
ATOM 2447 C C . ASN A 1 323 ? 11.353 2.428 -20.919 1.00 96.69 323 ASN A C 1
ATOM 2449 O O . ASN A 1 323 ? 11.542 3.095 -21.940 1.00 96.69 323 ASN A O 1
ATOM 2453 N N . PHE A 1 324 ? 11.031 2.968 -19.742 1.00 97.12 324 PHE A N 1
ATOM 2454 C CA . PHE A 1 324 ? 10.727 4.386 -19.597 1.00 97.12 324 PHE A CA 1
ATOM 2455 C C . PHE A 1 324 ? 11.923 5.327 -19.816 1.00 97.12 324 PHE A C 1
ATOM 2457 O O . PHE A 1 324 ? 11.746 6.535 -19.946 1.00 97.12 324 PHE A O 1
ATOM 2464 N N . CYS A 1 325 ? 13.151 4.800 -19.876 1.00 95.81 325 CYS A N 1
ATOM 2465 C CA . CYS A 1 325 ? 14.335 5.581 -20.247 1.00 95.81 325 CYS A CA 1
ATOM 2466 C C . CYS A 1 325 ? 14.406 5.877 -21.754 1.00 95.81 325 CYS A C 1
ATOM 2468 O O . CYS A 1 325 ? 15.279 6.627 -22.182 1.00 95.81 325 CYS A O 1
ATOM 2470 N N . LYS A 1 326 ? 13.545 5.248 -22.565 1.00 94.75 326 LYS A N 1
ATOM 2471 C CA . LYS A 1 326 ? 13.524 5.376 -24.033 1.00 94.75 326 LYS A CA 1
ATOM 2472 C C . LYS A 1 326 ? 12.203 5.934 -24.581 1.00 94.75 326 LYS A C 1
ATOM 2474 O O . LYS A 1 326 ? 12.090 6.127 -25.787 1.00 94.75 326 LYS A O 1
ATOM 2479 N N . GLY A 1 327 ? 11.199 6.124 -23.730 1.00 94.56 327 GLY A N 1
ATOM 2480 C CA . GLY A 1 327 ? 9.855 6.577 -24.090 1.00 94.56 327 GLY A CA 1
ATOM 2481 C C . GLY A 1 327 ? 8.888 6.376 -22.926 1.00 94.56 327 GLY A C 1
ATOM 2482 O O . GLY A 1 327 ? 9.320 6.067 -21.826 1.00 94.56 327 GLY A O 1
ATOM 2483 N N . SER A 1 328 ? 7.582 6.529 -23.134 1.00 97.38 328 SER A N 1
ATOM 2484 C CA . SER A 1 328 ? 6.581 6.249 -22.089 1.00 97.38 328 SER A CA 1
ATOM 2485 C C . SER A 1 328 ? 6.481 4.751 -21.776 1.00 97.38 328 SER A C 1
ATOM 2487 O O . SER A 1 328 ? 6.477 3.926 -22.697 1.00 97.38 328 SER A O 1
ATOM 2489 N N . ALA A 1 329 ? 6.365 4.401 -20.490 1.00 98.06 329 ALA A N 1
ATOM 2490 C CA . ALA A 1 329 ? 6.163 3.029 -20.013 1.00 98.06 329 ALA A CA 1
ATOM 2491 C C . ALA A 1 329 ? 4.858 2.408 -20.537 1.00 98.06 329 ALA A C 1
ATOM 2493 O O . ALA A 1 329 ? 4.840 1.234 -20.923 1.00 98.06 329 ALA A O 1
ATOM 2494 N N . MET A 1 330 ? 3.785 3.201 -20.559 1.00 98.38 330 MET A N 1
ATOM 2495 C CA . MET A 1 330 ? 2.431 2.811 -20.951 1.00 98.38 330 MET A CA 1
ATOM 2496 C C . MET A 1 330 ? 1.749 3.942 -21.734 1.00 98.38 330 MET A C 1
ATOM 2498 O O . MET A 1 330 ? 2.077 5.117 -21.568 1.00 98.38 330 MET A O 1
ATOM 2502 N N . THR A 1 331 ? 0.792 3.598 -22.594 1.00 98.06 331 THR A N 1
ATOM 2503 C CA . THR A 1 331 ? -0.130 4.579 -23.192 1.00 98.06 331 THR A CA 1
ATOM 2504 C C . THR A 1 331 ? -1.195 5.016 -22.184 1.00 98.06 331 THR A C 1
ATOM 2506 O O . THR A 1 331 ? -1.432 4.338 -21.187 1.00 98.06 331 THR A O 1
ATOM 2509 N N . GLU A 1 332 ? -1.884 6.127 -22.455 1.00 97.56 332 GLU A N 1
ATOM 2510 C CA . GLU A 1 332 ? -3.015 6.581 -21.631 1.00 97.56 332 GLU A CA 1
ATOM 2511 C C . GLU A 1 332 ? -4.125 5.520 -21.537 1.00 97.56 332 GLU A C 1
ATOM 2513 O O . GLU A 1 332 ? -4.617 5.229 -20.449 1.00 97.56 332 GLU A O 1
ATOM 2518 N N . GLU A 1 333 ? -4.446 4.865 -22.657 1.00 98.19 333 GLU A N 1
ATOM 2519 C CA . GLU A 1 333 ? -5.399 3.751 -22.694 1.00 98.19 333 GLU A CA 1
ATOM 2520 C C . GLU A 1 333 ? -4.946 2.584 -21.804 1.00 98.19 333 GLU A C 1
ATOM 2522 O O . GLU A 1 333 ? -5.742 2.025 -21.055 1.00 98.19 333 GLU A O 1
ATOM 2527 N N . GLN A 1 334 ? -3.657 2.235 -21.840 1.00 98.50 334 GLN A N 1
ATOM 2528 C CA . GLN A 1 334 ? -3.101 1.186 -20.986 1.00 98.50 334 GLN A CA 1
ATOM 2529 C C . GLN A 1 334 ? -3.185 1.553 -19.501 1.00 98.50 334 GLN A C 1
ATOM 2531 O O . GLN A 1 334 ? -3.559 0.704 -18.698 1.00 98.50 334 GLN A O 1
ATOM 2536 N N . VAL A 1 335 ? -2.904 2.808 -19.133 1.00 98.75 335 VAL A N 1
ATOM 2537 C CA . VAL A 1 335 ? -3.083 3.289 -17.751 1.00 98.75 335 VAL A CA 1
ATOM 2538 C C . VAL A 1 335 ? -4.547 3.159 -17.326 1.00 98.75 335 VAL A C 1
ATOM 2540 O O . VAL A 1 335 ? -4.821 2.592 -16.268 1.00 98.75 335 VAL A O 1
ATOM 2543 N N . GLY A 1 336 ? -5.484 3.625 -18.159 1.00 98.69 336 GLY A N 1
ATOM 2544 C CA . GLY A 1 336 ? -6.922 3.508 -17.904 1.00 98.69 336 GLY A CA 1
ATOM 2545 C C . GLY A 1 336 ? -7.373 2.056 -17.729 1.00 98.69 336 GLY A C 1
ATOM 2546 O O . GLY A 1 336 ? -8.064 1.734 -16.765 1.00 98.69 336 GLY A O 1
ATOM 2547 N N . ASN A 1 337 ? -6.916 1.159 -18.600 1.00 98.62 337 ASN A N 1
ATOM 2548 C CA . ASN A 1 337 ? -7.224 -0.268 -18.539 1.00 98.62 337 ASN A CA 1
ATOM 2549 C C . ASN A 1 337 ? -6.660 -0.943 -17.277 1.00 98.62 337 ASN A C 1
ATOM 2551 O O . ASN A 1 337 ? -7.351 -1.756 -16.664 1.00 98.62 337 ASN A O 1
ATOM 2555 N N . CYS A 1 338 ? -5.451 -0.585 -16.836 1.00 98.75 338 CYS A N 1
ATOM 2556 C CA . CYS A 1 338 ? -4.890 -1.092 -15.580 1.00 98.75 338 CYS A CA 1
ATOM 2557 C C . CYS A 1 338 ? -5.685 -0.604 -14.360 1.00 98.75 338 CYS A C 1
ATOM 2559 O O . CYS A 1 338 ? -6.000 -1.406 -13.484 1.00 98.75 338 CYS A O 1
ATOM 2561 N N . LEU A 1 339 ? -6.066 0.679 -14.317 1.00 98.88 339 LEU A N 1
ATOM 2562 C CA . LEU A 1 339 ? -6.921 1.222 -13.252 1.00 98.88 339 LEU A CA 1
ATOM 2563 C C . LEU A 1 339 ? -8.271 0.493 -13.196 1.00 98.88 339 LEU A C 1
ATOM 2565 O O . LEU A 1 339 ? -8.733 0.127 -12.114 1.00 98.88 339 LEU A O 1
ATOM 2569 N N . LEU A 1 340 ? -8.887 0.246 -14.356 1.00 98.69 340 LEU A N 1
ATOM 2570 C CA . LEU A 1 340 ? -10.135 -0.512 -14.456 1.00 98.69 340 LEU A CA 1
ATOM 2571 C C . LEU A 1 340 ? -9.966 -1.959 -13.984 1.00 98.69 340 LEU A C 1
ATOM 2573 O O . LEU A 1 340 ? -10.795 -2.425 -13.208 1.00 98.69 340 LEU A O 1
ATOM 2577 N N . ALA A 1 341 ? -8.883 -2.640 -14.373 1.00 98.62 341 ALA A N 1
ATOM 2578 C CA . ALA A 1 341 ? -8.571 -3.980 -13.876 1.00 98.62 341 ALA A CA 1
ATOM 2579 C C . ALA A 1 341 ? -8.501 -4.002 -12.343 1.00 98.62 341 ALA A C 1
ATOM 2581 O O . ALA A 1 341 ? -9.144 -4.826 -11.702 1.00 98.62 341 ALA A O 1
ATOM 2582 N N . GLY A 1 342 ? -7.776 -3.047 -11.757 1.00 98.81 342 GLY A N 1
ATOM 2583 C CA . GLY A 1 342 ? -7.670 -2.883 -10.312 1.00 98.81 342 GLY A CA 1
ATOM 2584 C C . GLY A 1 342 ? -9.015 -2.745 -9.611 1.00 98.81 342 GLY A C 1
ATOM 2585 O O . GLY A 1 342 ? -9.291 -3.452 -8.639 1.00 98.81 342 GLY A O 1
ATOM 2586 N N . ARG A 1 343 ? -9.866 -1.853 -10.129 1.00 98.81 343 ARG A N 1
ATOM 2587 C CA . ARG A 1 343 ? -11.215 -1.614 -9.605 1.00 98.81 343 ARG A CA 1
ATOM 2588 C C . ARG A 1 343 ? -12.094 -2.852 -9.680 1.00 98.81 343 ARG A C 1
ATOM 2590 O O . ARG A 1 343 ? -12.706 -3.224 -8.687 1.00 98.81 343 ARG A O 1
ATOM 2597 N N . GLU A 1 344 ? -12.166 -3.486 -10.844 1.00 98.50 344 GLU A N 1
ATOM 2598 C CA . GLU A 1 344 ? -13.068 -4.617 -11.072 1.00 98.50 344 GLU A CA 1
ATOM 2599 C C . GLU A 1 344 ? -12.684 -5.847 -10.255 1.00 98.50 344 GLU A C 1
ATOM 2601 O O . GLU A 1 344 ? -13.555 -6.463 -9.643 1.00 98.50 344 GLU A O 1
ATOM 2606 N N . GLU A 1 345 ? -11.393 -6.171 -10.194 1.00 98.44 345 GLU A N 1
ATOM 2607 C CA . GLU A 1 345 ? -10.894 -7.312 -9.421 1.00 98.44 345 GLU A CA 1
ATOM 2608 C C . GLU A 1 345 ? -11.106 -7.096 -7.920 1.00 98.44 345 GLU A C 1
ATOM 2610 O O . GLU A 1 345 ? -11.558 -7.998 -7.215 1.00 98.44 345 GLU A O 1
ATOM 2615 N N . THR A 1 346 ? -10.851 -5.874 -7.439 1.00 98.75 346 THR A N 1
ATOM 2616 C CA . THR A 1 346 ? -11.075 -5.503 -6.036 1.00 98.75 346 THR A CA 1
ATOM 2617 C C . THR A 1 346 ? -12.555 -5.577 -5.683 1.00 98.75 346 THR A C 1
ATOM 2619 O O . THR A 1 346 ? -12.919 -6.220 -4.701 1.00 98.75 346 THR A O 1
ATOM 2622 N N . ARG A 1 347 ? -13.420 -4.980 -6.510 1.00 98.62 347 ARG A N 1
ATOM 2623 C CA . ARG A 1 347 ? -14.875 -5.011 -6.337 1.00 98.62 347 ARG A CA 1
ATOM 2624 C C . ARG A 1 347 ? -15.398 -6.437 -6.270 1.00 98.62 347 ARG A C 1
ATOM 2626 O O . ARG A 1 347 ? -16.072 -6.797 -5.311 1.00 98.62 347 ARG A O 1
ATOM 2633 N N . GLY A 1 348 ? -15.054 -7.239 -7.278 1.00 98.06 348 GLY A N 1
ATOM 2634 C CA . GLY A 1 348 ? -15.505 -8.618 -7.382 1.00 98.06 348 GLY A CA 1
ATOM 2635 C C . GLY A 1 348 ? -15.071 -9.445 -6.178 1.00 98.06 348 GLY A C 1
ATOM 2636 O O . GLY A 1 348 ? -15.880 -10.188 -5.636 1.00 98.06 348 GLY A O 1
ATOM 2637 N N . PHE A 1 349 ? -13.827 -9.283 -5.714 1.00 97.94 349 PHE A N 1
ATOM 2638 C CA . PHE A 1 349 ? -13.335 -10.080 -4.593 1.00 97.94 349 PHE A CA 1
ATOM 2639 C C . PHE A 1 349 ? -13.913 -9.648 -3.240 1.00 97.94 349 PHE A C 1
ATOM 2641 O O . PHE A 1 349 ? -14.217 -10.497 -2.403 1.00 97.94 349 PHE A O 1
ATOM 2648 N N . ILE A 1 350 ? -14.112 -8.341 -3.037 1.00 98.00 350 ILE A N 1
ATOM 2649 C CA . ILE A 1 350 ? -14.820 -7.819 -1.862 1.00 98.00 350 ILE A CA 1
ATOM 2650 C C . ILE A 1 350 ? -16.236 -8.389 -1.805 1.00 98.00 350 ILE A C 1
ATOM 2652 O O . ILE A 1 350 ? -16.639 -8.870 -0.748 1.00 98.00 350 ILE A O 1
ATOM 2656 N N . ASP A 1 351 ? -16.972 -8.342 -2.918 1.00 98.00 351 ASP A N 1
ATOM 2657 C CA . ASP A 1 351 ? -18.366 -8.793 -2.983 1.00 98.00 351 ASP A CA 1
ATOM 2658 C C . ASP A 1 351 ? -18.482 -10.314 -2.796 1.00 98.00 351 ASP A C 1
ATOM 2660 O O . ASP A 1 351 ? -19.403 -10.789 -2.135 1.00 98.00 351 ASP A O 1
ATOM 2664 N N . GLU A 1 352 ? -17.530 -11.080 -3.332 1.00 96.81 352 GLU A N 1
ATOM 2665 C CA . GLU A 1 352 ? -17.484 -12.539 -3.204 1.00 96.81 352 GLU A CA 1
ATOM 2666 C C . GLU A 1 352 ? -17.229 -13.007 -1.766 1.00 96.81 352 GLU A C 1
ATOM 2668 O O . GLU A 1 352 ? -17.880 -13.938 -1.295 1.00 96.81 352 GLU A O 1
ATOM 2673 N N . VAL A 1 353 ? -16.291 -12.366 -1.061 1.00 96.50 353 VAL A N 1
ATOM 2674 C CA . VAL A 1 353 ? -15.874 -12.777 0.294 1.00 96.50 353 VAL A CA 1
ATOM 2675 C C . VAL A 1 353 ? -16.655 -12.042 1.390 1.00 96.50 353 VAL A C 1
ATOM 2677 O O . VAL A 1 353 ? -16.694 -12.487 2.537 1.00 96.50 353 VAL A O 1
ATOM 2680 N N . GLY A 1 354 ? -17.279 -10.905 1.072 1.00 96.69 354 GLY A N 1
ATOM 2681 C CA . GLY A 1 354 ? -17.811 -9.982 2.076 1.00 96.69 354 GLY A CA 1
ATOM 2682 C C . GLY A 1 354 ? -16.679 -9.365 2.898 1.00 96.69 354 GLY A C 1
ATOM 2683 O O . GLY A 1 354 ? -16.691 -9.421 4.131 1.00 96.69 354 GLY A O 1
ATOM 2684 N N . ALA A 1 355 ? -15.652 -8.859 2.211 1.00 97.12 355 ALA A N 1
ATOM 2685 C CA . ALA A 1 355 ? -14.427 -8.394 2.848 1.00 97.12 355 ALA A CA 1
ATOM 2686 C C . ALA A 1 355 ? -14.633 -7.086 3.628 1.00 97.12 355 ALA A C 1
ATOM 2688 O O . ALA A 1 355 ? -15.204 -6.120 3.127 1.00 97.12 355 ALA A O 1
ATOM 2689 N N . SER A 1 356 ? -14.097 -7.055 4.845 1.00 96.81 356 SER A N 1
ATOM 2690 C CA . SER A 1 356 ? -14.092 -5.893 5.747 1.00 96.81 356 SER A CA 1
ATOM 2691 C C . SER A 1 356 ? -12.767 -5.127 5.735 1.00 96.81 356 SER A C 1
ATOM 2693 O O . SER A 1 356 ? -12.706 -4.001 6.220 1.00 96.81 356 SER A O 1
ATOM 2695 N N . VAL A 1 357 ? -11.712 -5.735 5.182 1.00 98.44 357 VAL A N 1
ATOM 2696 C CA . VAL A 1 357 ? -10.369 -5.164 5.018 1.00 98.44 357 VAL A CA 1
ATOM 2697 C C . VAL A 1 357 ? -9.769 -5.691 3.717 1.00 98.44 357 VAL A C 1
ATOM 2699 O O . VAL A 1 357 ? -9.902 -6.877 3.401 1.00 98.44 357 VAL A O 1
ATOM 2702 N N . VAL A 1 358 ? -9.076 -4.826 2.980 1.00 98.75 358 VAL A N 1
ATOM 2703 C CA . VAL A 1 358 ? -8.356 -5.189 1.753 1.00 98.75 358 VAL A CA 1
ATOM 2704 C C . VAL A 1 358 ? -6.858 -5.000 1.955 1.00 98.75 358 VAL A C 1
ATOM 2706 O O . VAL A 1 358 ? -6.401 -4.011 2.523 1.00 98.75 358 VAL A O 1
ATOM 2709 N N . ILE A 1 359 ? -6.084 -5.954 1.459 1.00 98.81 359 ILE A N 1
ATOM 2710 C CA . ILE A 1 359 ? -4.630 -5.921 1.396 1.00 98.81 359 ILE A CA 1
ATOM 2711 C C . ILE A 1 359 ? -4.232 -5.899 -0.076 1.00 98.81 359 ILE A C 1
ATOM 2713 O O . ILE A 1 359 ? -4.710 -6.717 -0.862 1.00 98.81 359 ILE A O 1
ATOM 2717 N N . PHE A 1 360 ? -3.311 -5.011 -0.441 1.00 98.56 360 PHE A N 1
ATOM 2718 C CA . PHE A 1 360 ? -2.701 -5.019 -1.767 1.00 98.56 360 PHE A CA 1
ATOM 2719 C C . PHE A 1 360 ? -1.255 -5.485 -1.698 1.00 98.56 360 PHE A C 1
ATOM 2721 O O . PHE A 1 360 ? -0.508 -5.106 -0.795 1.00 98.56 360 PHE A O 1
ATOM 2728 N N . GLY A 1 361 ? -0.869 -6.281 -2.686 1.00 97.94 361 GLY A N 1
ATOM 2729 C CA . GLY A 1 361 ? 0.497 -6.709 -2.924 1.00 97.94 361 GLY A CA 1
ATOM 2730 C C . GLY A 1 361 ? 0.883 -6.552 -4.381 1.00 97.94 361 GLY A C 1
ATOM 2731 O O . GLY A 1 361 ? 0.063 -6.255 -5.252 1.00 97.94 361 GLY A O 1
ATOM 2732 N N . GLU A 1 362 ? 2.159 -6.776 -4.635 1.00 97.81 362 GLU A N 1
ATOM 2733 C CA . GLU A 1 362 ? 2.745 -6.670 -5.959 1.00 97.81 362 GLU A CA 1
ATOM 2734 C C . GLU A 1 362 ? 3.715 -7.814 -6.218 1.00 97.81 362 GLU A C 1
ATOM 2736 O O . GLU A 1 362 ? 4.264 -8.400 -5.282 1.00 97.81 362 GLU A O 1
ATOM 2741 N N . VAL A 1 363 ? 3.909 -8.108 -7.501 1.00 97.44 363 VAL A N 1
ATOM 2742 C CA . VAL A 1 363 ? 5.051 -8.866 -8.009 1.00 97.44 363 VAL A CA 1
ATOM 2743 C C . VAL A 1 363 ? 5.529 -8.187 -9.285 1.00 97.44 363 VAL A C 1
ATOM 2745 O O . VAL A 1 363 ? 4.779 -8.079 -10.256 1.00 97.44 363 VAL A O 1
ATOM 2748 N N . GLY A 1 364 ? 6.789 -7.762 -9.325 1.00 95.25 364 GLY A N 1
ATOM 2749 C CA . GLY A 1 364 ? 7.349 -7.207 -10.552 1.00 95.25 364 GLY A CA 1
ATOM 2750 C C . GLY A 1 364 ? 8.839 -6.927 -10.485 1.00 95.25 364 GLY A C 1
ATOM 2751 O O . GLY A 1 364 ? 9.302 -6.045 -9.761 1.00 95.25 364 GLY A O 1
ATOM 2752 N N . ILE A 1 365 ? 9.625 -7.620 -11.304 1.00 93.19 365 ILE A N 1
ATOM 2753 C CA . ILE A 1 365 ? 11.046 -7.300 -11.428 1.00 93.19 365 ILE A CA 1
ATOM 2754 C C . ILE A 1 365 ? 11.218 -5.880 -11.994 1.00 93.19 365 ILE A C 1
ATOM 2756 O O . ILE A 1 365 ? 10.771 -5.567 -13.097 1.00 93.19 365 ILE A O 1
ATOM 2760 N N . GLY A 1 366 ? 11.898 -5.027 -11.218 1.00 92.06 366 GLY A N 1
ATOM 2761 C CA . GLY A 1 366 ? 12.185 -3.623 -11.544 1.00 92.06 366 GLY A CA 1
ATOM 2762 C C . GLY A 1 366 ? 11.281 -2.591 -10.875 1.00 92.06 366 GLY A C 1
ATOM 2763 O O . GLY A 1 366 ? 11.596 -1.401 -10.919 1.00 92.06 366 GLY A O 1
ATOM 2764 N N . ASN A 1 367 ? 10.217 -3.016 -10.198 1.00 95.19 367 ASN A N 1
ATOM 2765 C CA . ASN A 1 367 ? 9.221 -2.095 -9.661 1.00 95.19 367 ASN A CA 1
ATOM 2766 C C . ASN A 1 367 ? 9.733 -1.167 -8.552 1.00 95.19 367 ASN A C 1
ATOM 2768 O O . ASN A 1 367 ? 9.239 -0.057 -8.431 1.00 95.19 367 ASN A O 1
ATOM 2772 N N . THR A 1 368 ? 10.771 -1.527 -7.793 1.00 94.06 368 THR A N 1
ATOM 2773 C CA . THR A 1 368 ? 11.385 -0.583 -6.841 1.00 94.06 368 THR A CA 1
ATOM 2774 C C . THR A 1 368 ? 12.038 0.605 -7.555 1.00 94.06 368 THR A C 1
ATOM 2776 O O . THR A 1 368 ? 11.996 1.721 -7.049 1.00 94.06 368 THR A O 1
ATOM 2779 N N . THR A 1 369 ? 12.618 0.394 -8.741 1.00 94.94 369 THR A N 1
ATOM 2780 C CA . THR A 1 369 ? 13.159 1.473 -9.584 1.00 94.94 369 THR A CA 1
ATOM 2781 C C . THR A 1 369 ? 12.022 2.320 -10.151 1.00 94.94 369 THR A C 1
ATOM 2783 O O . THR A 1 369 ? 12.088 3.546 -10.097 1.00 94.94 369 THR A O 1
ATOM 2786 N N . THR A 1 370 ? 10.960 1.670 -10.629 1.00 97.00 370 THR A N 1
ATOM 2787 C CA . THR A 1 370 ? 9.736 2.314 -11.127 1.00 97.00 370 THR A CA 1
ATOM 2788 C C . THR A 1 370 ? 9.059 3.165 -10.046 1.00 97.00 370 THR A C 1
ATOM 2790 O O . THR A 1 370 ? 8.733 4.321 -10.288 1.00 97.00 370 THR A O 1
ATOM 2793 N N . SER A 1 371 ? 8.924 2.657 -8.821 1.00 97.44 371 SER A N 1
ATOM 2794 C CA . SER A 1 371 ? 8.341 3.378 -7.684 1.00 97.44 371 SER A CA 1
ATOM 2795 C C . SER A 1 371 ? 9.164 4.602 -7.288 1.00 97.44 371 SER A C 1
ATOM 2797 O O . SER A 1 371 ? 8.607 5.680 -7.080 1.00 97.44 371 SER A O 1
ATOM 2799 N N . SER A 1 372 ? 10.496 4.488 -7.251 1.00 96.69 372 SER A N 1
ATOM 2800 C CA . SER A 1 372 ? 11.365 5.650 -7.034 1.00 96.69 372 SER A CA 1
ATOM 2801 C C . SER A 1 372 ? 11.250 6.674 -8.173 1.00 96.69 372 SER A C 1
ATOM 2803 O O . SER A 1 372 ? 11.244 7.872 -7.897 1.00 96.69 372 SER A O 1
ATOM 2805 N N . ALA A 1 373 ? 11.109 6.238 -9.432 1.00 97.06 373 ALA A N 1
ATOM 2806 C CA . ALA A 1 373 ? 10.889 7.132 -10.572 1.00 97.06 373 ALA A CA 1
ATOM 2807 C C . ALA A 1 373 ? 9.529 7.847 -10.505 1.00 97.06 373 ALA A C 1
ATOM 2809 O O . ALA A 1 373 ? 9.460 9.043 -10.780 1.00 97.06 373 ALA A O 1
ATOM 2810 N N . LEU A 1 374 ? 8.467 7.149 -10.093 1.00 98.31 374 LEU A N 1
ATOM 2811 C CA . LEU A 1 374 ? 7.138 7.729 -9.880 1.00 98.31 374 LEU A CA 1
ATOM 2812 C C . LEU A 1 374 ? 7.158 8.797 -8.787 1.00 98.31 374 LEU A C 1
ATOM 2814 O O . LEU A 1 374 ? 6.613 9.881 -8.981 1.00 98.31 374 LEU A O 1
ATOM 2818 N N . ILE A 1 375 ? 7.815 8.524 -7.657 1.00 97.56 375 ILE A N 1
ATOM 2819 C CA . ILE A 1 375 ? 7.939 9.517 -6.586 1.00 97.56 375 ILE A CA 1
ATOM 2820 C C . ILE A 1 375 ? 8.748 10.719 -7.074 1.00 97.56 375 ILE A C 1
ATOM 2822 O O . ILE A 1 375 ? 8.293 11.843 -6.894 1.00 97.56 375 ILE A O 1
ATOM 2826 N N . ALA A 1 376 ? 9.880 10.502 -7.755 1.00 96.50 376 ALA A N 1
ATOM 2827 C CA . ALA A 1 376 ? 10.681 11.584 -8.331 1.00 96.50 376 ALA A CA 1
ATOM 2828 C C . ALA A 1 376 ? 9.854 12.459 -9.283 1.00 96.50 376 ALA A C 1
ATOM 2830 O O . ALA A 1 376 ? 9.857 13.682 -9.159 1.00 96.50 376 ALA A O 1
ATOM 2831 N N . ALA A 1 377 ? 9.099 11.833 -10.190 1.00 96.50 377 ALA A N 1
ATOM 2832 C CA . ALA A 1 377 ? 8.245 12.526 -11.146 1.00 96.50 377 ALA A CA 1
ATOM 2833 C C . ALA A 1 377 ? 7.186 13.389 -10.449 1.00 96.50 377 ALA A C 1
ATOM 2835 O O . ALA A 1 377 ? 6.960 14.529 -10.848 1.00 96.50 377 ALA A O 1
ATOM 2836 N N . LEU A 1 378 ? 6.547 12.863 -9.402 1.00 96.62 378 LEU A N 1
ATOM 2837 C CA . LEU A 1 378 ? 5.412 13.518 -8.754 1.00 96.62 378 LEU A CA 1
ATOM 2838 C C . LEU A 1 378 ? 5.828 14.597 -7.755 1.00 96.62 378 LEU A C 1
ATOM 2840 O O . LEU A 1 378 ? 5.203 15.657 -7.726 1.00 96.62 378 LEU A O 1
ATOM 2844 N N . THR A 1 379 ? 6.876 14.358 -6.968 1.00 94.44 379 THR A N 1
ATOM 2845 C CA . THR A 1 379 ? 7.323 15.285 -5.915 1.00 94.44 379 THR A CA 1
ATOM 2846 C C . THR A 1 379 ? 8.424 16.231 -6.394 1.00 94.44 379 THR A C 1
ATOM 2848 O O . THR A 1 379 ? 8.595 17.320 -5.846 1.00 94.44 379 THR A O 1
ATOM 2851 N N . GLY A 1 380 ? 9.155 15.862 -7.449 1.00 92.50 380 GLY A N 1
ATOM 2852 C CA . GLY A 1 380 ? 10.343 16.578 -7.910 1.00 92.50 380 GLY A CA 1
ATOM 2853 C C . GLY A 1 380 ? 11.575 16.358 -7.030 1.00 92.50 380 GLY A C 1
ATOM 2854 O O . GLY A 1 380 ? 12.515 17.141 -7.125 1.00 92.50 380 GLY A O 1
ATOM 2855 N N . MET A 1 381 ? 11.566 15.348 -6.156 1.00 93.12 381 MET A N 1
ATOM 2856 C CA . MET A 1 381 ? 12.724 15.009 -5.329 1.00 93.12 381 MET A CA 1
ATOM 2857 C C . MET A 1 381 ? 13.823 14.306 -6.125 1.00 93.12 381 MET A C 1
ATOM 2859 O O . MET A 1 381 ? 13.559 13.512 -7.030 1.00 93.12 381 MET A O 1
ATOM 2863 N N . ASP A 1 382 ? 15.068 14.555 -5.724 1.00 92.12 382 ASP A N 1
ATOM 2864 C CA . ASP A 1 382 ? 16.244 13.960 -6.351 1.00 92.12 382 ASP A CA 1
ATOM 2865 C C . ASP A 1 382 ? 16.300 12.446 -6.128 1.00 92.12 382 ASP A C 1
ATOM 2867 O O . ASP A 1 382 ? 16.028 11.944 -5.032 1.00 92.12 382 ASP A O 1
ATOM 2871 N N . ALA A 1 383 ? 16.733 11.705 -7.149 1.00 91.31 383 ALA A N 1
ATOM 2872 C CA . ALA A 1 383 ? 16.806 10.245 -7.124 1.00 91.31 383 ALA A CA 1
ATOM 2873 C C . ALA A 1 383 ? 17.624 9.697 -5.935 1.00 91.31 383 ALA A C 1
ATOM 2875 O O . ALA A 1 383 ? 17.269 8.670 -5.355 1.00 91.31 383 ALA A O 1
ATOM 2876 N N . GLU A 1 384 ? 18.680 10.398 -5.518 1.00 90.38 384 GLU A N 1
ATOM 2877 C CA . GLU A 1 384 ? 19.530 10.069 -4.367 1.00 90.38 384 GLU A CA 1
ATOM 2878 C C . GLU A 1 384 ? 18.769 10.002 -3.040 1.00 90.38 384 GLU A C 1
ATOM 2880 O O . GLU A 1 384 ? 19.113 9.213 -2.153 1.00 90.38 384 GLU A O 1
ATOM 2885 N N . SER A 1 385 ? 17.740 10.837 -2.900 1.00 88.94 385 SER A N 1
ATOM 2886 C CA . SER A 1 385 ? 16.899 10.884 -1.705 1.00 88.94 385 SER A CA 1
ATOM 2887 C C . SER A 1 385 ? 15.861 9.758 -1.675 1.00 88.94 385 SER A C 1
ATOM 2889 O O . SER A 1 385 ? 15.357 9.415 -0.608 1.00 88.94 385 SER A O 1
ATOM 2891 N N . LEU A 1 386 ? 15.590 9.139 -2.828 1.00 89.94 386 LEU A N 1
ATOM 2892 C CA . LEU A 1 386 ? 14.523 8.156 -3.015 1.00 89.94 386 LEU A CA 1
ATOM 2893 C C . LEU A 1 386 ? 15.033 6.719 -3.086 1.00 89.94 386 LEU A C 1
ATOM 2895 O O . LEU A 1 386 ? 14.299 5.791 -2.746 1.00 89.94 386 LEU A O 1
ATOM 2899 N N . CYS A 1 387 ? 16.276 6.524 -3.522 1.00 83.88 387 CYS A N 1
ATOM 2900 C CA . CYS A 1 387 ? 16.850 5.197 -3.703 1.00 83.88 387 CYS A CA 1
ATOM 2901 C C . CYS A 1 387 ? 17.453 4.666 -2.399 1.00 83.88 387 CYS A C 1
ATOM 2903 O O . CYS A 1 387 ? 18.437 5.200 -1.875 1.00 83.88 387 CYS A O 1
ATOM 2905 N N . GLY A 1 388 ? 16.879 3.579 -1.891 1.00 74.94 388 GLY A N 1
ATOM 2906 C CA . GLY A 1 388 ? 17.516 2.670 -0.950 1.00 74.94 388 GLY A CA 1
ATOM 2907 C C . GLY A 1 388 ? 18.067 1.426 -1.653 1.00 74.94 388 GLY A C 1
ATOM 2908 O O . GLY A 1 388 ? 18.130 1.331 -2.880 1.00 74.94 388 GLY A O 1
ATOM 2909 N N . SER A 1 389 ? 18.496 0.459 -0.848 1.00 66.19 389 SER A N 1
ATOM 2910 C CA . SER A 1 389 ? 19.078 -0.803 -1.309 1.00 66.19 389 SER A CA 1
ATOM 2911 C C . SER A 1 389 ? 18.041 -1.844 -1.742 1.00 66.19 389 SER A C 1
ATOM 2913 O O . SER A 1 389 ? 18.392 -2.804 -2.428 1.00 66.19 389 SER A O 1
ATOM 2915 N N . GLY A 1 390 ? 16.769 -1.673 -1.374 1.00 64.06 390 GLY A N 1
ATOM 2916 C CA . GLY A 1 390 ? 15.670 -2.555 -1.777 1.00 64.06 390 GLY A CA 1
ATOM 2917 C C . GLY A 1 390 ? 15.948 -4.042 -1.556 1.00 64.06 390 GLY A C 1
ATOM 2918 O O . GLY A 1 390 ? 16.643 -4.439 -0.611 1.00 64.06 390 GLY A O 1
ATOM 2919 N N . ALA A 1 391 ? 15.458 -4.864 -2.489 1.00 51.81 391 ALA A N 1
ATOM 2920 C CA . ALA A 1 391 ? 15.687 -6.311 -2.526 1.00 51.81 391 ALA A CA 1
ATOM 2921 C C . ALA A 1 391 ? 17.167 -6.709 -2.721 1.00 51.81 391 ALA A C 1
ATOM 2923 O O . ALA A 1 391 ? 17.518 -7.867 -2.518 1.00 51.81 391 ALA A O 1
ATOM 2924 N N . SER A 1 392 ? 18.050 -5.766 -3.081 1.00 54.81 392 SER A N 1
ATOM 2925 C CA . SER A 1 392 ? 19.485 -6.022 -3.294 1.00 54.81 392 SER A CA 1
ATOM 2926 C C . SER A 1 392 ? 20.337 -5.948 -2.025 1.00 54.81 392 SER A C 1
ATOM 2928 O O . SER A 1 392 ? 21.548 -6.160 -2.064 1.00 54.81 392 SER A O 1
ATOM 2930 N N . THR A 1 393 ? 19.714 -5.658 -0.883 1.00 56.06 393 THR A N 1
ATOM 2931 C CA . THR A 1 393 ? 20.386 -5.741 0.414 1.00 56.06 393 THR A CA 1
ATOM 2932 C C . THR A 1 393 ? 20.672 -7.212 0.727 1.00 56.06 393 THR A C 1
ATOM 2934 O O . THR A 1 393 ? 19.744 -8.017 0.835 1.00 56.06 393 THR A O 1
ATOM 2937 N N . THR A 1 394 ? 21.938 -7.585 0.895 1.00 58.81 394 THR A N 1
ATOM 2938 C CA . THR A 1 394 ? 22.339 -8.936 1.320 1.00 58.81 394 THR A CA 1
ATOM 2939 C C . THR A 1 394 ? 22.574 -8.954 2.832 1.00 58.81 394 THR A C 1
ATOM 2941 O O . THR A 1 394 ? 22.463 -7.923 3.501 1.00 58.81 394 THR A O 1
ATOM 2944 N N . ARG A 1 395 ? 22.869 -10.125 3.418 1.00 56.88 395 ARG A N 1
ATOM 2945 C CA . ARG A 1 395 ? 23.352 -10.185 4.814 1.00 56.88 395 ARG A CA 1
ATOM 2946 C C . ARG A 1 395 ? 24.675 -9.422 4.993 1.00 56.88 395 ARG A C 1
ATOM 2948 O O . ARG A 1 395 ? 24.951 -8.969 6.096 1.00 56.88 395 ARG A O 1
ATOM 2955 N N . ASP A 1 396 ? 25.408 -9.211 3.900 1.00 54.81 396 ASP A N 1
ATOM 2956 C CA . ASP A 1 396 ? 26.705 -8.529 3.852 1.00 54.81 396 ASP A CA 1
ATOM 2957 C C . ASP A 1 396 ? 26.588 -7.007 3.620 1.00 54.81 396 ASP A C 1
ATOM 2959 O O . ASP A 1 396 ? 27.596 -6.309 3.515 1.00 54.81 396 ASP A O 1
ATOM 2963 N N . GLY A 1 397 ? 25.361 -6.468 3.564 1.00 61.03 397 GLY A N 1
ATOM 2964 C CA . GLY A 1 397 ? 25.088 -5.031 3.507 1.00 61.03 397 GLY A CA 1
ATOM 2965 C C . GLY A 1 397 ? 24.500 -4.537 2.181 1.00 61.03 397 GLY A C 1
ATOM 2966 O O . GLY A 1 397 ? 23.838 -5.264 1.441 1.00 61.03 397 GLY A O 1
ATOM 2967 N N . VAL A 1 398 ? 24.678 -3.238 1.920 1.00 63.72 398 VAL A N 1
ATOM 2968 C CA . VAL A 1 398 ? 24.129 -2.542 0.746 1.00 63.72 398 VAL A CA 1
ATOM 2969 C C . VAL A 1 398 ? 25.072 -2.683 -0.445 1.00 63.72 398 VAL A C 1
ATOM 2971 O O . VAL A 1 398 ? 26.201 -2.193 -0.397 1.00 63.72 398 VAL A O 1
ATOM 2974 N N . ASN A 1 399 ? 24.586 -3.258 -1.547 1.00 71.25 399 ASN A N 1
ATOM 2975 C CA . ASN A 1 399 ? 25.290 -3.202 -2.824 1.00 71.25 399 ASN A CA 1
ATOM 2976 C C . ASN A 1 399 ? 25.188 -1.781 -3.413 1.00 71.25 399 ASN A C 1
ATOM 2978 O O . ASN A 1 399 ? 24.168 -1.392 -3.986 1.00 71.25 399 ASN A O 1
ATOM 2982 N N . ARG A 1 400 ? 26.251 -0.987 -3.243 1.00 77.31 400 ARG A N 1
ATOM 2983 C CA . ARG A 1 400 ? 26.291 0.418 -3.683 1.00 77.31 400 ARG A CA 1
ATOM 2984 C C . ARG A 1 400 ? 26.229 0.576 -5.201 1.00 77.31 400 ARG A C 1
ATOM 2986 O O . ARG A 1 400 ? 25.739 1.608 -5.661 1.00 77.31 400 ARG A O 1
ATOM 2993 N N . ASP A 1 401 ? 26.661 -0.422 -5.964 1.00 78.75 401 ASP A N 1
ATOM 2994 C CA . ASP A 1 401 ? 26.656 -0.361 -7.427 1.00 78.75 401 ASP A CA 1
ATOM 2995 C C . ASP A 1 401 ? 25.225 -0.442 -7.964 1.00 78.75 401 ASP A C 1
ATOM 2997 O O . ASP A 1 401 ? 24.840 0.345 -8.828 1.00 78.75 401 ASP A O 1
ATOM 3001 N N . ILE A 1 402 ? 24.394 -1.310 -7.376 1.00 78.44 402 ILE A N 1
ATOM 3002 C CA . ILE A 1 402 ? 22.970 -1.426 -7.728 1.00 78.44 402 ILE A CA 1
ATOM 3003 C C . ILE A 1 402 ? 22.219 -0.133 -7.391 1.00 78.44 402 ILE A C 1
ATOM 3005 O O . ILE A 1 402 ? 21.442 0.364 -8.209 1.00 78.44 402 ILE A O 1
ATOM 3009 N N . VAL A 1 403 ? 22.483 0.455 -6.219 1.00 83.56 403 VAL A N 1
ATOM 3010 C CA . VAL A 1 403 ? 21.872 1.735 -5.820 1.00 83.56 403 VAL A CA 1
ATOM 3011 C C . VAL A 1 403 ? 22.299 2.861 -6.764 1.00 83.56 403 VAL A C 1
ATOM 3013 O O . VAL A 1 403 ? 21.455 3.629 -7.223 1.00 83.56 403 VAL A O 1
ATOM 3016 N N . SER A 1 404 ? 23.587 2.935 -7.106 1.00 87.31 404 SER A N 1
ATOM 3017 C CA . SER A 1 404 ? 24.110 3.947 -8.032 1.00 87.31 404 SER A CA 1
ATOM 3018 C C . SER A 1 404 ? 23.499 3.797 -9.425 1.00 87.31 404 SER A C 1
ATOM 3020 O O . SER A 1 404 ? 23.066 4.786 -10.014 1.00 87.31 404 SER A O 1
ATOM 3022 N N . LYS A 1 405 ? 23.363 2.559 -9.919 1.00 89.06 405 LYS A N 1
ATOM 3023 C CA . LYS A 1 405 ? 22.695 2.269 -11.192 1.00 89.06 405 LYS A CA 1
ATOM 3024 C C . LYS A 1 405 ? 21.228 2.701 -11.171 1.00 89.06 405 LYS A C 1
ATOM 3026 O O . LYS A 1 405 ? 20.785 3.367 -12.104 1.00 89.06 405 LYS A O 1
ATOM 3031 N N . LYS A 1 406 ? 20.488 2.392 -10.098 1.00 90.31 406 LYS A N 1
ATOM 3032 C CA . LYS A 1 406 ? 19.093 2.831 -9.913 1.00 90.31 406 LYS A CA 1
ATOM 3033 C C . LYS A 1 406 ? 18.979 4.361 -9.975 1.00 90.31 406 LYS A C 1
ATOM 3035 O O . LYS A 1 406 ? 18.145 4.876 -10.717 1.00 90.31 406 LYS A O 1
ATOM 3040 N N . ILE A 1 407 ? 19.856 5.081 -9.272 1.00 92.81 407 ILE A N 1
ATOM 3041 C CA . ILE A 1 407 ? 19.907 6.553 -9.294 1.00 92.81 407 ILE A CA 1
ATOM 3042 C C . ILE A 1 407 ? 20.141 7.068 -10.720 1.00 92.81 407 ILE A C 1
ATOM 3044 O O . ILE A 1 407 ? 19.404 7.938 -11.183 1.00 92.81 407 ILE A O 1
ATOM 3048 N N . SER A 1 408 ? 21.124 6.519 -11.442 1.00 94.56 408 SER A N 1
ATOM 3049 C CA . SER A 1 408 ? 21.412 6.909 -12.829 1.00 94.56 408 SER A CA 1
ATOM 3050 C C . SER A 1 408 ? 20.228 6.664 -13.765 1.00 94.56 408 SER A C 1
ATOM 3052 O O . SER A 1 408 ? 19.906 7.525 -14.580 1.00 94.56 408 SER A O 1
ATOM 3054 N N . ILE A 1 409 ? 19.547 5.525 -13.629 1.00 95.19 409 ILE A N 1
ATOM 3055 C CA . ILE A 1 409 ? 18.359 5.183 -14.424 1.00 95.19 409 ILE A CA 1
ATOM 3056 C C . ILE A 1 409 ? 17.242 6.205 -14.205 1.00 95.19 409 ILE A C 1
ATOM 3058 O O . ILE A 1 409 ? 16.668 6.702 -15.175 1.00 95.19 409 ILE A O 1
ATOM 3062 N N . ILE A 1 410 ? 16.961 6.556 -12.948 1.00 95.31 410 ILE A N 1
ATOM 3063 C CA . ILE A 1 410 ? 15.910 7.525 -12.615 1.00 95.31 410 ILE A CA 1
ATOM 3064 C C . ILE A 1 410 ? 16.281 8.911 -13.134 1.00 95.31 410 ILE A C 1
ATOM 3066 O O . ILE A 1 410 ? 15.444 9.566 -13.747 1.00 95.31 410 ILE A O 1
ATOM 3070 N N . LYS A 1 411 ? 17.535 9.346 -12.974 1.00 95.06 411 LYS A N 1
ATOM 3071 C CA . LYS A 1 411 ? 17.999 10.623 -13.535 1.00 95.06 411 LYS A CA 1
ATOM 3072 C C . LYS A 1 411 ? 17.829 10.681 -15.049 1.00 95.06 411 LYS A C 1
ATOM 3074 O O . LYS A 1 411 ? 17.300 11.664 -15.556 1.00 95.06 411 LYS A O 1
ATOM 3079 N N . ASN A 1 412 ? 18.216 9.622 -15.757 1.00 93.69 412 ASN A N 1
ATOM 3080 C CA . ASN A 1 412 ? 18.050 9.542 -17.207 1.00 93.69 412 ASN A CA 1
ATOM 3081 C C . ASN A 1 412 ? 16.568 9.601 -17.604 1.00 93.69 412 ASN A C 1
ATOM 3083 O O . ASN A 1 412 ? 16.212 10.300 -18.548 1.00 93.69 412 ASN A O 1
ATOM 3087 N N . ALA A 1 413 ? 15.690 8.921 -16.861 1.00 94.81 413 ALA A N 1
ATOM 3088 C CA . ALA A 1 413 ? 14.250 8.994 -17.087 1.00 94.81 413 ALA A CA 1
ATOM 3089 C C . ALA A 1 413 ? 13.702 10.414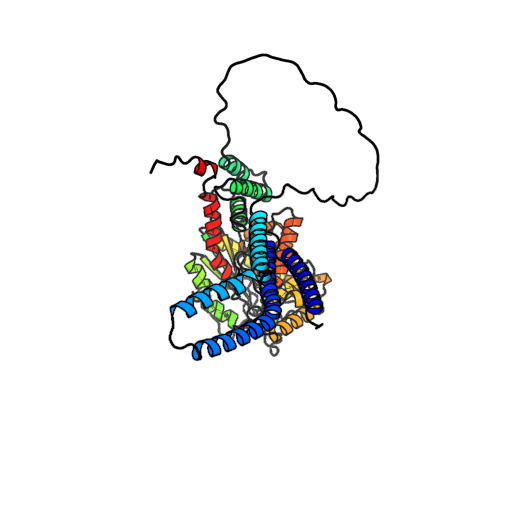 -16.861 1.00 94.81 413 ALA A C 1
ATOM 3091 O O . ALA A 1 413 ? 12.972 10.927 -17.703 1.00 94.81 413 ALA A O 1
ATOM 3092 N N . MET A 1 414 ? 14.092 11.075 -15.767 1.00 94.44 414 MET A N 1
ATOM 3093 C CA . MET A 1 414 ? 13.643 12.438 -15.449 1.00 94.44 414 MET A CA 1
ATOM 3094 C C . MET A 1 414 ? 14.180 13.493 -16.428 1.00 94.44 414 MET A C 1
ATOM 3096 O O . MET A 1 414 ? 13.566 14.540 -16.580 1.00 94.44 414 MET A O 1
ATOM 3100 N N . GLN A 1 415 ? 15.305 13.232 -17.102 1.00 92.06 415 GLN A N 1
ATOM 3101 C CA . GLN A 1 415 ? 15.802 14.075 -18.197 1.00 92.06 415 GLN A CA 1
ATOM 3102 C C . GLN A 1 415 ? 15.063 13.830 -19.517 1.00 92.06 415 GLN A C 1
ATOM 3104 O O . GLN A 1 415 ? 14.963 14.736 -20.340 1.00 92.06 415 GLN A O 1
ATOM 3109 N N . HIS A 1 416 ? 14.590 12.603 -19.740 1.00 92.88 416 HIS A N 1
ATOM 3110 C CA . HIS A 1 416 ? 13.891 12.224 -20.964 1.00 92.88 416 HIS A CA 1
ATOM 3111 C C . HIS A 1 416 ? 12.455 12.760 -21.006 1.00 92.88 416 HIS A C 1
ATOM 3113 O O . HIS A 1 416 ? 11.995 13.208 -22.055 1.00 92.88 416 HIS A O 1
ATOM 3119 N N . HIS A 1 417 ? 11.748 12.707 -19.876 1.00 93.69 417 HIS A N 1
ATOM 3120 C CA . HIS A 1 417 ? 10.363 13.164 -19.771 1.00 93.69 417 HIS A CA 1
ATOM 3121 C C . HIS A 1 417 ? 10.302 14.631 -19.347 1.00 93.69 417 HIS A C 1
ATOM 3123 O O . HIS A 1 417 ? 10.986 15.031 -18.412 1.00 93.69 417 HIS A O 1
ATOM 3129 N N . ASP A 1 418 ? 9.450 15.429 -19.995 1.00 87.75 418 ASP A N 1
ATOM 3130 C CA . ASP A 1 418 ? 9.259 16.833 -19.620 1.00 87.75 418 ASP A CA 1
ATOM 3131 C C . ASP A 1 418 ? 8.606 16.932 -18.226 1.00 87.75 418 ASP A C 1
ATOM 3133 O O . ASP A 1 418 ? 7.449 16.515 -18.076 1.00 87.75 418 ASP A O 1
ATOM 3137 N N . PRO A 1 419 ? 9.269 17.528 -17.213 1.00 83.88 419 PRO A N 1
ATOM 3138 C CA . PRO A 1 419 ? 8.694 17.692 -15.880 1.00 83.88 419 PRO A CA 1
ATOM 3139 C C . PRO A 1 419 ? 7.347 18.421 -15.891 1.00 83.88 419 PRO A C 1
ATOM 3141 O O . PRO A 1 419 ? 6.480 18.109 -15.075 1.00 83.88 419 PRO A O 1
ATOM 3144 N N . SER A 1 420 ? 7.125 19.350 -16.828 1.00 85.06 420 SER A N 1
ATOM 3145 C CA . SER A 1 420 ? 5.857 20.085 -16.944 1.00 85.06 420 SER A CA 1
ATOM 3146 C C . SER A 1 420 ? 4.677 19.174 -17.320 1.00 85.06 420 SER A C 1
ATOM 3148 O O . SER A 1 420 ? 3.517 19.456 -16.993 1.00 85.06 420 SER A O 1
ATOM 3150 N N . SER A 1 421 ? 4.971 18.044 -17.968 1.00 84.75 421 SER A N 1
ATOM 3151 C CA . SER A 1 421 ? 3.985 17.065 -18.423 1.00 84.75 421 SER A CA 1
ATOM 3152 C C . SER A 1 421 ? 3.606 16.030 -17.356 1.00 84.75 421 SER A C 1
ATOM 3154 O O . SER A 1 421 ? 2.496 15.505 -17.421 1.00 84.75 421 SER A O 1
ATOM 3156 N N . ILE A 1 422 ? 4.457 15.797 -16.345 1.00 90.69 422 ILE A N 1
ATOM 3157 C CA . ILE A 1 422 ? 4.279 14.715 -15.351 1.00 90.69 422 ILE A CA 1
ATOM 3158 C C . ILE A 1 422 ? 4.251 15.169 -13.882 1.00 90.69 422 ILE A C 1
ATOM 3160 O O . ILE A 1 422 ? 3.685 14.466 -13.044 1.00 90.69 422 ILE A O 1
ATOM 3164 N N . LYS A 1 423 ? 4.819 16.331 -13.533 1.00 91.69 423 LYS A N 1
ATOM 3165 C CA . LYS A 1 423 ? 4.903 16.777 -12.134 1.00 91.69 423 LYS A CA 1
ATOM 3166 C C . LYS A 1 423 ? 3.525 17.092 -11.560 1.00 91.69 423 LYS A C 1
ATOM 3168 O O . LYS A 1 423 ? 2.780 17.879 -12.139 1.00 91.69 423 LYS A O 1
ATOM 3173 N N . GLY A 1 424 ? 3.199 16.477 -10.420 1.00 87.00 424 GLY A N 1
ATOM 3174 C CA . GLY A 1 424 ? 1.881 16.585 -9.780 1.00 87.00 424 GLY A CA 1
ATOM 3175 C C . GLY A 1 424 ? 0.719 16.064 -10.636 1.00 87.00 424 GLY A C 1
ATOM 3176 O O . GLY A 1 424 ? -0.430 16.411 -10.380 1.00 87.00 424 GLY A O 1
ATOM 3177 N N . LYS A 1 425 ? 1.005 15.276 -11.680 1.00 95.75 425 LYS A N 1
ATOM 3178 C CA . LYS A 1 425 ? 0.030 14.763 -12.648 1.00 95.75 425 LYS A CA 1
ATOM 3179 C C . LYS A 1 425 ? 0.015 13.229 -12.580 1.00 95.75 425 LYS A C 1
ATOM 3181 O O . LYS A 1 425 ? 0.741 12.581 -13.337 1.00 95.75 425 LYS A O 1
ATOM 3186 N N . PRO A 1 426 ? -0.766 12.628 -11.658 1.00 97.62 426 PRO A N 1
ATOM 3187 C CA . PRO A 1 426 ? -0.654 11.209 -11.303 1.00 97.62 426 PRO A CA 1
ATOM 3188 C C . PRO A 1 426 ? -0.840 10.253 -12.487 1.00 97.62 426 PRO A C 1
ATOM 3190 O O . PRO A 1 426 ? -0.051 9.323 -12.655 1.00 97.62 426 PRO A O 1
ATOM 3193 N N . LEU A 1 427 ? -1.827 10.500 -13.352 1.00 98.19 427 LEU A N 1
ATOM 3194 C CA . LEU A 1 427 ? -2.104 9.637 -14.508 1.00 98.19 427 LEU A CA 1
ATOM 3195 C C . LEU A 1 427 ? -1.005 9.732 -15.576 1.00 98.19 427 LEU A C 1
ATOM 3197 O O . LEU A 1 427 ? -0.578 8.719 -16.130 1.00 98.19 427 LEU A O 1
ATOM 3201 N N . GLN A 1 428 ? -0.501 10.941 -15.826 1.00 98.12 428 GLN A N 1
ATOM 3202 C CA . GLN A 1 428 ? 0.591 11.173 -16.768 1.00 98.12 428 GLN A CA 1
ATOM 3203 C C . GLN A 1 428 ? 1.900 10.560 -16.259 1.00 98.12 428 GLN A C 1
ATOM 3205 O O . GLN A 1 428 ? 2.624 9.943 -17.037 1.00 98.12 428 GLN A O 1
ATOM 3210 N N . ALA A 1 429 ? 2.183 10.657 -14.956 1.00 98.19 429 ALA A N 1
ATOM 3211 C CA . ALA A 1 429 ? 3.345 10.015 -14.347 1.00 98.19 429 ALA A CA 1
ATOM 3212 C C . ALA A 1 429 ? 3.274 8.479 -14.439 1.00 98.19 429 ALA A C 1
ATOM 3214 O O . ALA A 1 429 ? 4.274 7.850 -14.791 1.00 98.19 429 ALA A O 1
ATOM 3215 N N . LEU A 1 430 ? 2.097 7.878 -14.204 1.00 98.44 430 LEU A N 1
ATOM 3216 C CA . LEU A 1 430 ? 1.873 6.440 -14.412 1.00 98.44 430 LEU A CA 1
ATOM 3217 C C . LEU A 1 430 ? 2.159 6.021 -15.861 1.00 98.44 430 LEU A C 1
ATOM 3219 O O . LEU A 1 430 ? 2.837 5.019 -16.081 1.00 98.44 430 LEU A O 1
ATOM 3223 N N . GLY A 1 431 ? 1.697 6.796 -16.845 1.00 98.19 431 GLY A N 1
ATOM 3224 C CA . GLY A 1 431 ? 1.980 6.529 -18.259 1.00 98.19 431 GLY A CA 1
ATOM 3225 C C . GLY A 1 431 ? 3.463 6.678 -18.610 1.00 98.19 431 GLY A C 1
ATOM 3226 O O . GLY A 1 431 ? 4.030 5.850 -19.324 1.00 98.19 431 GLY A O 1
ATOM 3227 N N . ALA A 1 432 ? 4.120 7.709 -18.080 1.00 98.19 432 ALA A N 1
ATOM 3228 C CA . ALA A 1 432 ? 5.508 8.020 -18.395 1.00 98.19 432 ALA A CA 1
ATOM 3229 C C . ALA A 1 432 ? 6.494 7.006 -17.801 1.00 98.19 432 ALA A C 1
ATOM 3231 O O . ALA A 1 432 ? 7.300 6.441 -18.541 1.00 98.19 432 ALA A O 1
ATOM 3232 N N . VAL A 1 433 ? 6.422 6.764 -16.488 1.00 98.12 433 VAL A N 1
ATOM 3233 C CA . VAL A 1 433 ? 7.442 6.018 -15.726 1.00 98.12 433 VAL A CA 1
ATOM 3234 C C . VAL A 1 433 ? 6.862 4.944 -14.801 1.00 98.12 433 VAL A C 1
ATOM 3236 O O . VAL A 1 433 ? 7.579 4.442 -13.942 1.00 98.12 433 VAL A O 1
ATOM 3239 N N . GLY A 1 434 ? 5.576 4.606 -14.933 1.00 97.88 434 GLY A N 1
ATOM 3240 C CA . GLY A 1 434 ? 4.883 3.679 -14.039 1.00 97.88 434 GLY A CA 1
ATOM 3241 C C . GLY A 1 434 ? 4.945 2.199 -14.426 1.00 97.88 434 GLY A C 1
ATOM 3242 O O . GLY A 1 434 ? 5.551 1.795 -15.419 1.00 97.88 434 GLY A O 1
ATOM 3243 N N . GLY A 1 435 ? 4.278 1.392 -13.598 1.00 98.19 435 GLY A N 1
ATOM 3244 C CA . GLY A 1 435 ? 4.076 -0.048 -13.767 1.00 98.19 435 GLY A CA 1
ATOM 3245 C C . GLY A 1 435 ? 2.598 -0.393 -13.912 1.00 98.19 435 GLY A C 1
ATOM 3246 O O . GLY A 1 435 ? 1.747 0.299 -13.348 1.00 98.19 435 GLY A O 1
ATOM 3247 N N . ALA A 1 436 ? 2.290 -1.460 -14.651 1.00 98.62 436 ALA A N 1
ATOM 3248 C CA . ALA A 1 436 ? 0.911 -1.905 -14.849 1.00 98.62 436 ALA A CA 1
ATOM 3249 C C . ALA A 1 436 ? 0.278 -2.396 -13.536 1.00 98.62 436 ALA A C 1
ATOM 3251 O O . ALA A 1 436 ? -0.878 -2.091 -13.252 1.00 98.62 436 ALA A O 1
ATOM 3252 N N . GLU A 1 437 ? 1.055 -3.080 -12.696 1.00 98.69 437 GLU A N 1
ATOM 3253 C CA . GLU A 1 437 ? 0.644 -3.522 -11.366 1.00 98.69 437 GLU A CA 1
ATOM 3254 C C . GLU A 1 437 ? 0.442 -2.351 -10.406 1.00 98.69 437 GLU A C 1
ATOM 3256 O O . GLU A 1 437 ? -0.533 -2.336 -9.663 1.00 98.69 437 GLU A O 1
ATOM 3261 N N . ILE A 1 438 ? 1.297 -1.323 -10.471 1.00 98.88 438 ILE A N 1
ATOM 3262 C CA . ILE A 1 438 ? 1.141 -0.113 -9.651 1.00 98.88 438 ILE A CA 1
ATOM 3263 C C . ILE A 1 438 ? -0.154 0.609 -10.037 1.00 98.88 438 ILE A C 1
ATOM 3265 O O . ILE A 1 438 ? -0.930 0.982 -9.160 1.00 98.88 438 ILE A O 1
ATOM 3269 N N . ALA A 1 439 ? -0.425 0.765 -11.338 1.00 98.88 439 ALA A N 1
ATOM 3270 C CA . ALA A 1 439 ? -1.671 1.356 -11.823 1.00 98.88 439 ALA A CA 1
ATOM 3271 C C . ALA A 1 439 ? -2.904 0.526 -11.419 1.00 98.88 439 ALA A C 1
ATOM 3273 O O . ALA A 1 439 ? -3.917 1.095 -11.020 1.00 98.88 439 ALA A O 1
ATOM 3274 N N . ALA A 1 440 ? -2.822 -0.806 -11.448 1.00 98.88 440 ALA A N 1
ATOM 3275 C CA . ALA A 1 440 ? -3.904 -1.661 -10.963 1.00 98.88 440 ALA A CA 1
ATOM 3276 C C . ALA A 1 440 ? -4.129 -1.517 -9.448 1.00 98.88 440 ALA A C 1
ATOM 3278 O O . ALA A 1 440 ? -5.267 -1.360 -9.011 1.00 98.88 440 ALA A O 1
ATOM 3279 N N . ILE A 1 441 ? -3.068 -1.453 -8.641 1.00 98.94 441 ILE A N 1
ATOM 3280 C CA . ILE A 1 441 ? -3.190 -1.203 -7.196 1.00 98.94 441 ILE A CA 1
ATOM 3281 C C . ILE A 1 441 ? -3.850 0.158 -6.932 1.00 98.94 441 ILE A C 1
ATOM 3283 O O . ILE A 1 441 ? -4.737 0.238 -6.087 1.00 98.94 441 ILE A O 1
ATOM 3287 N N . VAL A 1 442 ? -3.497 1.214 -7.679 1.00 98.94 442 VAL A N 1
ATOM 3288 C CA . VAL A 1 442 ? -4.175 2.525 -7.585 1.00 98.94 442 VAL A CA 1
ATOM 3289 C C . VAL A 1 442 ? -5.679 2.377 -7.830 1.00 98.94 442 VAL A C 1
ATOM 3291 O O . VAL A 1 442 ? -6.479 2.884 -7.047 1.00 98.94 442 VAL A O 1
ATOM 3294 N N . GLY A 1 443 ? -6.072 1.650 -8.879 1.00 98.88 443 GLY A N 1
ATOM 3295 C CA . GLY A 1 443 ? -7.478 1.377 -9.180 1.00 98.88 443 GLY A CA 1
ATOM 3296 C C . GLY A 1 443 ? -8.192 0.642 -8.044 1.00 98.88 443 GLY A C 1
ATOM 3297 O O . GLY A 1 443 ? -9.282 1.043 -7.641 1.00 98.88 443 GLY A O 1
ATOM 3298 N N . GLY A 1 444 ? -7.556 -0.387 -7.481 1.00 98.88 444 GLY A N 1
ATOM 3299 C CA . GLY A 1 444 ? -8.100 -1.134 -6.348 1.00 98.88 444 GLY A CA 1
ATOM 3300 C C . GLY A 1 444 ? -8.259 -0.288 -5.084 1.00 98.88 444 GLY A C 1
ATOM 3301 O O . GLY A 1 444 ? -9.290 -0.362 -4.420 1.00 98.88 444 GLY A O 1
ATOM 3302 N N . ILE A 1 445 ? -7.286 0.572 -4.774 1.00 98.94 445 ILE A N 1
ATOM 3303 C CA . ILE A 1 445 ? -7.354 1.482 -3.620 1.00 98.94 445 ILE A CA 1
ATOM 3304 C C . ILE A 1 445 ? -8.510 2.475 -3.770 1.00 98.94 445 ILE A C 1
ATOM 3306 O O . ILE A 1 445 ? -9.224 2.724 -2.800 1.00 98.94 445 ILE A O 1
ATOM 3310 N N . LEU A 1 446 ? -8.715 3.027 -4.971 1.00 98.94 446 LEU A N 1
ATOM 3311 C CA . LEU A 1 446 ? -9.839 3.928 -5.240 1.00 98.94 446 LEU A CA 1
ATOM 3312 C C . LEU A 1 446 ? -11.186 3.216 -5.041 1.00 98.94 446 LEU A C 1
ATOM 3314 O O . LEU A 1 446 ? -12.077 3.776 -4.411 1.00 98.94 446 LEU A O 1
ATOM 3318 N N . GLU A 1 447 ? -11.320 1.970 -5.506 1.00 98.88 447 GLU A N 1
ATOM 3319 C CA . GLU A 1 447 ? -12.532 1.165 -5.286 1.00 98.88 447 GLU A CA 1
ATOM 3320 C C . GLU A 1 447 ? -12.770 0.864 -3.796 1.00 98.88 447 GLU A C 1
ATOM 3322 O O . GLU A 1 447 ? -13.891 1.004 -3.312 1.00 98.88 447 GLU A O 1
ATOM 3327 N N . ALA A 1 448 ? -11.727 0.478 -3.051 1.00 98.75 448 ALA A N 1
ATOM 3328 C CA . ALA A 1 448 ? -11.836 0.231 -1.613 1.00 98.75 448 ALA A CA 1
ATOM 3329 C C . ALA A 1 448 ? -12.220 1.510 -0.849 1.00 98.75 448 ALA A C 1
ATOM 3331 O O . ALA A 1 448 ? -13.097 1.476 0.013 1.00 98.75 448 ALA A O 1
ATOM 3332 N N . SER A 1 449 ? -11.621 2.647 -1.221 1.00 98.69 449 SER A N 1
ATOM 3333 C CA . SER A 1 449 ? -11.952 3.967 -0.680 1.00 98.69 449 SER A CA 1
ATOM 3334 C C . SER A 1 449 ? -13.420 4.317 -0.914 1.00 98.69 449 SER A C 1
ATOM 3336 O O . SER A 1 449 ? -14.118 4.640 0.038 1.00 98.69 449 SER A O 1
ATOM 3338 N N . GLU A 1 450 ? -13.939 4.200 -2.139 1.00 98.44 450 GLU A N 1
ATOM 3339 C CA . GLU A 1 450 ? -15.352 4.492 -2.455 1.00 98.44 450 GLU A CA 1
ATOM 3340 C C . GLU A 1 450 ? -16.353 3.636 -1.672 1.00 98.44 450 GLU A C 1
ATOM 3342 O O . GLU A 1 450 ? -17.491 4.050 -1.457 1.00 98.44 450 GLU A O 1
ATOM 3347 N N . ARG A 1 451 ? -15.921 2.456 -1.227 1.00 97.94 451 ARG A N 1
ATOM 3348 C CA . ARG A 1 451 ? -16.717 1.510 -0.441 1.00 97.94 451 ARG A CA 1
ATOM 3349 C C . ARG A 1 451 ? -16.525 1.654 1.069 1.00 97.94 451 ARG A C 1
ATOM 3351 O O . ARG A 1 451 ? -17.064 0.843 1.813 1.00 97.94 451 ARG A O 1
ATOM 3358 N N . ASP A 1 452 ? -15.763 2.655 1.515 1.00 98.06 452 ASP A N 1
ATOM 3359 C CA . ASP A 1 452 ? -15.377 2.851 2.916 1.00 98.06 452 ASP A CA 1
ATOM 3360 C C . ASP A 1 452 ? -14.698 1.599 3.525 1.00 98.06 452 ASP A C 1
ATOM 3362 O O . ASP A 1 452 ? -14.836 1.311 4.713 1.00 98.06 452 ASP A O 1
ATOM 3366 N N . ILE A 1 453 ? -13.934 0.842 2.725 1.00 98.50 453 ILE A N 1
ATOM 3367 C CA . ILE A 1 453 ? -13.222 -0.358 3.185 1.00 98.50 453 ILE A CA 1
ATOM 3368 C C . ILE A 1 453 ? -11.760 -0.014 3.511 1.00 98.50 453 ILE A C 1
ATOM 3370 O O . ILE A 1 453 ? -11.036 0.463 2.632 1.00 98.50 453 ILE A O 1
ATOM 3374 N N . PRO A 1 454 ? -11.293 -0.280 4.748 1.00 98.56 454 PRO A N 1
ATOM 3375 C CA . PRO A 1 454 ? -9.897 -0.118 5.132 1.00 98.56 454 PRO A CA 1
ATOM 3376 C C . PRO A 1 454 ? -8.925 -0.871 4.216 1.00 98.56 454 PRO A C 1
ATOM 3378 O O . PRO A 1 454 ? -9.127 -2.042 3.883 1.00 98.56 454 PRO A O 1
ATOM 3381 N N . VAL A 1 455 ? -7.821 -0.208 3.885 1.00 98.81 455 VAL A N 1
ATOM 3382 C CA . VAL A 1 455 ? -6.708 -0.740 3.105 1.00 98.81 455 VAL A CA 1
ATOM 3383 C C . VAL A 1 455 ? -5.489 -0.890 4.008 1.00 98.81 455 VAL A C 1
ATOM 3385 O O . VAL A 1 455 ? -4.911 0.100 4.465 1.00 98.81 455 VAL A O 1
ATOM 3388 N N . LEU A 1 456 ? -5.067 -2.133 4.230 1.00 98.56 456 LEU A N 1
ATOM 3389 C CA . LEU A 1 456 ? -3.824 -2.447 4.924 1.00 98.56 456 LEU A CA 1
ATOM 3390 C C . LEU A 1 456 ? -2.665 -2.435 3.919 1.00 98.56 456 LEU A C 1
ATOM 3392 O O . LEU A 1 456 ? -2.531 -3.303 3.055 1.00 98.56 456 LEU A O 1
ATOM 3396 N N . VAL A 1 457 ? -1.844 -1.395 4.024 1.00 98.19 457 VAL A N 1
ATOM 3397 C CA . VAL A 1 457 ? -0.787 -1.042 3.075 1.00 98.19 457 VAL A CA 1
ATOM 3398 C C . VAL A 1 457 ? 0.502 -1.764 3.442 1.00 98.19 457 VAL A C 1
ATOM 3400 O O . VAL A 1 457 ? 1.007 -1.583 4.545 1.00 98.19 457 VAL A O 1
ATOM 3403 N N . ASP A 1 458 ? 1.057 -2.543 2.514 1.00 96.62 458 ASP A N 1
ATOM 3404 C CA . ASP A 1 458 ? 2.283 -3.317 2.724 1.00 96.62 458 ASP A CA 1
ATOM 3405 C C . ASP A 1 458 ? 3.556 -2.442 2.745 1.00 96.62 458 ASP A C 1
ATOM 3407 O O . ASP A 1 458 ? 3.781 -1.670 3.682 1.00 96.62 458 ASP A O 1
ATOM 3411 N N . GLY A 1 459 ? 4.434 -2.595 1.750 1.00 94.88 459 GLY A N 1
ATOM 3412 C CA . GLY A 1 459 ? 5.739 -1.952 1.696 1.00 94.88 459 GLY A CA 1
ATOM 3413 C C . GLY A 1 459 ? 5.810 -0.782 0.721 1.00 94.88 459 GLY A C 1
ATOM 3414 O O . GLY A 1 459 ? 4.820 -0.124 0.391 1.00 94.88 459 GLY A O 1
ATOM 3415 N N . PHE A 1 460 ? 7.028 -0.522 0.248 1.00 95.94 460 PHE A N 1
ATOM 3416 C CA . PHE A 1 460 ? 7.368 0.653 -0.553 1.00 95.94 460 PHE A CA 1
ATOM 3417 C C . PHE A 1 460 ? 6.508 0.815 -1.812 1.00 95.94 460 PHE A C 1
ATOM 3419 O O . PHE A 1 460 ? 5.954 1.890 -2.019 1.00 95.94 460 PHE A O 1
ATOM 3426 N N . ILE A 1 461 ? 6.346 -0.239 -2.618 1.00 97.50 461 ILE A N 1
ATOM 3427 C CA . ILE A 1 461 ? 5.630 -0.157 -3.898 1.00 97.50 461 ILE A CA 1
ATOM 3428 C C . ILE A 1 461 ? 4.141 0.140 -3.677 1.00 97.50 461 ILE A C 1
ATOM 3430 O O . ILE A 1 461 ? 3.589 1.040 -4.308 1.00 97.50 461 ILE A O 1
ATOM 3434 N N . VAL A 1 462 ? 3.501 -0.560 -2.736 1.00 98.50 462 VAL A N 1
ATOM 3435 C CA . VAL A 1 462 ? 2.089 -0.323 -2.396 1.00 98.50 462 VAL A CA 1
ATOM 3436 C C . VAL A 1 462 ? 1.913 1.074 -1.794 1.00 98.50 462 VAL A C 1
ATOM 3438 O O . VAL A 1 462 ? 0.974 1.776 -2.148 1.00 98.50 462 VAL A O 1
ATOM 3441 N N . THR A 1 463 ? 2.862 1.541 -0.975 1.00 98.44 463 THR A N 1
ATOM 3442 C CA . THR A 1 463 ? 2.867 2.926 -0.465 1.00 98.44 463 THR A CA 1
ATOM 3443 C C . THR A 1 463 ? 2.964 3.952 -1.604 1.00 98.44 463 THR A C 1
ATOM 3445 O O . THR A 1 463 ? 2.299 4.985 -1.558 1.00 98.44 463 THR A O 1
ATOM 3448 N N . THR A 1 464 ? 3.746 3.681 -2.655 1.00 98.62 464 THR A N 1
ATOM 3449 C CA . THR A 1 464 ? 3.794 4.534 -3.854 1.00 98.62 464 THR A CA 1
ATOM 3450 C C . THR A 1 464 ? 2.449 4.567 -4.578 1.00 98.62 464 THR A C 1
ATOM 3452 O O . THR A 1 464 ? 1.990 5.649 -4.939 1.00 98.62 464 THR A O 1
ATOM 3455 N N . ALA A 1 465 ? 1.789 3.418 -4.749 1.00 98.88 465 ALA A N 1
ATOM 3456 C CA . ALA A 1 465 ? 0.450 3.363 -5.335 1.00 98.88 465 ALA A CA 1
ATOM 3457 C C . ALA A 1 465 ? -0.573 4.143 -4.490 1.00 98.88 465 ALA A C 1
ATOM 3459 O O . ALA A 1 465 ? -1.353 4.922 -5.032 1.00 98.88 465 ALA A O 1
ATOM 3460 N N . VAL A 1 466 ? -0.517 4.022 -3.161 1.00 98.81 466 VAL A N 1
ATOM 3461 C CA . VAL A 1 466 ? -1.348 4.809 -2.235 1.00 98.81 466 VAL A CA 1
ATOM 3462 C C . VAL A 1 466 ? -1.110 6.306 -2.407 1.00 98.81 466 VAL A C 1
ATOM 3464 O O . VAL A 1 466 ? -2.072 7.053 -2.533 1.00 98.81 466 VAL A O 1
ATOM 3467 N N . MET A 1 467 ? 0.145 6.758 -2.471 1.00 98.81 467 MET A N 1
ATOM 3468 C CA . MET A 1 467 ? 0.461 8.176 -2.686 1.00 98.81 467 MET A CA 1
ATOM 3469 C C . MET A 1 467 ? -0.173 8.703 -3.980 1.00 98.81 467 MET A C 1
ATOM 3471 O O . MET A 1 467 ? -0.719 9.805 -3.995 1.00 98.81 467 MET A O 1
ATOM 3475 N N . ILE A 1 468 ? -0.128 7.913 -5.055 1.00 98.88 468 ILE A N 1
ATOM 3476 C CA . ILE A 1 468 ? -0.754 8.255 -6.338 1.00 98.88 468 ILE A CA 1
ATOM 3477 C C . ILE A 1 468 ? -2.278 8.302 -6.198 1.00 98.88 468 ILE A C 1
ATOM 3479 O O . ILE A 1 468 ? -2.895 9.259 -6.660 1.00 98.88 468 ILE A O 1
ATOM 3483 N N . ALA A 1 469 ? -2.883 7.315 -5.532 1.00 98.88 469 ALA A N 1
ATOM 3484 C CA . ALA A 1 469 ? -4.320 7.287 -5.276 1.00 98.88 469 ALA A CA 1
ATOM 3485 C C . ALA A 1 469 ? -4.778 8.509 -4.459 1.00 98.88 469 ALA A C 1
ATOM 3487 O O . ALA A 1 469 ? -5.751 9.144 -4.844 1.00 98.88 469 ALA A O 1
ATOM 3488 N N . CYS A 1 470 ? -4.035 8.913 -3.422 1.00 98.81 470 CYS A N 1
ATOM 3489 C CA . CYS A 1 470 ? -4.312 10.123 -2.638 1.00 98.81 470 CYS A CA 1
ATOM 3490 C C . CYS A 1 470 ? -4.195 11.418 -3.459 1.00 98.81 470 CYS A C 1
ATOM 3492 O O . CYS A 1 470 ? -4.903 12.381 -3.183 1.00 98.81 470 CYS A O 1
ATOM 3494 N N . GLN A 1 471 ? -3.302 11.472 -4.455 1.00 98.50 471 GLN A N 1
ATOM 3495 C CA . GLN A 1 471 ? -3.216 12.625 -5.365 1.00 98.50 471 GLN A CA 1
ATOM 3496 C C . GLN A 1 471 ? -4.383 12.680 -6.357 1.00 98.50 471 GLN A C 1
ATOM 3498 O O . GLN A 1 471 ? -4.742 13.767 -6.804 1.00 98.50 471 GLN A O 1
ATOM 3503 N N . ILE A 1 472 ? -4.953 11.527 -6.721 1.00 98.62 472 ILE A N 1
ATOM 3504 C CA . ILE A 1 472 ? -6.156 11.443 -7.562 1.00 98.62 472 ILE A CA 1
ATOM 3505 C C . ILE A 1 472 ? -7.395 11.810 -6.741 1.00 98.62 472 ILE A C 1
ATOM 3507 O O . ILE A 1 472 ? -8.210 12.613 -7.187 1.00 98.62 472 ILE A O 1
ATOM 3511 N N . ASP A 1 473 ? -7.520 11.229 -5.550 1.00 98.69 473 ASP A N 1
ATOM 3512 C CA . ASP A 1 473 ? -8.611 11.464 -4.616 1.00 98.69 473 ASP A CA 1
ATOM 3513 C C . ASP A 1 473 ? -8.074 11.538 -3.171 1.00 98.69 473 ASP A C 1
ATOM 3515 O O . ASP A 1 473 ? -7.753 10.504 -2.572 1.00 98.69 473 ASP A O 1
ATOM 3519 N N . PRO A 1 474 ? -8.014 12.742 -2.565 1.00 98.56 474 PRO A N 1
ATOM 3520 C CA . PRO A 1 474 ? -7.560 12.920 -1.187 1.00 98.56 474 PRO A CA 1
ATOM 3521 C C . PRO A 1 474 ? -8.366 12.125 -0.159 1.00 98.56 474 PRO A C 1
ATOM 3523 O O . PRO A 1 474 ? -7.848 11.808 0.915 1.00 98.56 474 PRO A O 1
ATOM 3526 N N . SER A 1 475 ? -9.615 11.766 -0.479 1.00 98.06 475 SER A N 1
ATOM 3527 C CA . SER A 1 475 ? -10.483 10.994 0.405 1.00 98.06 475 SER A CA 1
ATOM 3528 C C . SER A 1 475 ? -9.878 9.631 0.756 1.00 98.06 475 SER A C 1
ATOM 3530 O O . SER A 1 475 ? -10.131 9.125 1.851 1.00 98.06 475 SER A O 1
ATOM 3532 N N . VAL A 1 476 ? -9.016 9.074 -0.106 1.00 98.88 476 VAL A N 1
ATOM 3533 C CA . VAL A 1 476 ? -8.288 7.812 0.113 1.00 98.88 476 VAL A CA 1
ATOM 3534 C C . VAL A 1 476 ? -7.520 7.812 1.435 1.00 98.88 476 VAL A C 1
ATOM 3536 O O . VAL A 1 476 ? -7.430 6.772 2.082 1.00 98.88 476 VAL A O 1
ATOM 3539 N N . CYS A 1 477 ? -7.036 8.966 1.908 1.00 98.75 477 CYS A N 1
ATOM 3540 C CA . CYS A 1 477 ? -6.315 9.072 3.179 1.00 98.75 477 CYS A CA 1
ATOM 3541 C C . CYS A 1 477 ? -7.093 8.514 4.384 1.00 98.75 477 CYS A C 1
ATOM 3543 O O . CYS A 1 477 ? -6.473 8.137 5.380 1.00 98.75 477 CYS A O 1
ATOM 3545 N N . ARG A 1 478 ? -8.430 8.441 4.320 1.00 98.44 478 ARG A N 1
ATOM 3546 C CA . ARG A 1 478 ? -9.265 7.932 5.418 1.00 98.44 478 ARG A CA 1
ATOM 3547 C C . ARG A 1 478 ? -9.145 6.420 5.628 1.00 98.44 478 ARG A C 1
ATOM 3549 O O . ARG A 1 478 ? -9.205 5.971 6.770 1.00 98.44 478 ARG A O 1
ATOM 3556 N N . VAL A 1 479 ? -8.914 5.652 4.560 1.00 98.75 479 VAL A N 1
ATOM 3557 C CA . VAL A 1 479 ? -8.940 4.178 4.600 1.00 98.75 479 VAL A CA 1
ATOM 3558 C C . VAL A 1 479 ? -7.586 3.532 4.900 1.00 98.75 479 VAL A C 1
ATOM 3560 O O . VAL A 1 479 ? -7.498 2.314 4.974 1.00 98.75 479 VAL A O 1
ATOM 3563 N N . LEU A 1 480 ? -6.516 4.308 5.075 1.00 98.75 480 LEU A N 1
ATOM 3564 C CA . LEU A 1 480 ? -5.152 3.771 5.098 1.00 98.75 480 LEU A CA 1
ATOM 3565 C C . LEU A 1 480 ? -4.715 3.273 6.477 1.00 98.75 480 LEU A C 1
ATOM 3567 O O . LEU A 1 480 ? -4.744 4.027 7.450 1.00 98.75 480 LEU A O 1
ATOM 3571 N N . LEU A 1 481 ? -4.206 2.041 6.515 1.00 98.62 481 LEU A N 1
ATOM 3572 C CA . LEU A 1 481 ? -3.528 1.429 7.659 1.00 98.62 481 LEU A CA 1
ATOM 3573 C C . LEU A 1 481 ? -2.129 0.980 7.204 1.00 98.62 481 LEU A C 1
ATOM 3575 O O . LEU A 1 481 ? -2.010 0.062 6.397 1.00 98.62 481 LEU A O 1
ATOM 3579 N N . PHE A 1 482 ? -1.051 1.622 7.661 1.00 98.12 482 PHE A N 1
ATOM 3580 C CA . PHE A 1 482 ? 0.302 1.299 7.181 1.00 98.12 482 PHE A CA 1
ATOM 3581 C C . PHE A 1 482 ? 0.932 0.124 7.936 1.00 98.12 482 PHE A C 1
ATOM 3583 O O . PHE A 1 482 ? 1.269 0.236 9.111 1.00 98.12 482 PHE A O 1
ATOM 3590 N N . ALA A 1 483 ? 1.170 -1.000 7.263 1.00 96.44 483 ALA A N 1
ATOM 3591 C CA . ALA A 1 483 ? 1.721 -2.193 7.892 1.00 96.44 483 ALA A CA 1
ATOM 3592 C C . ALA A 1 483 ? 3.232 -2.103 8.108 1.00 96.44 483 ALA A C 1
ATOM 3594 O O . ALA A 1 483 ? 3.684 -2.286 9.235 1.00 96.44 483 ALA A O 1
ATOM 3595 N N . THR A 1 484 ? 4.027 -1.839 7.062 1.00 93.75 484 THR A N 1
ATOM 3596 C CA . THR A 1 484 ? 5.487 -2.031 7.148 1.00 93.75 484 THR A CA 1
ATOM 3597 C C . THR A 1 484 ? 6.326 -0.814 6.830 1.00 93.75 484 THR A C 1
ATOM 3599 O O . THR A 1 484 ? 6.099 -0.089 5.861 1.00 93.75 484 THR A O 1
ATOM 3602 N N . GLN A 1 485 ? 7.357 -0.629 7.647 1.00 91.94 485 GLN A N 1
ATOM 3603 C CA . GLN A 1 485 ? 8.454 0.269 7.362 1.00 91.94 485 GLN A CA 1
ATOM 3604 C C . GLN A 1 485 ? 9.458 -0.448 6.454 1.00 91.94 485 GLN A C 1
ATOM 3606 O O . GLN A 1 485 ? 10.135 -1.401 6.848 1.00 91.94 485 GLN A O 1
ATOM 3611 N N . SER A 1 486 ? 9.547 0.033 5.222 1.00 86.31 486 SER A N 1
ATOM 3612 C CA . SER A 1 486 ? 10.511 -0.389 4.222 1.00 86.31 486 SER A CA 1
ATOM 3613 C C . SER A 1 486 ? 11.894 0.200 4.494 1.00 86.31 486 SER A C 1
ATOM 3615 O O . SER A 1 486 ? 12.061 1.240 5.130 1.00 86.31 486 SER A O 1
ATOM 3617 N N . THR A 1 487 ? 12.902 -0.462 3.935 1.00 79.56 487 THR A N 1
ATOM 3618 C CA . THR A 1 487 ? 14.284 0.033 3.875 1.00 79.56 487 THR A CA 1
ATOM 3619 C C . THR A 1 487 ? 14.518 0.992 2.698 1.00 79.56 487 THR A C 1
ATOM 3621 O O . THR A 1 487 ? 15.581 1.608 2.599 1.00 79.56 487 THR A O 1
ATOM 3624 N N . GLU A 1 488 ? 13.539 1.142 1.801 1.00 85.06 488 GLU A N 1
ATOM 3625 C CA . GLU A 1 488 ? 13.578 2.101 0.696 1.00 85.06 488 GLU A CA 1
ATOM 3626 C C . GLU A 1 488 ? 13.264 3.516 1.196 1.00 85.06 488 GLU A C 1
ATOM 3628 O O . GLU A 1 488 ? 12.175 3.790 1.704 1.00 85.06 488 GLU A O 1
ATOM 3633 N N . LYS A 1 489 ? 14.213 4.442 1.009 1.00 88.94 489 LYS A N 1
ATOM 3634 C CA . LYS A 1 489 ? 14.092 5.837 1.470 1.00 88.94 489 LYS A CA 1
ATOM 3635 C C . LYS A 1 489 ? 12.878 6.548 0.880 1.00 88.94 489 LYS A C 1
ATOM 3637 O O . LYS A 1 489 ? 12.243 7.345 1.564 1.00 88.94 489 LYS A O 1
ATOM 3642 N N . GLY A 1 490 ? 12.525 6.218 -0.363 1.00 92.94 490 GLY A N 1
ATOM 3643 C CA . GLY A 1 490 ? 11.357 6.776 -1.034 1.00 92.94 490 GLY A CA 1
ATOM 3644 C C . GLY A 1 490 ? 10.044 6.531 -0.285 1.00 92.94 490 GLY A C 1
ATOM 3645 O O . GLY A 1 490 ? 9.123 7.328 -0.436 1.00 92.94 490 GLY A O 1
ATOM 3646 N N . GLN A 1 491 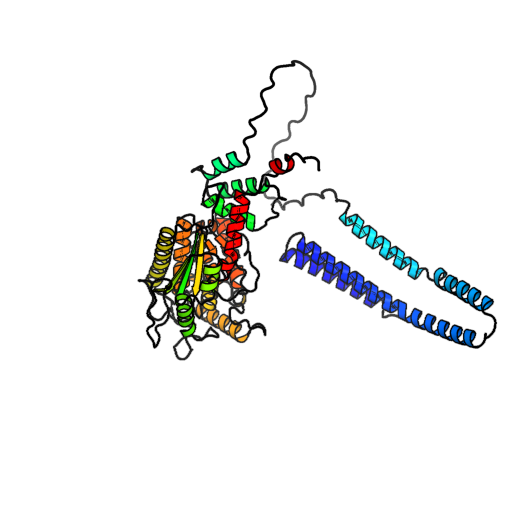? 9.939 5.495 0.559 1.00 95.06 491 GLN A N 1
ATOM 3647 C CA . GLN A 1 491 ? 8.717 5.283 1.339 1.00 95.06 491 GLN A CA 1
ATOM 3648 C C . GLN A 1 491 ? 8.471 6.435 2.320 1.00 95.06 491 GLN A C 1
ATOM 3650 O O . GLN A 1 491 ? 7.332 6.860 2.480 1.00 95.06 491 GLN A O 1
ATOM 3655 N N . ILE A 1 492 ? 9.526 6.976 2.938 1.00 93.94 492 ILE A N 1
ATOM 3656 C CA . ILE A 1 492 ? 9.419 8.102 3.878 1.00 93.94 492 ILE A CA 1
ATOM 3657 C C . ILE A 1 492 ? 8.832 9.322 3.168 1.00 93.94 492 ILE A C 1
ATOM 3659 O O . ILE A 1 492 ? 7.919 9.958 3.685 1.00 93.94 492 ILE A O 1
ATOM 3663 N N . VAL A 1 493 ? 9.319 9.600 1.957 1.00 96.38 493 VAL A N 1
ATOM 3664 C CA . VAL A 1 493 ? 8.817 10.691 1.116 1.00 96.38 493 VAL A CA 1
ATOM 3665 C C . VAL A 1 493 ? 7.346 10.482 0.777 1.00 96.38 493 VAL A C 1
ATOM 3667 O O . VAL A 1 493 ? 6.543 11.390 0.964 1.00 96.38 493 VAL A O 1
ATOM 3670 N N . ALA A 1 494 ? 6.975 9.280 0.334 1.00 97.81 494 ALA A N 1
ATOM 3671 C CA . ALA A 1 494 ? 5.589 8.974 0.001 1.00 97.81 494 ALA A CA 1
ATOM 3672 C C . ALA A 1 494 ? 4.654 9.135 1.213 1.00 97.81 494 ALA A C 1
ATOM 3674 O O . ALA A 1 494 ? 3.600 9.753 1.090 1.00 97.81 494 ALA A O 1
ATOM 3675 N N . LEU A 1 495 ? 5.057 8.650 2.394 1.00 98.00 495 LEU A N 1
ATOM 3676 C CA . LEU A 1 495 ? 4.306 8.817 3.643 1.00 98.00 495 LEU A CA 1
ATOM 3677 C C . LEU A 1 495 ? 4.149 10.292 4.031 1.00 98.00 495 LEU A C 1
ATOM 3679 O O . LEU A 1 495 ? 3.062 10.701 4.434 1.00 98.00 495 LEU A O 1
ATOM 3683 N N . GLN A 1 496 ? 5.206 11.096 3.881 1.00 97.56 496 GLN A N 1
ATOM 3684 C CA . GLN A 1 496 ? 5.145 12.533 4.137 1.00 97.56 496 GLN A CA 1
ATOM 3685 C C . GLN A 1 496 ? 4.148 13.216 3.193 1.00 97.56 496 GLN A C 1
ATOM 3687 O O . GLN A 1 496 ? 3.263 13.929 3.661 1.00 97.56 496 GLN A O 1
ATOM 3692 N N . THR A 1 497 ? 4.229 12.947 1.886 1.00 98.06 497 THR A N 1
ATOM 3693 C CA . THR A 1 497 ? 3.289 13.491 0.897 1.00 98.06 497 THR A CA 1
ATOM 3694 C C . THR A 1 497 ? 1.845 13.084 1.205 1.00 98.06 497 THR A C 1
ATOM 3696 O O . THR A 1 497 ? 0.945 13.915 1.126 1.00 98.06 497 THR A O 1
ATOM 3699 N N . ILE A 1 498 ? 1.601 11.836 1.617 1.00 98.69 498 ILE A N 1
ATOM 3700 C CA . ILE A 1 498 ? 0.264 11.372 2.029 1.00 98.69 498 ILE A CA 1
ATOM 3701 C C . ILE A 1 498 ? -0.232 12.143 3.262 1.00 98.69 498 ILE A C 1
ATOM 3703 O O . ILE A 1 498 ? -1.385 12.572 3.293 1.00 98.69 498 ILE A O 1
ATOM 3707 N N . GLY A 1 499 ? 0.630 12.369 4.258 1.00 98.38 499 GLY A N 1
ATOM 3708 C CA . GLY A 1 499 ? 0.301 13.167 5.442 1.00 98.38 499 GLY A CA 1
ATOM 3709 C C . GLY A 1 499 ? -0.024 14.629 5.115 1.00 98.38 499 GLY A C 1
ATOM 3710 O O . GLY A 1 499 ? -0.967 15.193 5.673 1.00 98.38 499 GLY A O 1
ATOM 3711 N N . GLU A 1 500 ? 0.705 15.232 4.175 1.00 98.31 500 GLU A N 1
ATOM 3712 C CA . GLU A 1 500 ? 0.448 16.588 3.671 1.00 98.31 500 GLU A CA 1
ATOM 3713 C C . GLU A 1 500 ? -0.895 16.670 2.924 1.00 98.31 500 GLU A C 1
ATOM 3715 O O . GLU A 1 500 ? -1.681 17.593 3.161 1.00 98.31 500 GLU A O 1
ATOM 3720 N N . ILE A 1 501 ? -1.207 15.679 2.078 1.00 98.50 501 ILE A N 1
ATOM 3721 C CA . ILE A 1 501 ? -2.506 15.578 1.392 1.00 98.50 501 ILE A CA 1
ATOM 3722 C C . ILE A 1 501 ? -3.640 15.436 2.412 1.00 98.50 501 ILE A C 1
ATOM 3724 O O . ILE A 1 501 ? -4.629 16.158 2.321 1.00 98.50 501 ILE A O 1
ATOM 3728 N N . ALA A 1 502 ? -3.496 14.560 3.410 1.00 98.50 502 ALA A N 1
ATOM 3729 C CA . ALA A 1 502 ? -4.506 14.384 4.453 1.00 98.50 502 ALA A CA 1
ATOM 3730 C C . ALA A 1 502 ? -4.756 15.696 5.219 1.00 98.50 502 ALA A C 1
ATOM 3732 O O . ALA A 1 502 ? -5.890 16.170 5.297 1.00 98.50 502 ALA A O 1
ATOM 3733 N N . THR A 1 503 ? -3.681 16.336 5.690 1.00 97.81 503 THR A N 1
ATOM 3734 C CA . THR A 1 503 ? -3.750 17.574 6.482 1.00 97.81 503 THR A CA 1
ATOM 3735 C C . THR A 1 503 ? -4.384 18.720 5.694 1.00 97.81 503 THR A C 1
ATOM 3737 O O . THR A 1 503 ? -5.267 19.407 6.203 1.00 97.81 503 THR A O 1
ATOM 3740 N N . SER A 1 504 ? -3.983 18.909 4.433 1.00 98.12 504 SER A N 1
ATOM 3741 C CA . SER A 1 504 ? -4.536 19.963 3.566 1.00 98.12 504 SER A CA 1
ATOM 3742 C C . SER A 1 504 ? -6.012 19.764 3.209 1.00 98.12 504 SER A C 1
ATOM 3744 O O . SER A 1 504 ? -6.670 20.724 2.814 1.00 98.12 504 SER A O 1
ATOM 3746 N N . ASN A 1 505 ? -6.548 18.553 3.391 1.00 98.00 505 ASN A N 1
ATOM 3747 C CA . ASN A 1 505 ? -7.944 18.211 3.124 1.00 98.00 505 ASN A CA 1
ATOM 3748 C C . ASN A 1 505 ? -8.770 17.966 4.404 1.00 98.00 505 ASN A C 1
ATOM 3750 O O . ASN A 1 505 ? -9.888 17.466 4.312 1.00 98.00 505 ASN A O 1
ATOM 3754 N N . ASN A 1 506 ? -8.264 18.338 5.589 1.00 97.25 506 ASN A N 1
ATOM 3755 C CA . ASN A 1 506 ? -8.928 18.128 6.889 1.00 97.25 506 ASN A CA 1
ATOM 3756 C C . ASN A 1 506 ? -9.282 16.656 7.177 1.00 97.25 506 ASN A C 1
ATOM 3758 O O . ASN A 1 506 ? -10.297 16.353 7.810 1.00 97.25 506 ASN A O 1
ATOM 3762 N N . ILE A 1 507 ? -8.438 15.738 6.709 1.00 98.31 507 ILE A N 1
ATOM 3763 C CA . ILE A 1 507 ? -8.520 14.309 7.007 1.00 98.31 507 ILE A CA 1
ATOM 3764 C C . ILE A 1 507 ? -7.410 13.993 8.018 1.00 98.31 507 ILE A C 1
ATOM 3766 O O . ILE A 1 507 ? -6.267 14.404 7.799 1.00 98.31 507 ILE A O 1
ATOM 3770 N N . PRO A 1 508 ? -7.693 13.253 9.106 1.00 97.81 508 PRO A N 1
ATOM 3771 C CA . PRO A 1 508 ? -6.665 12.797 10.031 1.00 97.81 508 PRO A CA 1
ATOM 3772 C C . PRO A 1 508 ? -5.516 12.121 9.277 1.00 97.81 508 PRO A C 1
ATOM 3774 O O . PRO A 1 508 ? -5.742 11.221 8.460 1.00 97.81 508 PRO A O 1
ATOM 3777 N N . ALA A 1 509 ? -4.279 12.546 9.535 1.00 97.44 509 ALA A N 1
ATOM 3778 C CA . ALA A 1 509 ? -3.108 11.937 8.914 1.00 97.44 509 ALA A CA 1
ATOM 3779 C C . ALA A 1 509 ? -2.960 10.475 9.385 1.00 97.44 509 ALA A C 1
ATOM 3781 O O . ALA A 1 509 ? -3.093 10.217 10.585 1.00 97.44 509 ALA A O 1
ATOM 3782 N N . PRO A 1 510 ? -2.708 9.508 8.483 1.00 97.00 510 PRO A N 1
ATOM 3783 C CA . PRO A 1 510 ? -2.482 8.122 8.884 1.00 97.00 510 PRO A CA 1
ATOM 3784 C C . PRO A 1 510 ? -1.274 7.969 9.806 1.00 97.00 510 PRO A C 1
ATOM 3786 O O . PRO A 1 510 ? -0.256 8.649 9.643 1.00 97.00 510 PRO A O 1
ATOM 3789 N N . SER A 1 511 ? -1.372 7.039 10.753 1.00 95.56 511 SER A N 1
ATOM 3790 C CA . SER A 1 511 ? -0.248 6.646 11.601 1.00 95.56 511 SER A CA 1
ATOM 3791 C C . SER A 1 511 ? 0.933 6.088 10.795 1.00 95.56 511 SER A C 1
ATOM 3793 O O . SER A 1 511 ? 0.802 5.610 9.667 1.00 95.56 511 SER A O 1
ATOM 3795 N N . LYS A 1 512 ? 2.127 6.155 11.397 1.00 94.12 512 LYS A N 1
ATOM 3796 C CA . LYS A 1 512 ? 3.351 5.574 10.827 1.00 94.12 512 LYS A CA 1
ATOM 3797 C C . LYS A 1 512 ? 3.218 4.047 10.707 1.00 94.12 512 LYS A C 1
ATOM 3799 O O . LYS A 1 512 ? 2.455 3.458 11.476 1.00 94.12 512 LYS A O 1
ATOM 3804 N N . PRO A 1 513 ? 3.997 3.397 9.820 1.00 95.62 513 PRO A N 1
ATOM 3805 C CA . PRO A 1 513 ? 3.942 1.951 9.679 1.00 95.62 513 PRO A CA 1
ATOM 3806 C C . PRO A 1 513 ? 4.155 1.197 10.999 1.00 95.62 513 PRO A C 1
ATOM 3808 O O . PRO A 1 513 ? 5.052 1.546 11.767 1.00 95.62 513 PRO A O 1
ATOM 3811 N N . ALA A 1 514 ? 3.347 0.166 11.253 1.00 93.94 514 ALA A N 1
ATOM 3812 C CA . ALA A 1 514 ? 3.343 -0.552 12.531 1.00 93.94 514 ALA A CA 1
ATOM 3813 C C . ALA A 1 514 ? 4.547 -1.490 12.731 1.00 93.94 514 ALA A C 1
ATOM 3815 O O . ALA A 1 514 ? 5.015 -1.669 13.855 1.00 93.94 514 ALA A O 1
ATOM 3816 N N . LEU A 1 515 ? 5.056 -2.100 11.659 1.00 93.69 515 LEU A N 1
ATOM 3817 C CA . LEU A 1 515 ? 6.119 -3.101 11.712 1.00 93.69 515 LEU A CA 1
ATOM 3818 C C . LEU A 1 515 ? 7.442 -2.540 11.188 1.00 93.69 515 LEU A C 1
ATOM 3820 O O . LEU A 1 515 ? 7.546 -2.142 10.028 1.00 93.69 515 LEU A O 1
ATOM 3824 N N . SER A 1 516 ? 8.488 -2.621 12.011 1.00 90.38 516 SER A N 1
ATOM 3825 C CA . SER A 1 516 ? 9.872 -2.317 11.628 1.00 90.38 516 SER A CA 1
ATOM 3826 C C . SER A 1 516 ? 10.732 -3.580 11.739 1.00 90.38 516 SER A C 1
ATOM 3828 O O . SER A 1 516 ? 11.491 -3.779 12.683 1.00 90.38 516 SER A O 1
ATOM 3830 N N . MET A 1 517 ? 10.540 -4.496 10.784 1.00 87.12 517 MET A N 1
ATOM 3831 C CA . MET A 1 517 ? 11.156 -5.836 10.771 1.00 87.12 517 MET A CA 1
ATOM 3832 C C . MET A 1 517 ? 12.202 -6.015 9.658 1.00 87.12 517 MET A C 1
ATOM 3834 O O . MET A 1 517 ? 12.644 -7.131 9.395 1.00 87.12 517 MET A O 1
ATOM 3838 N N . ASN A 1 518 ? 12.593 -4.930 8.979 1.00 84.12 518 ASN A N 1
ATOM 3839 C CA . ASN A 1 518 ? 13.457 -4.967 7.791 1.00 84.12 518 ASN A CA 1
ATOM 3840 C C . ASN A 1 518 ? 12.928 -5.897 6.677 1.00 84.12 518 ASN A C 1
ATOM 3842 O O . ASN A 1 518 ? 13.709 -6.499 5.932 1.00 84.12 518 ASN A O 1
ATOM 3846 N N . LEU A 1 519 ? 11.600 -6.015 6.561 1.00 86.31 519 LEU A N 1
ATOM 3847 C CA . LEU A 1 519 ? 10.949 -6.786 5.504 1.00 86.31 519 LEU A CA 1
ATOM 3848 C C . LEU A 1 519 ? 11.184 -6.113 4.148 1.00 86.31 519 LEU A C 1
ATOM 3850 O O . LEU A 1 519 ? 11.122 -4.890 4.012 1.00 86.31 519 LEU A O 1
ATOM 3854 N N . ARG A 1 520 ? 11.493 -6.931 3.140 1.00 80.81 520 ARG A N 1
ATOM 3855 C CA . ARG A 1 520 ? 11.838 -6.478 1.781 1.00 80.81 520 ARG A CA 1
ATOM 3856 C C . ARG A 1 520 ? 11.474 -7.490 0.693 1.00 80.81 520 ARG A C 1
ATOM 3858 O O . ARG A 1 520 ? 12.080 -7.476 -0.372 1.00 80.81 520 ARG A O 1
ATOM 3865 N N . MET A 1 521 ? 10.558 -8.404 1.007 1.00 86.56 521 MET A N 1
ATOM 3866 C CA . MET A 1 521 ? 10.150 -9.466 0.090 1.00 86.56 521 MET A CA 1
ATOM 3867 C C . MET A 1 521 ? 9.125 -8.968 -0.936 1.00 86.56 521 MET A C 1
ATOM 3869 O O . MET A 1 521 ? 9.231 -9.335 -2.097 1.00 86.56 521 MET A O 1
ATOM 3873 N N . GLY A 1 522 ? 8.193 -8.103 -0.520 1.00 88.38 522 GLY A N 1
ATOM 3874 C CA . GLY A 1 522 ? 7.040 -7.721 -1.339 1.00 88.38 522 GLY A CA 1
ATOM 3875 C C . GLY A 1 522 ? 5.884 -8.703 -1.159 1.00 88.38 522 GLY A C 1
ATOM 3876 O O . GLY A 1 522 ? 5.737 -9.294 -0.081 1.00 88.38 522 GLY A O 1
ATOM 3877 N N . GLU A 1 523 ? 5.069 -8.879 -2.200 1.00 95.19 523 GLU A N 1
ATOM 3878 C CA . GLU A 1 523 ? 3.949 -9.837 -2.247 1.00 95.19 523 GLU A CA 1
ATOM 3879 C C . GLU A 1 523 ? 2.883 -9.636 -1.147 1.00 95.19 523 GLU A C 1
ATOM 3881 O O . GLU A 1 523 ? 2.177 -10.572 -0.790 1.00 95.19 523 GLU A O 1
ATOM 3886 N N . ALA A 1 524 ? 2.770 -8.439 -0.561 1.00 96.75 524 ALA A N 1
ATOM 3887 C CA . ALA A 1 524 ? 1.935 -8.169 0.620 1.00 96.75 524 ALA A CA 1
ATOM 3888 C C . ALA A 1 524 ? 2.343 -8.900 1.913 1.00 96.75 524 ALA A C 1
ATOM 3890 O O . ALA A 1 524 ? 1.582 -8.911 2.881 1.00 96.75 524 ALA A O 1
ATOM 3891 N N . THR A 1 525 ? 3.526 -9.512 1.974 1.00 96.06 525 THR A N 1
ATOM 3892 C CA . THR A 1 525 ? 3.935 -10.324 3.134 1.00 96.06 525 THR A CA 1
ATOM 3893 C C . THR A 1 525 ? 3.919 -9.566 4.459 1.00 96.06 525 THR A C 1
ATOM 3895 O O . THR A 1 525 ? 3.536 -10.118 5.490 1.00 96.06 525 THR A O 1
ATOM 3898 N N . GLY A 1 526 ? 4.291 -8.292 4.450 1.00 95.38 526 GLY A N 1
ATOM 3899 C CA . GLY A 1 526 ? 4.273 -7.445 5.628 1.00 95.38 526 GLY A CA 1
ATOM 3900 C C . GLY A 1 526 ? 2.866 -7.102 6.110 1.00 95.38 526 GLY A C 1
ATOM 3901 O O . GLY A 1 526 ? 2.573 -7.221 7.299 1.00 95.38 526 GLY A O 1
ATOM 3902 N N . ALA A 1 527 ? 1.979 -6.735 5.188 1.00 97.44 527 ALA A N 1
ATOM 3903 C CA . ALA A 1 527 ? 0.562 -6.521 5.473 1.00 97.44 527 ALA A CA 1
ATOM 3904 C C . ALA A 1 527 ? -0.130 -7.804 5.959 1.00 97.44 527 ALA A C 1
ATOM 3906 O O . ALA A 1 527 ? -0.841 -7.776 6.961 1.00 97.44 527 ALA A O 1
ATOM 3907 N N . LEU A 1 528 ? 0.139 -8.947 5.325 1.00 98.00 528 LEU A N 1
ATOM 3908 C CA . LEU A 1 528 ? -0.379 -10.245 5.761 1.00 98.00 528 LEU A CA 1
ATOM 3909 C C . LEU A 1 528 ? 0.096 -10.611 7.174 1.00 98.00 528 LEU A C 1
ATOM 3911 O O . LEU A 1 528 ? -0.676 -11.174 7.940 1.00 98.00 528 LEU A O 1
ATOM 3915 N N . ALA A 1 529 ? 1.327 -10.261 7.553 1.00 96.31 529 ALA A N 1
ATOM 3916 C CA . ALA A 1 529 ? 1.810 -10.444 8.923 1.00 96.31 529 ALA A CA 1
ATOM 3917 C C . ALA A 1 529 ? 1.152 -9.475 9.929 1.00 96.31 529 ALA A C 1
ATOM 3919 O O . ALA A 1 529 ? 0.999 -9.814 11.102 1.00 96.31 529 ALA A O 1
ATOM 3920 N N . ALA A 1 530 ? 0.752 -8.281 9.481 1.00 96.81 530 ALA A N 1
ATOM 3921 C CA . ALA A 1 530 ? 0.170 -7.233 10.319 1.00 96.81 530 ALA A CA 1
ATOM 3922 C C . ALA A 1 530 ? -1.354 -7.338 10.510 1.00 96.81 530 ALA A C 1
ATOM 3924 O O . ALA A 1 530 ? -1.899 -6.625 11.351 1.00 96.81 530 ALA A O 1
ATOM 3925 N N . ILE A 1 531 ? -2.064 -8.200 9.772 1.00 97.69 531 ILE A N 1
ATOM 3926 C CA . ILE A 1 531 ? -3.537 -8.287 9.844 1.00 97.69 531 ILE A CA 1
ATOM 3927 C C . ILE A 1 531 ? -4.052 -8.630 11.250 1.00 97.69 531 ILE A C 1
ATOM 3929 O O . ILE A 1 531 ? -5.113 -8.162 11.661 1.00 97.69 531 ILE A O 1
ATOM 3933 N N . SER A 1 532 ? -3.275 -9.380 12.033 1.00 96.12 532 SER A N 1
ATOM 3934 C CA . SER A 1 532 ? -3.584 -9.660 13.439 1.00 96.12 532 SER A CA 1
ATOM 3935 C C . 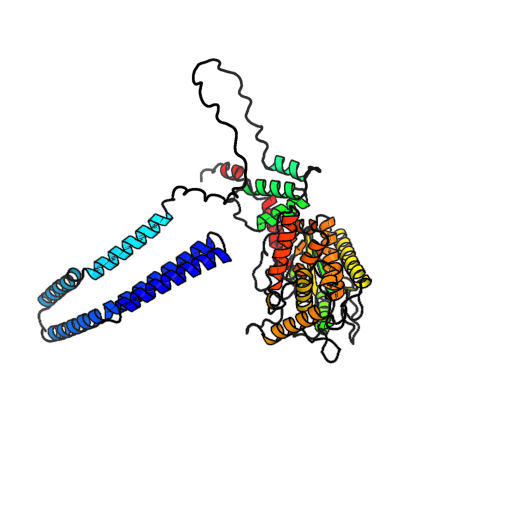SER A 1 532 ? -3.671 -8.384 14.284 1.00 96.12 532 SER A C 1
ATOM 3937 O O . SER A 1 532 ? -4.549 -8.287 15.134 1.00 96.12 532 SER A O 1
ATOM 3939 N N . LEU A 1 533 ? -2.848 -7.370 13.998 1.00 97.19 533 LEU A N 1
ATOM 3940 C CA . LEU A 1 533 ? -2.883 -6.074 14.682 1.00 97.19 533 LEU A CA 1
ATOM 3941 C C . LEU A 1 533 ? -4.145 -5.275 14.333 1.00 97.19 533 LEU A C 1
ATOM 3943 O O . LEU A 1 533 ? -4.684 -4.582 15.191 1.00 97.19 533 LEU A O 1
ATOM 3947 N N . VAL A 1 534 ? -4.646 -5.401 13.099 1.00 98.19 534 VAL A N 1
ATOM 3948 C CA . VAL A 1 534 ? -5.928 -4.805 12.683 1.00 98.19 534 VAL A CA 1
ATOM 3949 C C . VAL A 1 534 ? -7.081 -5.447 13.457 1.00 98.19 534 VAL A C 1
ATOM 3951 O O . VAL A 1 534 ? -7.917 -4.743 14.017 1.00 98.19 534 VAL A O 1
ATOM 3954 N N . ARG A 1 535 ? -7.084 -6.780 13.569 1.00 97.94 535 ARG A N 1
ATOM 3955 C CA . ARG A 1 535 ? -8.064 -7.519 14.383 1.00 97.94 535 ARG A CA 1
ATOM 3956 C C . ARG A 1 535 ? -7.983 -7.130 15.862 1.00 97.94 535 ARG A C 1
ATOM 3958 O O . ARG A 1 535 ? -9.018 -6.920 16.486 1.00 97.94 535 ARG A O 1
ATOM 3965 N N . SER A 1 536 ? -6.778 -6.952 16.407 1.00 97.75 536 SER A N 1
ATOM 3966 C CA . SER A 1 536 ? -6.591 -6.438 17.770 1.00 97.75 536 SER A CA 1
ATOM 3967 C C . SER A 1 536 ? -7.131 -5.018 17.947 1.00 97.75 536 SER A C 1
ATOM 3969 O O . SER A 1 536 ? -7.745 -4.747 18.972 1.00 97.75 536 SER A O 1
ATOM 3971 N N . ALA A 1 537 ? -6.966 -4.129 16.963 1.00 98.00 537 ALA A N 1
ATOM 3972 C CA . ALA A 1 537 ? -7.534 -2.781 17.015 1.00 98.00 537 ALA A CA 1
ATOM 3973 C C . ALA A 1 537 ? -9.073 -2.814 17.097 1.00 98.00 537 ALA A C 1
ATOM 3975 O O . ALA A 1 537 ? -9.664 -2.093 17.900 1.00 98.00 537 ALA A O 1
ATOM 3976 N N . CYS A 1 538 ? -9.715 -3.700 16.327 1.00 98.25 538 CYS A N 1
ATOM 3977 C CA . CYS A 1 538 ? -11.161 -3.925 16.402 1.00 98.25 538 CYS A CA 1
ATOM 3978 C C . CYS A 1 538 ? -11.604 -4.489 17.763 1.00 98.25 538 CYS A C 1
ATOM 3980 O O . CYS A 1 538 ? -12.611 -4.044 18.315 1.00 98.25 538 CYS A O 1
ATOM 3982 N N . ALA A 1 539 ? -10.844 -5.437 18.319 1.00 97.69 539 ALA A N 1
ATOM 3983 C CA . ALA A 1 539 ? -11.125 -6.027 19.629 1.00 97.69 539 ALA A CA 1
ATOM 3984 C C . ALA A 1 539 ? -10.975 -5.005 20.766 1.00 97.69 539 ALA A C 1
ATOM 3986 O O . ALA A 1 539 ? -11.824 -4.937 21.644 1.00 97.69 539 ALA A O 1
ATOM 3987 N N . VAL A 1 540 ? -9.949 -4.145 20.724 1.00 96.38 540 VAL A N 1
ATOM 3988 C CA . VAL A 1 540 ? -9.790 -3.045 21.693 1.00 96.38 540 VAL A CA 1
ATOM 3989 C C . VAL A 1 540 ? -11.012 -2.134 21.686 1.00 96.38 540 VAL A C 1
ATOM 3991 O O . VAL A 1 540 ? -11.502 -1.785 22.752 1.00 96.38 540 VAL A O 1
ATOM 3994 N N . MET A 1 541 ? -11.511 -1.773 20.504 1.00 96.12 541 MET A N 1
ATOM 3995 C CA . MET A 1 541 ? -12.708 -0.941 20.388 1.00 96.12 541 MET A CA 1
ATOM 3996 C C . MET A 1 541 ? -13.961 -1.633 20.949 1.00 96.12 541 MET A C 1
ATOM 3998 O O . MET A 1 541 ? -14.801 -0.976 21.555 1.00 96.12 541 MET A O 1
ATOM 4002 N N . SER A 1 542 ? -14.087 -2.944 20.733 1.00 95.06 542 SER A N 1
ATOM 4003 C CA . SER A 1 542 ? -15.308 -3.697 21.048 1.00 95.06 542 SER A CA 1
ATOM 4004 C C . SER A 1 542 ? -15.375 -4.186 22.498 1.00 95.06 542 SER A C 1
ATOM 4006 O O . SER A 1 542 ? -16.468 -4.263 23.057 1.00 95.06 542 SER A O 1
ATOM 4008 N N . ASP A 1 543 ? -14.228 -4.543 23.085 1.00 94.81 543 ASP A N 1
ATOM 4009 C CA . ASP A 1 543 ? -14.170 -5.388 24.286 1.00 94.81 543 ASP A CA 1
ATOM 4010 C C . ASP A 1 543 ? -13.442 -4.741 25.475 1.00 94.81 543 ASP A C 1
ATOM 4012 O O . ASP A 1 543 ? -13.590 -5.205 26.610 1.00 94.81 543 ASP A O 1
ATOM 4016 N N . LEU A 1 544 ? -12.627 -3.699 25.262 1.00 94.50 544 LEU A N 1
ATOM 4017 C CA . LEU A 1 544 ? -11.934 -3.038 26.369 1.00 94.50 544 LEU A CA 1
ATOM 4018 C C . LEU A 1 544 ? -12.936 -2.195 27.171 1.00 94.50 544 LEU A C 1
ATOM 4020 O O . LEU A 1 544 ? -13.581 -1.305 26.630 1.00 94.50 544 LEU A O 1
ATOM 4024 N N . ALA A 1 545 ? -13.051 -2.470 28.471 1.00 91.81 545 ALA A N 1
ATOM 4025 C CA . ALA A 1 545 ? -13.997 -1.782 29.349 1.00 91.81 545 ALA A CA 1
ATOM 4026 C C . ALA A 1 545 ? -13.662 -0.292 29.534 1.00 91.81 545 ALA A C 1
ATOM 4028 O O . ALA A 1 545 ? -12.494 0.112 29.467 1.00 91.81 545 ALA A O 1
ATOM 4029 N N . ALA A 1 546 ? -14.679 0.516 29.846 1.00 89.88 546 ALA A N 1
ATOM 4030 C CA . ALA A 1 546 ? -14.473 1.893 30.277 1.00 89.88 546 ALA A CA 1
ATOM 4031 C C . ALA A 1 546 ? -13.735 1.931 31.625 1.00 89.88 546 ALA A C 1
ATOM 4033 O O . ALA A 1 546 ? -13.883 1.036 32.465 1.00 89.88 546 ALA A O 1
ATOM 4034 N N . LEU A 1 547 ? -12.945 2.980 31.868 1.00 88.38 547 LEU A N 1
ATOM 4035 C CA . LEU A 1 547 ? -12.219 3.125 33.134 1.00 88.38 547 LEU A CA 1
ATOM 4036 C C . LEU A 1 547 ? -13.176 3.171 34.337 1.00 88.38 547 LEU A C 1
ATOM 4038 O O . LEU A 1 547 ? -12.875 2.605 35.387 1.00 88.38 547 LEU A O 1
ATOM 4042 N N . THR A 1 548 ? -14.338 3.804 34.173 1.00 88.12 548 THR A N 1
ATOM 4043 C CA . THR A 1 548 ? -15.404 3.874 35.184 1.00 88.12 548 THR A CA 1
ATOM 4044 C C . THR A 1 548 ? -15.905 2.494 35.592 1.00 88.12 548 THR A C 1
ATOM 4046 O O . THR A 1 548 ? -16.066 2.239 36.783 1.00 88.12 548 THR A O 1
ATOM 4049 N N . ASP A 1 549 ? -16.082 1.590 34.627 1.00 87.19 549 ASP A N 1
ATOM 4050 C CA . ASP A 1 549 ? -16.576 0.235 34.879 1.00 87.19 549 ASP A CA 1
ATOM 4051 C C . ASP A 1 549 ? -15.553 -0.574 35.678 1.00 87.19 549 ASP A C 1
ATOM 4053 O O . ASP A 1 549 ? -15.909 -1.280 36.620 1.00 87.19 549 ASP A O 1
ATOM 4057 N N . VAL A 1 550 ? -14.265 -0.424 35.351 1.00 88.00 550 VAL A N 1
ATOM 4058 C CA . VAL A 1 550 ? -13.169 -1.095 36.066 1.00 88.00 550 VAL A CA 1
ATOM 4059 C C . VAL A 1 550 ? -13.018 -0.561 37.490 1.00 88.00 550 VAL A C 1
ATOM 4061 O O . VAL A 1 550 ? -12.849 -1.344 38.423 1.00 88.00 550 VAL A O 1
ATOM 4064 N N . LEU A 1 551 ? -13.100 0.758 37.683 1.00 86.12 551 LEU A N 1
ATOM 4065 C CA . LEU A 1 551 ? -13.031 1.378 39.012 1.00 86.12 551 LEU A CA 1
ATOM 4066 C C . LEU A 1 551 ? -14.267 1.074 39.874 1.00 86.12 551 LEU A C 1
ATOM 4068 O O . LEU A 1 551 ? -14.176 1.112 41.100 1.00 86.12 551 LEU A O 1
ATOM 4072 N N . GLY A 1 552 ? -15.401 0.765 39.243 1.00 83.12 552 GLY A N 1
ATOM 4073 C CA . GLY A 1 552 ? -16.638 0.344 39.898 1.00 83.12 552 GLY A CA 1
ATOM 4074 C C . GLY A 1 552 ? -16.679 -1.134 40.300 1.00 83.12 552 GLY A C 1
ATOM 4075 O O . GLY A 1 552 ? -17.653 -1.555 40.924 1.00 83.12 552 GLY A O 1
ATOM 4076 N N . LEU A 1 553 ? -15.656 -1.935 39.971 1.00 82.31 553 LEU A N 1
ATOM 4077 C CA . LEU A 1 553 ? -15.600 -3.339 40.378 1.00 82.31 553 LEU A CA 1
ATOM 4078 C C . LEU A 1 553 ? -15.472 -3.441 41.903 1.00 82.31 553 LEU A C 1
ATOM 4080 O O . LEU A 1 553 ? -14.445 -3.096 42.489 1.00 82.31 553 LEU A O 1
ATOM 4084 N N . GLU A 1 554 ? -16.506 -3.974 42.555 1.00 72.00 554 GLU A N 1
ATOM 4085 C CA . GLU A 1 554 ? -16.413 -4.344 43.962 1.00 72.00 554 GLU A CA 1
ATOM 4086 C C . GLU A 1 554 ? -15.349 -5.436 44.125 1.00 72.00 554 GLU A C 1
ATOM 4088 O O . GLU A 1 554 ? -15.495 -6.566 43.647 1.00 72.00 554 GLU A O 1
ATOM 4093 N N . MET A 1 555 ? -14.267 -5.100 44.829 1.00 58.06 555 MET A N 1
ATOM 4094 C CA . MET A 1 555 ? -13.294 -6.072 45.315 1.00 58.06 555 MET A CA 1
ATOM 4095 C C . MET A 1 555 ? -14.026 -7.037 46.250 1.00 58.06 555 MET A C 1
ATOM 4097 O O . MET A 1 555 ? -14.204 -6.746 47.434 1.00 58.06 555 MET A O 1
ATOM 4101 N N . LYS A 1 556 ? -14.463 -8.193 45.734 1.00 49.28 556 LYS A N 1
ATOM 4102 C CA . LYS A 1 556 ? -14.863 -9.310 46.594 1.00 49.28 556 LYS A CA 1
ATOM 4103 C C . LYS A 1 556 ? -13.677 -9.591 47.507 1.00 49.28 556 LYS A C 1
ATOM 4105 O O . LYS A 1 556 ? -12.603 -9.932 47.021 1.00 49.28 556 LYS A O 1
ATOM 4110 N N . SER A 1 557 ? -13.869 -9.368 48.805 1.00 50.09 557 SER A N 1
ATOM 4111 C CA . SER A 1 557 ? -12.874 -9.626 49.841 1.00 50.09 557 SER A CA 1
ATOM 4112 C C . SER A 1 557 ? -12.259 -11.011 49.621 1.00 50.09 557 SER A C 1
ATOM 4114 O O . SER A 1 557 ? -12.997 -11.999 49.666 1.00 50.09 557 SER A O 1
ATOM 4116 N N . CYS A 1 558 ? -10.954 -11.053 49.326 1.00 43.88 558 CYS A N 1
ATOM 4117 C CA . CYS A 1 558 ? -10.171 -12.289 49.286 1.00 43.88 558 CYS A CA 1
ATOM 4118 C C . CYS A 1 558 ? -10.214 -13.019 50.628 1.00 43.88 558 CYS A C 1
ATOM 4120 O O . CYS A 1 558 ? -10.177 -12.325 51.673 1.00 43.88 558 CYS A O 1
#

pLDDT: mean 77.42, std 24.98, range [23.27, 98.94]

InterPro domains:
  IPR003200 Nicotinate-nucleotide-dimethylbenzimidazole phosphoribosyltransferase [PF02277] (194-547)
  IPR003200 Nicotinate-nucleotide-dimethylbenzimidazole phosphoribosyltransferase [PTHR43463] (199-550)
  IPR003200 Nicotinate-nucleotide-dimethylbenzimidazole phosphoribosyltransferase [cd02439] (204-550)
  IPR023195 Nicotinate-nucleotide-dimethylbenzimidazole phosphoribosyltransferase, N-terminal [G3DSA:1.10.1610.10] (191-545)
  IPR036087 Nicotinate-nucleotide-dimethylbenzimidazole phosphoribosyltransferase-like superfamily [G3DSA:3.40.50.10210] (232-535)
  IPR036087 Nicotinate-nucleotide-dimethylbenzimidazole phosphoribosyltransferase-like superfamily [SSF52733] (192-549)

Organism: NCBI:txid49249

Sequence (558 aa):
MTYGLQRGMLLVVAVIIMAYVSGRYADYLLGGVMGDYIGGTICVTEVYLLSIIALMSLCQEHILLVSSQFLDICNTFIEATNDTATTTAQAVTMASKLLIENESIFAVVKFLTVITFTAVYRTNVGYPPLPLRKTVTSKGEMDQKQTSLNESTAATSKSKNENNKEEKDNEEQPSNELEAALIDPQQNFTQRYDAVRLYLDSLAKPVGSLGSMEDWASRITALQRTTKPKADNAVCLIFAADHGVAKDESDGGANCSAYPQAVSRKVLEGLDHGIAGASVLSKCNDVSLRVIDVGLADGACHYEWSGNVVHSSRYKIRGGTKNFCKGSAMTEEQVGNCLLAGREETRGFIDEVGASVVIFGEVGIGNTTTSSALIAALTGMDAESLCGSGASTTRDGVNRDIVSKKISIIKNAMQHHDPSSIKGKPLQALGAVGGAEIAAIVGGILEASERDIPVLVDGFIVTTAVMIACQIDPSVCRVLLFATQSTEKGQIVALQTIGEIATSNNIPAPSKPALSMNLRMGEATGALAAISLVRSACAVMSDLAALTDVLGLEMKSC

Radius of gyration: 34.29 Å; chains: 1; bounding box: 101×75×94 Å